Protein AF-0000000074477040 (afdb_homodimer)

Secondary structure (DSSP, 8-state):
----HHHHHHHHHHHHHHHHHTT-TTS-S-----GGGHHHHHHHHTSTTEEEEEEE--EEEEEE----EETTEE--S--TTT-EEEEEES-GGG-TTGGGSTTEEE----GGG--TTPPEEEEEEE--EEEEEESSHHHHHHHHHHHHHTT-TT-EE-TTSEEEEE----EEEEEEEEETTTTEEEE-S-HHHHHHHHHHHHHHHHHHHHHHHHHHHHHHHHHHHHHHHHHHTT--HHHHHHHHHHHHHHHHHHHHHHHHHHHHHHHHHHHHHHHHTT-/----HHHHHHHHHHHHHHHHHTT-TTS-S-----GGGHHHHHHHHTSTTEEEEEEE--EEEEEE----EETTEE--S--TTT-EEEEEES-GGG-TTGGGSTTEEE----GGG--TTPPEEEEEEE--EEEEEESSHHHHHHHHHHHHHTT-TT-EE-TTSEEEEE----EEEEEEEEETTTTEEEE-S-HHHHHHHHHHHHHHHHHHHHHHHHHHHHHHHHHHHHHHHHHHTT--HHHHHHHHHHHHHHHHHHHHHHHHHHHHHHHHHHHHHHHHTT-

Nearest PDB structures (foldseek):
  2it3-assembly1_B  TM=7.945E-01  e=1.507E-13  Pyrococcus horikoshii
  2drv-assembly1_A  TM=8.392E-01  e=6.140E-13  Pyrococcus horikoshii OT3
  2it2-assembly1_B  TM=8.173E-01  e=3.162E-12  Pyrococcus horikoshii
  2it2-assembly1_A  TM=8.291E-01  e=4.492E-12  Pyrococcus horikoshii
  2dvk-assembly1_A-2  TM=7.029E-01  e=5.349E-09  Aeropyrum pernix

Solvent-accessible surface area (backbone atoms only — not comparable to full-atom values): 30247 Å² total; per-residue (Å²): 125,86,74,57,71,55,58,56,52,45,53,51,50,53,50,52,51,51,40,57,73,68,59,56,75,80,60,61,88,69,68,77,76,43,73,87,45,46,66,47,44,52,58,43,48,67,37,94,51,36,31,65,77,48,64,41,61,28,36,40,38,29,30,34,32,12,69,19,78,43,102,85,46,70,58,79,92,43,47,59,72,79,26,45,80,75,44,75,44,72,50,75,86,64,54,76,69,62,82,71,43,83,73,55,37,79,47,88,69,63,42,88,74,57,56,89,62,61,31,41,25,35,43,31,35,43,50,35,37,39,31,33,40,22,70,38,61,69,54,27,39,53,52,48,52,53,41,42,75,65,63,23,75,62,39,25,30,48,87,74,20,30,29,40,44,24,46,90,66,55,33,34,30,81,42,28,30,55,40,77,91,76,73,40,41,35,24,59,55,56,69,52,56,53,47,42,54,47,53,54,46,48,54,48,51,53,47,31,53,53,50,48,51,55,44,36,52,53,48,50,52,52,54,53,50,53,55,46,48,63,57,43,72,71,50,53,76,67,56,50,52,55,48,51,54,52,51,51,54,49,47,54,51,48,50,53,48,49,50,50,49,48,51,48,47,50,48,49,50,48,50,52,50,54,56,54,72,69,106,126,87,76,56,71,55,59,56,51,42,53,52,48,53,50,53,51,52,39,58,73,70,59,54,75,81,58,62,89,69,69,78,77,42,72,88,43,47,67,49,42,52,58,42,48,68,37,92,52,35,32,62,77,47,65,40,62,27,36,41,38,29,32,34,30,12,68,20,77,44,102,86,47,70,58,79,92,43,48,58,72,79,26,45,80,74,44,74,44,71,49,74,89,66,53,75,67,61,82,71,44,85,73,55,38,79,48,88,67,62,42,88,75,57,59,89,63,60,32,40,24,35,43,31,35,43,49,34,39,39,31,31,40,21,70,38,62,66,55,26,38,53,52,48,51,54,42,42,76,66,61,24,76,61,40,25,31,49,88,75,20,31,30,40,43,26,47,89,66,56,31,35,30,82,43,29,29,55,40,74,91,74,72,39,42,35,25,58,56,55,69,52,58,53,48,42,53,47,53,52,45,48,53,48,49,52,46,32,53,54,49,50,51,55,45,38,53,55,48,51,53,53,54,54,50,52,55,45,48,64,56,44,72,70,50,55,77,66,56,49,52,54,47,51,53,54,51,49,54,50,48,53,50,48,50,52,49,50,51,50,49,49,51,47,47,52,47,49,49,49,50,52,50,55,54,55,72,70,104

Sequence (558 aa):
MSQDSFDQKKAWILQDIAHTLSGAKDASPKGSIDELCLPIMDTINAHDDMVTTSSCSGRVSVFLEGHKLKEDHVKVGAKGDGGRWLYVTHDKDTLNGWYRQPIFHYNHVDASTLDEKVRYVLFKFEPLILHVKCRDFDTASALYTTAMNCGFRESGINVHNIVAIKISMKLDIPIGYLDEATDKVVLFVDENYLEIVTQGSLTRFRENERKLLQLHDAITALVQSSSNKQSKDRETFEERRERKKREGLERQKQIQVERVVEEMREAIEEDILEDLNQFMSQDSFDQKKAWILQDIAHTLSGAKDASPKGSIDELCLPIMDTINAHDDMVTTSSCSGRVSVFLEGHKLKEDHVKVGAKGDGGRWLYVTHDKDTLNGWYRQPIFHYNHVDASTLDEKVRYVLFKFEPLILHVKCRDFDTASALYTTAMNCGFRESGINVHNIVAIKISMKLDIPIGYLDEATDKVVLFVDENYLEIVTQGSLTRFRENERKLLQLHDAITALVQSSSNKQSKDRETFEERRERKKREGLERQKQIQVERVVEEMREAIEEDILEDLNQF

pLDDT: mean 83.42, std 19.2, range [27.55, 98.67]

Foldseek 3Di:
DPPQPQVVVLVVQVVVVVCLVVPVPPDDVPDRDDPLCVLLQVLQSVFPFKHWNDKALKKKWKKKDAFQDDPPGGRDDHCPHPMDTDDMDSDLVVLPPSQVDPLEAEDADDPVVDDSRWIFIKIKIAHIKIKMQGSDQVVLVLLQVLLVVLQQVVWDADPRSIIIRHHDDMDIDGFFTQDPVVRGTYGNDDPVVSVVVSVSSSVRSVVSSVSSVSSSVSSSVVRVVVVVVVVCVPPDPVRVVVVVVVVVVVVVVVVVVVVVVVVVVVVVVVVVVVVVVVD/DPPQPQVVVLVVQVVLVVCLVVPVPPDDVPDRDDPLCVLLQVLQSVFPFKHWNDKALKKKWKKKDAFQDDPVGGHDDHCPHPMDTDDMDSDLVVLPPSQVDPLEAEDADDPVVDDSRWIFIKIKIAHIKIKMQGSDQVVLVLLQVLLVVLQQVVWDADPRSIIIRHHDDMDIDGFFTQDPVVRGTYGNDDPVVSVVVSVSSSVRSVVSSVSSVSSSVSSSVVRVVVVVVVVCVVPDPVRVVVVVVVVVVVVVVVVVVVVVVVVVVVVVVVVVVVVVVVD

InterPro domains:
  IPR003827 tRNA wybutosine-synthesizing protein [PF02676] (8-220)
  IPR036602 tRNA wybutosine-synthesizing-like superfamily [G3DSA:3.30.1960.10] (1-224)
  IPR036602 tRNA wybutosine-synthesizing-like superfamily [SSF111278] (6-219)

Organism: Cyberlindnera jadinii (strain ATCC 18201 / CBS 1600 / BCRC 20928 / JCM 3617 / NBRC 0987 / NRRL Y-1542) (NCBI:txid983966)

Structure (mmCIF, N/CA/C/O backbone):
data_AF-0000000074477040-model_v1
#
loop_
_entity.id
_entity.type
_entity.pdbx_description
1 polymer 'tRNA wybutosine-synthesizing protein 3'
#
loop_
_atom_site.group_PDB
_atom_site.id
_atom_site.type_symbol
_atom_site.label_atom_id
_atom_site.label_alt_id
_atom_site.label_comp_id
_atom_site.label_asym_id
_atom_site.label_entity_id
_atom_site.label_seq_id
_atom_site.pdbx_PDB_ins_code
_atom_site.Cartn_x
_atom_site.Cartn_y
_atom_site.Cartn_z
_atom_site.occupancy
_atom_site.B_iso_or_equiv
_atom_site.auth_seq_id
_atom_site.auth_comp_id
_atom_site.auth_asym_id
_atom_site.auth_atom_id
_atom_site.pdbx_PDB_model_num
ATOM 1 N N . MET A 1 1 ? -17.935 -39.733 -4.337 1 34.88 1 MET A N 1
ATOM 2 C CA . MET A 1 1 ? -16.947 -39.047 -5.165 1 34.88 1 MET A CA 1
ATOM 3 C C . MET A 1 1 ? -16.195 -37.996 -4.356 1 34.88 1 MET A C 1
ATOM 5 O O . MET A 1 1 ? -16.786 -37.306 -3.524 1 34.88 1 MET A O 1
ATOM 9 N N . SER A 1 2 ? -15.018 -38.245 -3.94 1 42.04 2 SER A N 1
ATOM 10 C CA . SER A 1 2 ? -14.174 -37.449 -3.055 1 42.04 2 SER A CA 1
ATOM 11 C C . SER A 1 2 ? -14.317 -35.959 -3.347 1 42.04 2 SER A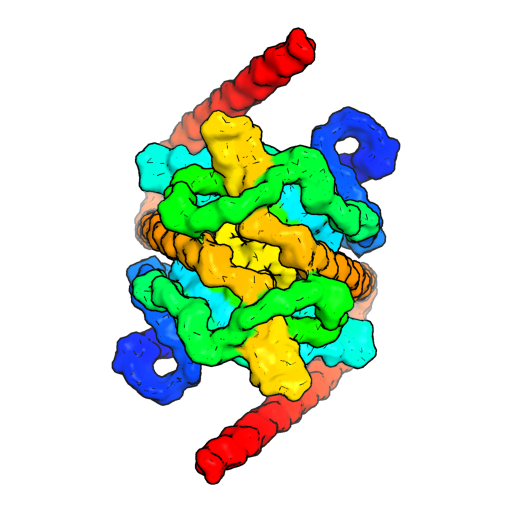 C 1
ATOM 13 O O . SER A 1 2 ? -14.131 -35.524 -4.485 1 42.04 2 SER A O 1
ATOM 15 N N . GLN A 1 3 ? -15.169 -35.22 -2.794 1 54.73 3 GLN A N 1
ATOM 16 C CA . GLN A 1 3 ? -15.562 -33.835 -3.03 1 54.73 3 GLN A CA 1
ATOM 17 C C . GLN A 1 3 ? -14.341 -32.925 -3.13 1 54.73 3 GLN A C 1
ATOM 19 O O . GLN A 1 3 ? -13.387 -33.071 -2.363 1 54.73 3 GLN A O 1
ATOM 24 N N . ASP A 1 4 ? -14.042 -32.179 -4.411 1 80.87 4 ASP A N 1
ATOM 25 C CA . ASP A 1 4 ? -13.026 -31.202 -4.791 1 80.87 4 ASP A CA 1
ATOM 26 C C . ASP A 1 4 ? -12.813 -30.173 -3.683 1 80.87 4 ASP A C 1
ATOM 28 O O . ASP A 1 4 ? -13.777 -29.652 -3.118 1 80.87 4 ASP A O 1
ATOM 32 N N . SER A 1 5 ? -11.686 -30.243 -2.925 1 90.57 5 SER A N 1
ATOM 33 C CA . SER A 1 5 ? -11.295 -29.395 -1.804 1 90.57 5 SER A CA 1
ATOM 34 C C . SER A 1 5 ? -11.767 -27.959 -2.007 1 90.57 5 SER A C 1
ATOM 36 O O . SER A 1 5 ? -12.209 -27.306 -1.06 1 90.57 5 SER A O 1
ATOM 38 N N . PHE A 1 6 ? -11.844 -27.523 -3.161 1 95.45 6 PHE A N 1
ATOM 39 C CA . PHE A 1 6 ? -12.306 -26.167 -3.436 1 95.45 6 PHE A CA 1
ATOM 40 C C . PHE A 1 6 ? -13.814 -26.06 -3.246 1 95.45 6 PHE A C 1
ATOM 42 O O . PHE A 1 6 ? -14.304 -25.094 -2.658 1 95.45 6 PHE A O 1
ATOM 49 N N . ASP A 1 7 ? -14.558 -27.037 -3.715 1 95.37 7 ASP A N 1
ATOM 50 C CA . ASP A 1 7 ? -16.015 -27.004 -3.626 1 95.37 7 ASP A CA 1
ATOM 51 C C . ASP A 1 7 ? -16.476 -26.984 -2.17 1 95.37 7 ASP A C 1
ATOM 53 O O . ASP A 1 7 ? -17.43 -26.284 -1.825 1 95.37 7 ASP A O 1
ATOM 57 N N . GLN A 1 8 ? -15.854 -27.724 -1.41 1 94.71 8 GLN A N 1
ATOM 58 C CA . GLN A 1 8 ? -16.191 -27.755 0.009 1 94.71 8 GLN A CA 1
ATOM 59 C C . GLN A 1 8 ? -15.925 -26.404 0.668 1 94.71 8 GLN A C 1
ATOM 61 O O . GLN A 1 8 ? -16.765 -25.895 1.413 1 94.71 8 GLN A O 1
ATOM 66 N N . LYS A 1 9 ? -14.772 -25.889 0.417 1 94.97 9 LYS A N 1
ATOM 67 C CA . LYS A 1 9 ? -14.413 -24.591 0.981 1 94.97 9 LYS A CA 1
ATOM 68 C C . LYS A 1 9 ? -15.367 -23.501 0.501 1 94.97 9 LYS A C 1
ATOM 70 O O . LYS A 1 9 ? -15.799 -22.656 1.288 1 94.97 9 LYS A O 1
ATOM 75 N N . LYS A 1 10 ? -15.639 -23.527 -0.748 1 96.46 10 LYS A N 1
ATOM 76 C CA . LYS A 1 10 ? -16.563 -22.551 -1.317 1 96.46 10 LYS A CA 1
ATOM 77 C C . LYS A 1 10 ? -17.929 -22.629 -0.642 1 96.46 10 LYS A C 1
ATOM 79 O O . LYS A 1 10 ? -18.507 -21.602 -0.278 1 96.46 10 LYS A O 1
ATOM 84 N N . ALA A 1 11 ? -18.457 -23.8 -0.5 1 95.17 11 ALA A N 1
ATOM 85 C CA . ALA A 1 11 ? -19.757 -23.977 0.143 1 95.17 11 ALA A CA 1
ATOM 86 C C . ALA A 1 11 ? -19.755 -23.396 1.554 1 95.17 11 ALA A C 1
ATOM 88 O O . ALA A 1 11 ? -20.712 -22.733 1.96 1 95.17 11 ALA A O 1
ATOM 89 N N . TRP A 1 12 ? -18.703 -23.66 2.213 1 94.94 12 TRP A N 1
ATOM 90 C CA . TRP A 1 12 ? -18.572 -23.158 3.577 1 94.94 12 TRP A CA 1
ATOM 91 C C . TRP A 1 12 ? -18.559 -21.634 3.598 1 94.94 12 TRP A C 1
ATOM 93 O O . TRP A 1 12 ? -19.256 -21.011 4.402 1 94.94 12 TRP A O 1
ATOM 103 N N . ILE A 1 13 ? -17.782 -20.993 2.73 1 93.44 13 ILE A N 1
ATOM 104 C CA . ILE A 1 13 ? -17.653 -19.541 2.667 1 93.44 13 ILE A CA 1
ATOM 105 C C . ILE A 1 13 ? -19.003 -18.919 2.316 1 93.44 13 ILE A C 1
ATOM 107 O O . ILE A 1 13 ? -19.411 -17.925 2.921 1 93.44 13 ILE A O 1
ATOM 111 N N . LEU A 1 14 ? -19.67 -19.53 1.386 1 94.46 14 LEU A N 1
ATOM 112 C CA . LEU A 1 14 ? -20.962 -19.007 0.956 1 94.46 14 LEU A CA 1
ATOM 113 C C . LEU A 1 14 ? -21.982 -19.083 2.088 1 94.46 14 LEU A C 1
ATOM 115 O O . LEU A 1 14 ? -22.81 -18.182 2.244 1 94.46 14 LEU A O 1
ATOM 119 N N . GLN A 1 15 ? -21.919 -20.098 2.887 1 92.06 15 GLN A N 1
ATOM 120 C CA . GLN A 1 15 ? -22.805 -20.218 4.041 1 92.06 15 GLN A CA 1
ATOM 121 C C . GLN A 1 15 ? -22.511 -19.135 5.075 1 92.06 15 GLN A C 1
ATOM 123 O O . GLN A 1 15 ? -23.433 -18.553 5.651 1 92.06 15 GLN A O 1
ATOM 128 N N . ASP A 1 16 ? -21.256 -18.921 5.255 1 89.85 16 ASP A N 1
ATOM 129 C CA . ASP A 1 16 ? -20.835 -17.895 6.204 1 89.85 16 ASP A CA 1
ATOM 130 C C . ASP A 1 16 ? -21.316 -16.513 5.768 1 89.85 16 ASP A C 1
ATOM 132 O O . ASP A 1 16 ? -21.795 -15.729 6.589 1 89.85 16 ASP A O 1
ATOM 136 N N . ILE A 1 17 ? -21.195 -16.242 4.48 1 88.94 17 ILE A N 1
ATOM 137 C CA . ILE A 1 17 ? -21.646 -14.975 3.916 1 88.94 17 ILE A CA 1
ATOM 138 C C . ILE A 1 17 ? -23.155 -14.835 4.102 1 88.94 17 ILE A C 1
ATOM 140 O O . ILE A 1 17 ? -23.64 -13.78 4.519 1 88.94 17 ILE A O 1
ATOM 144 N N . ALA A 1 18 ? -23.861 -15.88 3.852 1 87.98 18 ALA A N 1
ATOM 145 C CA . ALA A 1 18 ? -25.314 -15.874 3.992 1 87.98 18 ALA A CA 1
ATOM 146 C C . ALA A 1 18 ? -25.724 -15.624 5.44 1 87.98 18 ALA A C 1
ATOM 148 O O . ALA A 1 18 ? -26.671 -14.879 5.705 1 87.98 18 ALA A O 1
ATOM 149 N N . HIS A 1 19 ? -25.013 -16.18 6.322 1 85.87 19 HIS A N 1
ATOM 150 C CA . HIS A 1 19 ? -25.295 -16.014 7.743 1 85.87 19 HIS A CA 1
ATOM 151 C C . HIS A 1 19 ? -25.074 -14.571 8.184 1 85.87 19 HIS A C 1
ATOM 153 O O . HIS A 1 19 ? -25.883 -14.014 8.929 1 85.87 19 HIS A O 1
ATOM 159 N N . THR A 1 20 ? -24.011 -13.962 7.688 1 81.64 20 THR A N 1
ATOM 160 C CA . THR A 1 20 ? -23.682 -12.582 8.027 1 81.64 20 THR A CA 1
ATOM 161 C C . THR A 1 20 ? -24.738 -11.625 7.483 1 81.64 20 THR A C 1
ATOM 163 O O . THR A 1 20 ? -25.133 -10.676 8.163 1 81.64 20 THR A O 1
ATOM 166 N N . LEU A 1 21 ? -25.198 -11.916 6.288 1 81.74 21 LEU A N 1
ATOM 167 C CA . LEU A 1 21 ? -26.172 -11.047 5.636 1 81.74 21 LEU A CA 1
ATOM 168 C C . LEU A 1 21 ? -27.537 -11.163 6.305 1 81.74 21 LEU A C 1
ATOM 170 O O . LEU A 1 21 ? -28.319 -10.209 6.3 1 81.74 21 LEU A O 1
ATOM 174 N N . SER A 1 22 ? -27.809 -12.318 6.826 1 74.36 22 SER A N 1
ATOM 175 C CA . SER A 1 22 ? -29.106 -12.541 7.458 1 74.36 22 SER A CA 1
ATOM 176 C C . SER A 1 22 ? -29.142 -11.957 8.866 1 74.36 22 SER A C 1
ATOM 178 O O . SER A 1 22 ? -30.207 -11.873 9.482 1 74.36 22 SER A O 1
ATOM 180 N N . GLY A 1 23 ? -28.058 -11.193 9.263 1 65.85 23 GLY A N 1
ATOM 181 C CA . GLY A 1 23 ? -28.016 -10.617 10.598 1 65.85 23 GLY A CA 1
ATOM 182 C C . GLY A 1 23 ? -27.84 -11.655 11.69 1 65.85 23 GLY A C 1
ATOM 183 O O . GLY A 1 23 ? -28.102 -11.38 12.863 1 65.85 23 GLY A O 1
ATOM 184 N N . ALA A 1 24 ? -27.729 -12.949 11.451 1 52.4 24 ALA A N 1
ATOM 185 C CA . ALA A 1 24 ? -27.59 -13.909 12.542 1 52.4 24 ALA A CA 1
ATOM 186 C C . ALA A 1 24 ? -26.354 -13.607 13.385 1 52.4 24 ALA A C 1
ATOM 188 O O . ALA A 1 24 ? -25.258 -13.427 12.848 1 52.4 24 ALA A O 1
ATOM 189 N N . LYS A 1 25 ? -26.625 -12.963 14.54 1 48.21 25 LYS A N 1
ATOM 190 C CA . LYS A 1 25 ? -25.842 -12.285 15.57 1 48.21 25 LYS A CA 1
ATOM 191 C C . LYS A 1 25 ? -24.535 -13.025 15.841 1 48.21 25 LYS A C 1
ATOM 193 O O . LYS A 1 25 ? -23.689 -12.544 16.598 1 48.21 25 LYS A O 1
ATOM 198 N N . ASP A 1 26 ? -24.581 -14.393 15.921 1 40.71 26 ASP A N 1
ATOM 199 C CA . ASP A 1 26 ? -23.487 -15.03 16.648 1 40.71 26 ASP A CA 1
ATOM 200 C C . ASP A 1 26 ? -22.169 -14.892 15.889 1 40.71 26 ASP A C 1
ATOM 202 O O . ASP A 1 26 ? -21.201 -15.596 16.182 1 40.71 26 ASP A O 1
ATOM 206 N N . ALA A 1 27 ? -22.248 -14.633 14.738 1 39.12 27 ALA A N 1
ATOM 207 C CA . ALA A 1 27 ? -20.984 -14.859 14.042 1 39.12 27 ALA A CA 1
ATOM 208 C C . ALA A 1 27 ? -19.91 -13.887 14.526 1 39.12 27 ALA A C 1
ATOM 210 O O . ALA A 1 27 ? -20.224 -12.815 15.048 1 39.12 27 ALA A O 1
ATOM 211 N N . SER A 1 28 ? -18.631 -14.25 14.576 1 39.48 28 SER A N 1
ATOM 212 C CA . SER A 1 28 ? -17.389 -13.607 14.994 1 39.48 28 SER A CA 1
ATOM 213 C C . SER A 1 28 ? -17.37 -12.133 14.601 1 39.48 28 SER A C 1
ATOM 215 O O . SER A 1 28 ? -18.053 -11.728 13.658 1 39.48 28 SER A O 1
ATOM 217 N N . PRO A 1 29 ? -17.069 -11.284 15.475 1 40 29 PRO A N 1
ATOM 218 C CA . PRO A 1 29 ? -16.85 -9.896 15.061 1 40 29 PRO A CA 1
ATOM 219 C C . PRO A 1 29 ? -16.497 -9.772 13.581 1 40 29 PRO A C 1
ATOM 221 O O . PRO A 1 29 ? -16.022 -8.721 13.142 1 40 29 PRO A O 1
ATOM 224 N N . LYS A 1 30 ? -16.458 -10.93 12.932 1 45.08 30 LYS A N 1
ATOM 225 C CA . LYS A 1 30 ? -16.153 -10.798 11.51 1 45.08 30 LYS A CA 1
ATOM 226 C C . LYS A 1 30 ? -17.043 -9.746 10.853 1 45.08 30 LYS A C 1
ATOM 228 O O . LYS A 1 30 ? -18.247 -9.693 11.115 1 45.08 30 LYS A O 1
ATOM 233 N N . GLY A 1 31 ? -16.508 -8.685 10.384 1 52.74 31 GLY A N 1
ATOM 234 C CA . GLY A 1 31 ? -16.903 -7.404 9.823 1 52.74 31 GLY A CA 1
ATOM 235 C C . GLY A 1 31 ? -18.087 -7.506 8.879 1 52.74 31 GLY A C 1
ATOM 236 O O . GLY A 1 31 ? -18.41 -8.592 8.395 1 52.74 31 GLY A O 1
ATOM 237 N N . SER A 1 32 ? -19.051 -6.69 9.107 1 66.04 32 SER A N 1
ATOM 238 C CA . SER A 1 32 ? -20.175 -6.373 8.232 1 66.04 32 SER A CA 1
ATOM 239 C C . SER A 1 32 ? -19.739 -6.317 6.771 1 66.04 32 SER A C 1
ATOM 241 O O . SER A 1 32 ? -18.596 -5.966 6.472 1 66.04 32 SER A O 1
ATOM 243 N N . ILE A 1 33 ? -20.445 -7.174 6.028 1 77.87 33 ILE A N 1
ATOM 244 C CA . ILE A 1 33 ? -20.221 -7.121 4.587 1 77.87 33 ILE A CA 1
ATOM 245 C C . ILE A 1 33 ? -20.53 -5.719 4.068 1 77.87 33 ILE A C 1
ATOM 247 O O . ILE A 1 33 ? -21.584 -5.155 4.373 1 77.87 33 ILE A O 1
ATOM 251 N N . ASP A 1 34 ? -19.549 -5.153 3.463 1 86.66 34 ASP A N 1
ATOM 252 C CA . ASP A 1 34 ? -19.703 -3.841 2.844 1 86.66 34 ASP A CA 1
ATOM 253 C C . ASP A 1 34 ? -20.773 -3.87 1.754 1 86.66 34 ASP A C 1
ATOM 255 O O . ASP A 1 34 ? -20.595 -4.516 0.72 1 86.66 34 ASP A O 1
ATOM 259 N N . GLU A 1 35 ? -21.841 -3.209 1.923 1 87.2 35 GLU A N 1
ATOM 260 C CA . GLU A 1 35 ? -23.007 -3.259 1.046 1 87.2 35 GLU A CA 1
ATOM 261 C C . GLU A 1 35 ? -22.641 -2.868 -0.383 1 87.2 35 GLU A C 1
ATOM 263 O O . GLU A 1 35 ? -23.21 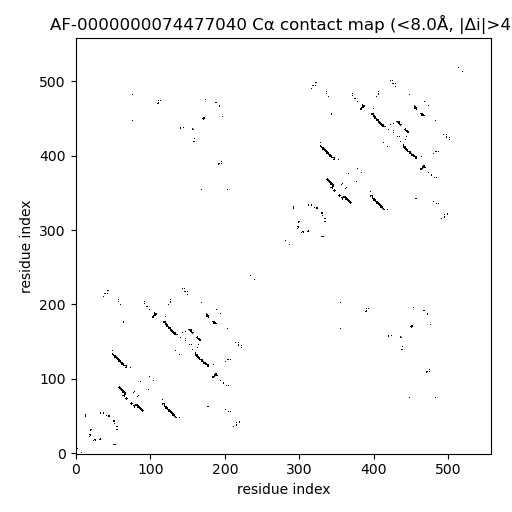-3.395 -1.341 1 87.2 35 GLU A O 1
ATOM 268 N N . LEU A 1 36 ? -21.715 -1.992 -0.588 1 92.25 36 LEU A N 1
ATOM 269 C CA . LEU A 1 36 ? -21.326 -1.526 -1.915 1 92.25 36 LEU A CA 1
ATOM 270 C C . LEU A 1 36 ? -20.678 -2.649 -2.717 1 92.25 36 LEU A C 1
ATOM 272 O O . LEU A 1 36 ? -20.663 -2.609 -3.95 1 92.25 36 LEU A O 1
ATOM 276 N N . CYS A 1 37 ? -20.203 -3.667 -2.008 1 94.95 37 CYS A N 1
ATOM 277 C CA . CYS A 1 37 ? -19.477 -4.738 -2.681 1 94.95 37 CYS A CA 1
ATOM 278 C C . CYS A 1 37 ? -20.403 -5.905 -3.005 1 94.95 37 CYS A C 1
ATOM 280 O O . CYS A 1 37 ? -19.999 -6.854 -3.679 1 94.95 37 CYS A O 1
ATOM 282 N N . LEU A 1 38 ? -21.643 -5.879 -2.568 1 94.97 38 LEU A N 1
ATOM 283 C CA . LEU A 1 38 ? -22.539 -7.023 -2.689 1 94.97 38 LEU A CA 1
ATOM 284 C C . LEU A 1 38 ? -22.738 -7.405 -4.152 1 94.97 38 LEU A C 1
ATOM 286 O O . LEU A 1 38 ? -22.655 -8.583 -4.507 1 94.97 38 LEU A O 1
ATOM 290 N N . PRO A 1 39 ? -22.941 -6.469 -5.057 1 96.77 39 PRO A N 1
ATOM 291 C CA . PRO A 1 39 ? -23.168 -6.862 -6.45 1 96.77 39 PRO A CA 1
ATOM 292 C C . PRO A 1 39 ? -21.979 -7.607 -7.054 1 96.77 39 PRO A C 1
ATOM 294 O O . PRO A 1 39 ? -22.16 -8.637 -7.707 1 96.77 39 PRO A O 1
ATOM 297 N N . ILE A 1 40 ? -20.779 -7.116 -6.86 1 97.69 40 ILE A N 1
ATOM 298 C CA . ILE A 1 40 ? -19.609 -7.761 -7.446 1 97.69 40 ILE A CA 1
ATOM 299 C C . ILE A 1 40 ? -19.362 -9.103 -6.76 1 97.69 40 ILE A C 1
ATOM 301 O O . ILE A 1 40 ? -18.95 -10.07 -7.405 1 97.69 40 ILE A O 1
ATOM 305 N N . MET A 1 41 ? -19.612 -9.175 -5.486 1 97.14 41 MET A N 1
ATOM 306 C CA . MET A 1 41 ? -19.48 -10.441 -4.77 1 97.14 41 MET A CA 1
ATOM 307 C C . MET A 1 41 ? -20.422 -11.492 -5.348 1 97.14 41 MET A C 1
ATOM 309 O O . MET A 1 41 ? -20.026 -12.641 -5.552 1 97.14 41 MET A O 1
ATOM 313 N N . ASP A 1 42 ? -21.629 -11.07 -5.6 1 96.71 42 ASP A N 1
ATOM 314 C CA . ASP A 1 42 ? -22.615 -11.986 -6.166 1 96.71 42 ASP A CA 1
ATOM 315 C C . ASP A 1 42 ? -22.149 -12.529 -7.515 1 96.71 42 ASP A C 1
ATOM 317 O O . ASP A 1 42 ? -22.271 -13.726 -7.784 1 96.71 42 ASP A O 1
ATOM 321 N N . THR A 1 43 ? -21.637 -11.64 -8.31 1 97.81 43 THR A N 1
ATOM 322 C CA . THR A 1 43 ? -21.152 -12.022 -9.632 1 97.81 43 THR A CA 1
ATOM 323 C C . THR A 1 43 ? -20.009 -13.027 -9.518 1 97.81 43 THR A C 1
ATOM 325 O O . THR A 1 43 ? -20.015 -14.06 -10.19 1 97.81 43 THR A O 1
ATOM 328 N N . ILE A 1 44 ? -19.042 -12.785 -8.649 1 97.97 44 ILE A N 1
ATOM 329 C CA . ILE A 1 44 ? -17.875 -13.641 -8.465 1 97.97 44 ILE A CA 1
ATOM 330 C C . ILE A 1 44 ? -18.309 -14.991 -7.899 1 97.97 44 ILE A C 1
ATOM 332 O O . ILE A 1 44 ? -17.888 -16.041 -8.389 1 97.97 44 ILE A O 1
ATOM 336 N N . ASN A 1 45 ? -19.194 -14.961 -6.933 1 96.83 45 ASN A N 1
ATOM 337 C CA . ASN A 1 45 ? -19.594 -16.158 -6.202 1 96.83 45 ASN A CA 1
ATOM 338 C C . ASN A 1 45 ? -20.496 -17.055 -7.045 1 96.83 45 ASN A C 1
ATOM 340 O O . ASN A 1 45 ? -20.703 -18.223 -6.712 1 96.83 45 ASN A O 1
ATOM 344 N N . ALA A 1 46 ? -21.038 -16.526 -8.06 1 95.83 46 ALA A N 1
ATOM 345 C CA . ALA A 1 46 ? -21.848 -17.318 -8.982 1 95.83 46 ALA A CA 1
ATOM 346 C C . ALA A 1 46 ? -20.967 -18.159 -9.902 1 95.83 46 ALA A C 1
ATOM 348 O O . ALA A 1 46 ? -21.447 -19.097 -10.543 1 95.83 46 ALA A O 1
ATOM 349 N N . HIS A 1 47 ? -19.746 -17.808 -10.046 1 95.88 47 HIS A N 1
ATOM 350 C CA . HIS A 1 47 ? -18.81 -18.562 -10.873 1 95.88 47 HIS A CA 1
ATOM 351 C C . HIS A 1 47 ? -18.43 -19.882 -10.21 1 95.88 47 HIS A C 1
ATOM 353 O O . HIS A 1 47 ? -18.226 -19.936 -8.995 1 95.88 47 HIS A O 1
ATOM 359 N N . ASP A 1 48 ? -18.216 -20.943 -10.968 1 95.45 48 ASP A N 1
ATOM 360 C CA . ASP A 1 48 ? -17.959 -22.272 -10.422 1 95.45 48 ASP A CA 1
ATOM 361 C C . ASP A 1 48 ? -16.573 -22.347 -9.787 1 95.45 48 ASP A C 1
ATOM 363 O O . ASP A 1 48 ? -16.352 -23.123 -8.854 1 95.45 48 ASP A O 1
ATOM 367 N N . ASP A 1 49 ? -15.683 -21.481 -10.249 1 97.59 49 ASP A N 1
ATOM 368 C CA . ASP A 1 49 ? -14.283 -21.679 -9.888 1 97.59 49 ASP A CA 1
ATOM 369 C C . ASP A 1 49 ? -13.761 -20.512 -9.053 1 97.59 49 ASP A C 1
ATOM 371 O O . ASP A 1 49 ? -12.55 -20.351 -8.89 1 97.59 49 ASP A O 1
ATOM 375 N N . MET A 1 50 ? -14.664 -19.632 -8.512 1 98.15 50 MET A N 1
ATOM 376 C CA . MET A 1 50 ? -14.255 -18.485 -7.708 1 98.15 50 MET A CA 1
ATOM 377 C C . MET A 1 50 ? -15.184 -18.299 -6.512 1 98.15 50 MET A C 1
ATOM 379 O O . MET A 1 50 ? -16.363 -18.652 -6.576 1 98.15 50 MET A O 1
ATOM 383 N N . VAL A 1 51 ? -14.642 -17.746 -5.442 1 98.29 51 VAL A N 1
ATOM 384 C CA . VAL A 1 51 ? -15.464 -17.353 -4.303 1 98.29 51 VAL A CA 1
ATOM 385 C C . VAL A 1 51 ? -14.788 -16.211 -3.546 1 98.29 51 VAL A C 1
ATOM 387 O O . VAL A 1 51 ? -13.574 -16.236 -3.328 1 98.29 51 VAL A O 1
ATOM 390 N N . THR A 1 52 ? -15.548 -15.187 -3.236 1 97.55 52 THR A N 1
ATOM 391 C CA . THR A 1 52 ? -15.016 -14.049 -2.495 1 97.55 52 THR A CA 1
ATOM 392 C C . THR A 1 52 ? -14.762 -14.424 -1.037 1 97.55 52 THR A C 1
ATOM 394 O O . THR A 1 52 ? -15.62 -15.024 -0.387 1 97.55 52 THR A O 1
ATOM 397 N N . THR A 1 53 ? -13.591 -14.107 -0.481 1 95.47 53 THR A N 1
ATOM 398 C CA . THR A 1 53 ? -13.276 -14.42 0.908 1 95.47 53 THR A CA 1
ATOM 399 C C . THR A 1 53 ? -13.287 -13.157 1.764 1 95.47 53 THR A C 1
ATOM 401 O O . THR A 1 53 ? -13.436 -13.229 2.985 1 95.47 53 THR A O 1
ATOM 404 N N . SER A 1 54 ? -13.032 -11.987 1.18 1 93.78 54 SER A N 1
ATOM 405 C CA . SER A 1 54 ? -13.082 -10.706 1.877 1 93.78 54 SER A CA 1
ATOM 406 C C . SER A 1 54 ? -13.335 -9.558 0.907 1 93.78 54 SER A C 1
ATOM 408 O O . SER A 1 54 ? -12.982 -9.645 -0.271 1 93.78 54 SER A O 1
ATOM 410 N N . SER A 1 55 ? -14.063 -8.558 1.367 1 94.76 55 SER A N 1
ATOM 411 C CA . SER A 1 55 ? -14.339 -7.38 0.551 1 94.76 55 SER A CA 1
ATOM 412 C C . SER A 1 55 ? -14.436 -6.124 1.411 1 94.76 55 SER A C 1
ATOM 414 O O . SER A 1 55 ? -14.927 -6.175 2.54 1 94.76 55 SER A O 1
ATOM 416 N N . CYS A 1 56 ? -13.868 -5.035 0.939 1 94.58 56 CYS A N 1
ATOM 417 C CA . CYS A 1 56 ? -13.961 -3.709 1.539 1 94.58 56 CYS A CA 1
ATOM 418 C C . CYS A 1 56 ? -14.01 -2.627 0.467 1 94.58 56 CYS A C 1
ATOM 420 O O . CYS A 1 56 ? -13.136 -2.567 -0.4 1 94.58 56 CYS A O 1
ATOM 422 N N . SER A 1 57 ? -14.994 -1.768 0.457 1 95.22 57 SER A N 1
ATOM 423 C CA . SER A 1 57 ? -15.152 -0.761 -0.587 1 95.22 57 SER A CA 1
ATOM 424 C C . SER A 1 57 ? -14.304 0.473 -0.298 1 95.22 57 SER A C 1
ATOM 426 O O . SER A 1 57 ? -14.329 1.442 -1.06 1 95.22 57 SER A O 1
ATOM 428 N N . GLY A 1 58 ? -13.557 0.415 0.722 1 95.89 58 GLY A N 1
ATOM 429 C CA . GLY A 1 58 ? -12.77 1.541 1.198 1 95.89 58 GLY A CA 1
ATOM 430 C C . GLY A 1 58 ? -13.141 1.976 2.603 1 95.89 58 GLY A C 1
ATOM 431 O O . GLY A 1 58 ? -14.285 1.808 3.029 1 95.89 58 GLY A O 1
ATOM 432 N N . ARG A 1 59 ? -12.176 2.541 3.321 1 96.18 59 ARG A N 1
ATOM 433 C CA . ARG A 1 59 ? -12.48 2.986 4.677 1 96.18 59 ARG A CA 1
ATOM 434 C C . ARG A 1 59 ? -11.504 4.067 5.131 1 96.18 59 ARG A C 1
ATOM 436 O O . ARG A 1 59 ? -10.393 4.167 4.605 1 96.18 59 ARG A O 1
ATOM 443 N N . VAL A 1 60 ? -11.972 4.903 6.015 1 97.74 60 VAL A N 1
ATOM 444 C CA . VAL A 1 60 ? -11.129 5.82 6.776 1 97.74 60 VAL A CA 1
ATOM 445 C C . VAL A 1 60 ? -10.965 5.307 8.204 1 97.74 60 VAL A C 1
ATOM 447 O O . VAL A 1 60 ? -11.937 4.885 8.835 1 97.74 60 VAL A O 1
ATOM 450 N N . SER A 1 61 ? -9.796 5.267 8.665 1 96.99 61 SER A N 1
ATOM 451 C CA . SER A 1 61 ? -9.531 4.899 10.052 1 96.99 61 SER A CA 1
ATOM 452 C C . SER A 1 61 ? -8.576 5.886 10.714 1 96.99 61 SER A C 1
ATOM 454 O O . SER A 1 61 ? -7.665 6.406 10.067 1 96.99 61 SER A O 1
ATOM 456 N N . VAL A 1 62 ? -8.828 6.245 11.902 1 98.03 62 VAL A N 1
ATOM 457 C CA . VAL A 1 62 ? -7.94 6.978 12.798 1 98.03 62 VAL A CA 1
ATOM 458 C C . VAL A 1 62 ? -7.604 6.114 14.012 1 98.03 62 VAL A C 1
ATOM 460 O O . VAL A 1 62 ? -8.501 5.6 14.684 1 98.03 62 VAL A O 1
ATOM 463 N N . PHE A 1 63 ? -6.291 5.895 14.261 1 96.98 63 PHE A N 1
ATOM 464 C CA . PHE A 1 63 ? -5.962 5.022 15.382 1 96.98 63 PHE A CA 1
ATOM 465 C C . PHE A 1 63 ? -4.668 5.468 16.053 1 96.98 63 PHE A C 1
ATOM 467 O O . PHE A 1 63 ? -3.861 6.177 15.449 1 96.98 63 PHE A O 1
ATOM 474 N N . LEU A 1 64 ? -4.531 5.114 17.289 1 96.53 64 LEU A N 1
ATOM 475 C CA . LEU A 1 64 ? -3.31 5.277 18.071 1 96.53 64 LEU A CA 1
ATOM 476 C C . LEU A 1 64 ? -2.394 4.068 17.909 1 96.53 64 LEU A C 1
ATOM 478 O O . LEU A 1 64 ? -2.825 2.928 18.096 1 96.53 64 LEU A O 1
ATOM 482 N N . GLU A 1 65 ? -1.192 4.357 17.55 1 94.08 65 GLU A N 1
ATOM 483 C CA . GLU A 1 65 ? -0.21 3.288 17.393 1 94.08 65 GLU A CA 1
ATOM 484 C C . GLU A 1 65 ? -0.005 2.53 18.701 1 94.08 65 GLU A C 1
ATOM 486 O O . GLU A 1 65 ? -0.221 3.08 19.783 1 94.08 65 GLU A O 1
ATOM 491 N N . GLY A 1 66 ? 0.364 1.295 18.546 1 90.42 66 GLY A N 1
ATOM 492 C CA . GLY A 1 66 ? 0.735 0.508 19.711 1 90.42 66 GLY A CA 1
ATOM 493 C C . GLY A 1 66 ? 2.088 0.887 20.283 1 90.42 66 GLY A C 1
ATOM 494 O O . GLY A 1 66 ? 2.724 1.832 19.811 1 90.42 66 GLY A O 1
ATOM 495 N N . HIS A 1 67 ? 2.474 0.181 21.258 1 86.31 67 HIS A N 1
ATOM 496 C CA . HIS A 1 67 ? 3.786 0.398 21.858 1 86.31 67 HIS A CA 1
ATOM 497 C C . HIS A 1 67 ? 4.903 0.114 20.859 1 86.31 67 HIS A C 1
ATOM 499 O O . HIS A 1 67 ? 4.867 -0.896 20.152 1 86.31 67 HIS A O 1
ATOM 505 N N . LYS A 1 68 ? 5.812 0.997 20.731 1 82.42 68 LYS A N 1
ATOM 506 C CA . LYS A 1 68 ? 6.821 0.92 19.678 1 82.42 68 LYS A CA 1
ATOM 507 C C . LYS A 1 68 ? 8.08 0.214 20.172 1 82.42 68 LYS A C 1
ATOM 509 O O . LYS A 1 68 ? 8.858 -0.311 19.373 1 82.42 68 LYS A O 1
ATOM 514 N N . LEU A 1 69 ? 8.35 0.296 21.402 1 73.78 69 LEU A N 1
ATOM 515 C CA . LEU A 1 69 ? 9.617 -0.235 21.892 1 73.78 69 LEU A CA 1
ATOM 516 C C . LEU A 1 69 ? 9.566 -1.755 21.998 1 73.78 69 LEU A C 1
ATOM 518 O O . LEU A 1 69 ? 8.695 -2.305 22.677 1 73.78 69 LEU A O 1
ATOM 522 N N . LYS A 1 70 ? 10.187 -2.295 21.096 1 67.14 70 LYS A N 1
ATOM 523 C CA . LYS A 1 70 ? 10.528 -3.702 21.284 1 67.14 70 LYS A CA 1
ATOM 524 C C . LYS A 1 70 ? 12.008 -3.869 21.616 1 67.14 70 LYS A C 1
ATOM 526 O O . LYS A 1 70 ? 12.797 -2.936 21.445 1 67.14 70 LYS A O 1
ATOM 531 N N . GLU A 1 71 ? 12.311 -4.895 22.406 1 60.88 71 GLU A N 1
ATOM 532 C CA . GLU A 1 71 ? 13.636 -5.156 22.959 1 60.88 71 GLU A CA 1
ATOM 533 C C . GLU A 1 71 ? 14.733 -4.709 21.997 1 60.88 71 GLU A C 1
ATOM 535 O O . GLU A 1 71 ? 15.741 -4.138 22.418 1 60.88 71 GLU A O 1
ATOM 540 N N . ASP A 1 72 ? 14.492 -4.753 20.694 1 67.11 72 ASP A N 1
ATOM 541 C CA . ASP A 1 72 ? 15.66 -4.58 19.835 1 67.11 72 ASP A CA 1
ATOM 542 C C . ASP A 1 72 ? 15.398 -3.531 18.757 1 67.11 72 ASP A C 1
ATOM 544 O O . ASP A 1 72 ? 16.298 -3.183 17.989 1 67.11 72 ASP A O 1
ATOM 548 N N . HIS A 1 73 ? 14.1 -3.053 18.696 1 72.98 73 HIS A N 1
ATOM 549 C CA . HIS A 1 73 ? 13.908 -2.052 17.653 1 72.98 73 HIS A CA 1
ATOM 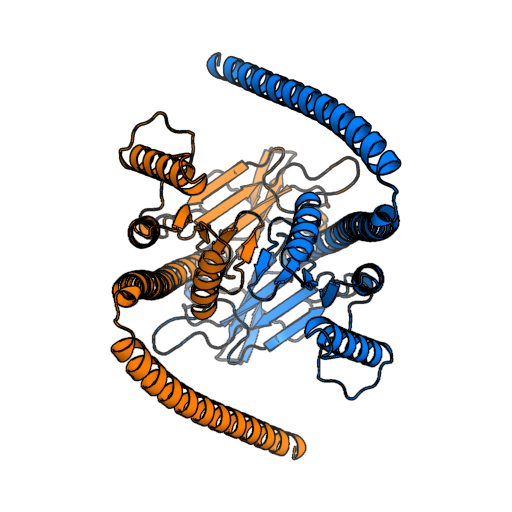550 C C . HIS A 1 73 ? 12.586 -1.314 17.834 1 72.98 73 HIS A C 1
ATOM 552 O O . HIS A 1 73 ? 11.766 -1.698 18.671 1 72.98 73 HIS A O 1
ATOM 558 N N . VAL A 1 74 ? 12.522 -0.167 17.232 1 73.47 74 VAL A N 1
ATOM 559 C CA . VAL A 1 74 ? 11.317 0.655 17.281 1 73.47 74 VAL A CA 1
ATOM 560 C C . VAL A 1 74 ? 10.365 0.244 16.16 1 73.47 74 VAL A C 1
ATOM 562 O O . VAL A 1 74 ? 10.738 0.255 14.985 1 73.47 74 VAL A O 1
ATOM 565 N N . LYS A 1 75 ? 9.183 -0.186 16.552 1 76.99 75 LYS A N 1
ATOM 566 C CA . LYS A 1 75 ? 8.161 -0.576 15.585 1 76.99 75 LYS A CA 1
ATOM 567 C C . LYS A 1 75 ? 7.48 0.649 14.981 1 76.99 75 LYS A C 1
ATOM 569 O O . LYS A 1 75 ? 7.301 1.663 15.659 1 76.99 75 LYS A O 1
ATOM 574 N N . VAL A 1 76 ? 7.155 0.53 13.66 1 78.36 76 VAL A N 1
ATOM 575 C CA . VAL A 1 76 ? 6.561 1.672 12.972 1 78.36 76 VAL A CA 1
ATOM 576 C C . VAL A 1 76 ? 5.102 1.37 12.635 1 78.36 76 VAL A C 1
ATOM 578 O O . VAL A 1 76 ? 4.79 0.305 12.096 1 78.36 76 VAL A O 1
ATOM 581 N N . GLY A 1 77 ? 4.164 2.282 12.941 1 68.29 77 GLY A N 1
ATOM 582 C CA . GLY A 1 77 ? 2.917 2.587 12.257 1 68.29 77 GLY A CA 1
ATOM 583 C C . GLY A 1 77 ? 1.835 1.552 12.499 1 68.29 77 GLY A C 1
ATOM 584 O O . GLY A 1 77 ? 0.782 1.585 11.858 1 68.29 77 GLY A O 1
ATOM 585 N N . ALA A 1 78 ? 1.842 0.626 13.43 1 75.62 78 ALA A N 1
ATOM 586 C CA . ALA A 1 78 ? 0.798 -0.391 13.517 1 75.62 78 ALA A CA 1
ATOM 587 C C . ALA A 1 78 ? 0.043 -0.291 14.839 1 75.62 78 ALA A C 1
ATOM 589 O O . ALA A 1 78 ? 0.574 0.222 15.827 1 75.62 78 ALA A O 1
ATOM 590 N N . LYS A 1 79 ? -1.257 -0.667 14.772 1 76.71 79 LYS A N 1
ATOM 591 C CA . LYS A 1 79 ? -2.146 -0.584 15.928 1 76.71 79 LYS A CA 1
ATOM 592 C C . LYS A 1 79 ? -1.856 -1.702 16.925 1 76.71 79 LYS A C 1
ATOM 594 O O . LYS A 1 79 ? -2.327 -1.662 18.064 1 76.71 79 LYS A O 1
ATOM 599 N N . GLY A 1 80 ? -1.057 -2.679 16.492 1 72.74 80 GLY A N 1
ATOM 600 C CA . GLY A 1 80 ? -0.871 -3.832 17.359 1 72.74 80 GLY A CA 1
ATOM 601 C C . GLY A 1 80 ? -0.183 -3.49 18.667 1 72.74 80 GLY A C 1
ATOM 602 O O . GLY A 1 80 ? 0.398 -2.412 18.805 1 72.74 80 GLY A O 1
ATOM 603 N N . ASP A 1 81 ? -0.352 -4.288 19.62 1 79.42 81 ASP A N 1
ATOM 604 C CA . ASP A 1 81 ? 0.343 -4.234 20.903 1 79.42 81 ASP A CA 1
ATOM 605 C C . ASP A 1 81 ? -0.051 -2.985 21.688 1 79.42 81 ASP A C 1
ATOM 607 O O . ASP A 1 81 ? 0.807 -2.181 22.058 1 79.42 81 ASP A O 1
ATOM 611 N N . GLY A 1 82 ? -1.357 -2.68 21.917 1 82.79 82 GLY A N 1
ATOM 612 C CA . GLY A 1 82 ? -1.835 -1.571 22.728 1 82.79 82 GLY A CA 1
ATOM 613 C C . GLY A 1 82 ? -2.396 -0.428 21.904 1 82.79 82 GLY A C 1
ATOM 614 O O . GLY A 1 82 ? -2.859 0.573 22.456 1 82.79 82 GLY A O 1
ATOM 615 N N . GLY A 1 83 ? -2.366 -0.592 20.654 1 90.39 83 GLY A N 1
ATOM 616 C CA . GLY A 1 83 ? -3.018 0.38 19.791 1 90.39 83 GLY A CA 1
ATOM 617 C C . GLY A 1 83 ? -4.533 0.324 19.866 1 90.39 83 GLY A C 1
ATOM 618 O O . GLY A 1 83 ? -5.1 -0.67 20.325 1 90.39 83 GLY A O 1
ATOM 619 N N . ARG A 1 84 ? -5.162 1.418 19.505 1 92.31 84 ARG A N 1
ATOM 620 C CA . ARG A 1 84 ? -6.621 1.4 19.56 1 92.31 84 ARG A CA 1
ATOM 621 C C . ARG A 1 84 ? -7.221 2.281 18.47 1 92.31 84 ARG A C 1
ATOM 623 O O . ARG A 1 84 ? -6.635 3.298 18.094 1 92.31 84 ARG A O 1
ATOM 630 N N . TRP A 1 85 ? -8.368 1.917 18.086 1 94.87 85 TRP A N 1
ATOM 631 C CA . TRP A 1 85 ? -9.141 2.685 17.116 1 94.87 85 TRP A CA 1
ATOM 632 C C . TRP A 1 85 ? -9.738 3.932 17.76 1 94.87 85 TRP A C 1
ATOM 634 O O . TRP A 1 85 ? -10.315 3.861 18.848 1 94.87 85 TRP A O 1
ATOM 644 N N . LEU A 1 86 ? -9.58 4.971 17.131 1 97.09 86 LEU A N 1
ATOM 645 C CA . LEU A 1 86 ? -10.182 6.216 17.594 1 97.09 86 LEU A CA 1
ATOM 646 C C . LEU A 1 86 ? -11.38 6.595 16.729 1 97.09 86 LEU A C 1
ATOM 648 O O . LEU A 1 86 ? -12.307 7.256 17.201 1 97.09 86 LEU A O 1
ATOM 652 N N . TYR A 1 87 ? -11.403 6.26 15.486 1 96.85 87 TYR A N 1
ATOM 653 C CA . TYR A 1 87 ? -12.479 6.504 14.533 1 96.85 87 TYR A CA 1
ATOM 654 C C . TYR A 1 87 ? -12.349 5.592 13.318 1 96.85 87 TYR A C 1
ATOM 656 O O . TYR A 1 87 ? -11.257 5.433 12.768 1 96.85 87 TYR A O 1
ATOM 664 N N . VAL A 1 88 ? -13.396 4.946 12.918 1 95.48 88 VAL A N 1
ATOM 665 C CA . VAL A 1 88 ? -13.411 4.111 11.722 1 95.48 88 VAL A CA 1
ATOM 666 C C . VAL A 1 88 ? -14.754 4.251 11.01 1 95.48 88 VAL A C 1
ATOM 668 O O . VAL A 1 88 ? -15.806 4.267 11.654 1 95.48 88 VAL A O 1
ATOM 671 N N . THR A 1 89 ? -14.696 4.375 9.656 1 95.36 89 THR A N 1
ATOM 672 C CA . THR A 1 89 ? -15.95 4.386 8.911 1 95.36 89 THR A CA 1
ATOM 673 C C . THR A 1 89 ? -15.735 3.89 7.484 1 95.36 89 THR A C 1
ATOM 675 O O . THR A 1 89 ? -14.705 4.177 6.869 1 95.36 89 THR A O 1
ATOM 678 N N . HIS A 1 90 ? -16.676 3.163 6.971 1 92.97 90 HIS A N 1
ATOM 679 C CA . HIS A 1 90 ? -16.761 2.793 5.563 1 92.97 90 HIS A CA 1
ATOM 680 C C . HIS A 1 90 ? -17.72 3.709 4.81 1 92.97 90 HIS A C 1
ATOM 682 O O . HIS A 1 90 ? -17.867 3.593 3.591 1 92.97 90 HIS A O 1
ATOM 688 N N . ASP A 1 91 ? -18.288 4.634 5.597 1 93.16 91 ASP A N 1
ATOM 689 C CA . ASP A 1 91 ? -19.337 5.493 5.055 1 93.16 91 ASP A CA 1
ATOM 690 C C . ASP A 1 91 ? -18.839 6.927 4.886 1 93.16 91 ASP A C 1
ATOM 692 O O . ASP A 1 91 ? -18.641 7.641 5.871 1 93.16 91 ASP A O 1
ATOM 696 N N . LYS A 1 92 ? -18.809 7.338 3.673 1 93.91 92 LYS A N 1
ATOM 697 C CA . LYS A 1 92 ? -18.296 8.67 3.367 1 93.91 92 LYS A CA 1
ATOM 698 C C . LYS A 1 92 ? -19.165 9.753 3.999 1 93.91 92 LYS A C 1
ATOM 700 O O . LYS A 1 92 ? -18.689 10.854 4.279 1 93.91 92 LYS A O 1
ATOM 705 N N . ASP A 1 93 ? -20.418 9.503 4.269 1 94.23 93 ASP A N 1
ATOM 706 C CA . ASP A 1 93 ? -21.35 10.509 4.768 1 94.23 93 ASP A CA 1
ATOM 707 C C . ASP A 1 93 ? -21.113 10.79 6.25 1 94.23 93 ASP A C 1
ATOM 709 O O . ASP A 1 93 ? -21.635 11.766 6.794 1 94.23 93 ASP A O 1
ATOM 713 N N . THR A 1 94 ? -20.316 9.985 6.918 1 94.57 94 THR A N 1
ATOM 714 C CA . THR A 1 94 ? -20.081 10.157 8.347 1 94.57 94 THR A CA 1
ATOM 715 C C . THR A 1 94 ? -18.752 10.864 8.596 1 94.57 94 THR A C 1
ATOM 717 O O . THR A 1 94 ? -18.398 11.146 9.742 1 94.57 94 THR A O 1
ATOM 720 N N . LEU A 1 95 ? -18.041 11.246 7.588 1 95.48 95 LEU A N 1
ATOM 721 C CA . LEU A 1 95 ? -16.667 11.719 7.71 1 95.48 95 LEU A CA 1
ATOM 722 C C . LEU A 1 95 ? -16.631 13.169 8.182 1 95.48 95 LEU A C 1
ATOM 724 O O . LEU A 1 95 ? -15.656 13.6 8.803 1 95.48 95 LEU A O 1
ATOM 728 N N . ASN A 1 96 ? -17.667 13.896 7.855 1 94.81 96 ASN A N 1
ATOM 729 C CA . ASN A 1 96 ? -17.653 15.323 8.157 1 94.81 96 ASN A CA 1
ATOM 730 C C . ASN A 1 96 ? -17.588 15.578 9.66 1 94.81 96 ASN A C 1
ATOM 732 O O . ASN A 1 96 ? -18.391 15.035 10.421 1 94.81 96 ASN A O 1
ATOM 736 N N . GLY A 1 97 ? -16.565 16.33 10.075 1 96 97 GLY A N 1
ATOM 737 C CA . GLY A 1 97 ? -16.466 16.786 11.452 1 96 97 GLY A CA 1
ATOM 738 C C . GLY A 1 97 ? -15.94 15.722 12.397 1 96 97 GLY A C 1
ATOM 739 O O . GLY A 1 97 ? -15.95 15.907 13.616 1 96 97 GLY A O 1
ATOM 740 N N . TRP A 1 98 ? -15.442 14.548 11.865 1 97.44 98 TRP A N 1
ATOM 741 C CA . TRP A 1 98 ? -14.974 13.453 12.708 1 97.44 98 TRP A CA 1
ATOM 742 C C . TRP A 1 98 ? -13.928 13.942 13.704 1 97.44 98 TRP A C 1
ATOM 744 O O . TRP A 1 98 ? -13.807 13.397 14.804 1 97.44 98 TRP A O 1
ATOM 754 N N . TYR A 1 99 ? -13.207 15.035 13.383 1 97.27 99 TYR A N 1
ATOM 755 C CA . TYR A 1 99 ? -12.06 15.518 14.143 1 97.27 99 TYR A CA 1
ATOM 756 C C . TYR A 1 99 ? -12.502 16.45 15.265 1 97.27 99 TYR A C 1
ATOM 758 O O . TYR A 1 99 ? -11.67 16.974 16.01 1 97.27 99 TYR A O 1
ATOM 766 N N . ARG A 1 100 ? -13.772 16.715 15.429 1 96.86 100 ARG A N 1
ATOM 767 C CA . ARG A 1 100 ? -14.296 17.566 16.493 1 96.86 100 ARG A CA 1
ATOM 768 C C . ARG A 1 100 ? -14.751 16.733 17.686 1 96.86 100 ARG A C 1
ATOM 770 O O . ARG A 1 100 ? -15.25 17.276 18.674 1 96.86 100 ARG A O 1
ATOM 777 N N . GLN A 1 101 ? -14.485 15.477 17.682 1 95.84 101 GLN A N 1
ATOM 778 C CA . GLN A 1 101 ? -14.85 14.598 18.788 1 95.84 101 GLN A CA 1
ATOM 779 C C . GLN A 1 101 ? -14.082 14.96 20.056 1 95.84 101 GLN A C 1
ATOM 781 O O . GLN A 1 101 ? -12.923 15.375 19.989 1 95.84 101 GLN A O 1
ATOM 786 N N . PRO A 1 102 ? -14.614 14.769 21.237 1 95.47 102 PRO A N 1
ATOM 787 C CA . PRO A 1 102 ? -14.025 15.193 22.51 1 95.47 102 PRO A CA 1
ATOM 788 C C . PRO A 1 102 ? -12.742 14.436 22.847 1 95.47 102 PRO A C 1
ATOM 790 O O . PRO A 1 102 ? -11.956 14.888 23.684 1 95.47 102 PRO A O 1
ATOM 793 N N . ILE A 1 103 ? -12.47 13.36 22.275 1 95.82 103 ILE A N 1
ATOM 794 C CA . ILE A 1 103 ? -11.295 12.553 22.584 1 95.82 103 ILE A CA 1
ATOM 795 C C . ILE A 1 103 ? -10.039 13.253 22.071 1 95.82 103 ILE A C 1
ATOM 797 O O . ILE A 1 103 ? -8.927 12.948 22.51 1 95.82 103 ILE A O 1
ATOM 801 N N . PHE A 1 104 ? -10.249 14.188 21.152 1 97.1 104 PHE A N 1
ATOM 802 C CA . PHE A 1 104 ? -9.108 14.851 20.532 1 97.1 104 PHE A CA 1
ATOM 803 C C . PHE A 1 104 ? -8.829 16.19 21.205 1 97.1 104 PHE A C 1
ATOM 805 O O . PHE A 1 104 ? -9.739 17.001 21.388 1 97.1 104 PHE A O 1
ATOM 812 N N . HIS A 1 105 ? -7.6 16.358 21.579 1 97.52 105 HIS A N 1
ATOM 813 C CA . HIS A 1 105 ? -7.105 17.635 22.082 1 97.52 105 HIS A CA 1
ATOM 814 C C . HIS A 1 105 ? -6.126 18.271 21.101 1 97.52 105 HIS A C 1
ATOM 816 O O . HIS A 1 105 ? -5.307 17.576 20.496 1 97.52 105 HIS A O 1
ATOM 822 N N . TYR A 1 106 ? -6.291 19.535 20.944 1 96.43 106 TYR A N 1
ATOM 823 C CA . TYR A 1 106 ? -5.428 20.244 20.007 1 96.43 106 TYR A CA 1
ATOM 824 C C . TYR A 1 106 ? -4.36 21.041 20.746 1 96.43 106 TYR A C 1
ATOM 826 O O . TYR A 1 106 ? -4.668 21.798 21.67 1 96.43 106 TYR A O 1
ATOM 834 N N . ASN A 1 107 ? -3.11 20.843 20.361 1 93.98 107 ASN A N 1
ATOM 835 C CA . ASN A 1 107 ? -2.002 21.596 20.938 1 93.98 107 ASN A CA 1
ATOM 836 C C . ASN A 1 107 ? -0.805 21.645 19.993 1 93.98 107 ASN A C 1
ATOM 838 O O . ASN A 1 107 ? -0.564 20.7 19.24 1 93.98 107 ASN A O 1
ATOM 842 N N . HIS A 1 108 ? -0.142 22.746 20.013 1 90.88 108 HIS A N 1
ATOM 843 C CA . HIS A 1 108 ? 1.119 22.831 19.284 1 90.88 108 HIS A CA 1
ATOM 844 C C . HIS A 1 108 ? 2.232 22.093 20.02 1 90.88 108 HIS A C 1
ATOM 846 O O . HIS A 1 108 ? 2.349 22.199 21.243 1 90.88 108 HIS A O 1
ATOM 852 N N . VAL A 1 109 ? 2.947 21.306 19.287 1 91.47 109 VAL A N 1
ATOM 853 C CA . VAL A 1 109 ? 4.057 20.564 19.876 1 91.47 109 VAL A CA 1
ATOM 854 C C . VAL A 1 109 ? 5.307 20.734 19.016 1 91.47 109 VAL A C 1
ATOM 856 O O . VAL A 1 109 ? 5.232 20.698 17.786 1 91.47 109 VAL A O 1
ATOM 859 N N . ASP A 1 110 ? 6.37 20.927 19.704 1 93.92 110 ASP A N 1
ATOM 860 C CA . ASP A 1 110 ? 7.644 21.015 18.997 1 93.92 110 ASP A CA 1
ATOM 861 C C . ASP A 1 110 ? 8.149 19.63 18.601 1 93.92 110 ASP A C 1
ATOM 863 O O . ASP A 1 110 ? 8.225 18.728 19.438 1 93.92 110 ASP A O 1
ATOM 867 N N . ALA A 1 111 ? 8.515 19.519 17.342 1 93.43 111 ALA A N 1
ATOM 868 C CA . ALA A 1 111 ? 9.003 18.248 16.814 1 93.43 111 ALA A CA 1
ATOM 869 C C . ALA A 1 111 ? 10.144 17.701 17.667 1 93.43 111 ALA A C 1
ATOM 871 O O . ALA A 1 111 ? 10.262 16.488 17.855 1 93.43 111 ALA A O 1
ATOM 872 N N . SER A 1 112 ? 10.928 18.519 18.16 1 91.31 112 SER A N 1
ATOM 873 C CA . SER A 1 112 ? 12.113 18.13 18.918 1 91.31 112 SER A CA 1
ATOM 874 C C . SER A 1 112 ? 11.733 17.447 20.227 1 91.31 112 SER A C 1
ATOM 876 O O . SER A 1 112 ? 12.563 16.781 20.85 1 91.31 112 SER A O 1
ATOM 878 N N . THR A 1 113 ? 10.515 17.628 20.632 1 90.97 113 THR A N 1
ATOM 879 C CA . THR A 1 113 ? 10.093 17.051 21.904 1 90.97 113 THR A CA 1
ATOM 880 C C . THR A 1 113 ? 9.576 15.628 21.706 1 90.97 113 THR A C 1
ATOM 882 O O . THR A 1 113 ? 9.361 14.9 22.678 1 90.97 113 THR A O 1
ATOM 885 N N . LEU A 1 114 ? 9.358 15.304 20.489 1 90.61 114 LEU A N 1
ATOM 886 C CA . LEU A 1 114 ? 8.859 13.968 20.182 1 90.61 114 LEU A CA 1
ATOM 887 C C . LEU A 1 114 ? 10.011 13.001 19.935 1 90.61 114 LEU A C 1
ATOM 889 O O . LEU A 1 114 ? 10.844 13.232 19.056 1 90.61 114 LEU A O 1
ATOM 893 N N . ASP A 1 115 ? 10.099 12.022 20.754 1 84.45 115 ASP A N 1
ATOM 894 C CA . ASP A 1 115 ? 11.17 11.048 20.565 1 84.45 115 ASP A CA 1
ATOM 895 C C . ASP A 1 115 ? 10.703 9.879 19.7 1 84.45 115 ASP A C 1
ATOM 897 O O . ASP A 1 115 ? 9.569 9.872 19.216 1 84.45 115 ASP A O 1
ATOM 901 N N . GLU A 1 116 ? 11.553 8.947 19.502 1 81.55 116 GLU A N 1
ATOM 902 C CA . GLU A 1 116 ? 11.292 7.852 18.572 1 81.55 116 GLU A CA 1
ATOM 903 C C . GLU A 1 116 ? 10.288 6.861 19.155 1 81.55 116 GLU A C 1
ATOM 905 O O . GLU A 1 116 ? 9.723 6.041 18.428 1 81.55 116 GLU A O 1
ATOM 910 N N . LYS A 1 117 ? 10.039 6.991 20.413 1 85.12 117 LYS A N 1
ATOM 911 C CA . LYS A 1 117 ? 9.161 6.033 21.08 1 85.12 117 LYS A CA 1
ATOM 912 C C . LYS A 1 117 ? 7.723 6.542 21.123 1 85.12 117 LYS A C 1
ATOM 914 O O . LYS A 1 117 ? 6.817 5.822 21.546 1 85.12 117 LYS A O 1
ATOM 919 N N . VAL A 1 118 ? 7.586 7.702 20.728 1 90.64 118 VAL A N 1
ATOM 920 C CA . VAL A 1 118 ? 6.268 8.325 20.774 1 90.64 118 VAL A CA 1
ATOM 921 C C . VAL A 1 118 ? 5.283 7.514 19.935 1 90.64 118 VAL A C 1
ATOM 923 O O . VAL A 1 118 ? 5.628 7.036 18.852 1 90.64 118 VAL A O 1
ATOM 926 N N . ARG A 1 119 ? 4.091 7.309 20.509 1 94.07 119 ARG A N 1
ATOM 927 C CA . ARG A 1 119 ? 3.005 6.655 19.785 1 94.07 119 ARG A CA 1
ATOM 928 C C . ARG A 1 119 ? 2.16 7.675 19.029 1 94.07 119 ARG A C 1
ATOM 930 O O . ARG A 1 119 ? 1.491 8.51 19.641 1 94.07 119 ARG A O 1
ATOM 937 N N . TYR A 1 120 ? 2.136 7.556 17.755 1 95.9 120 TYR A N 1
ATOM 938 C CA . TYR A 1 120 ? 1.458 8.539 16.918 1 95.9 120 TYR A CA 1
ATOM 939 C C . TYR A 1 120 ? -0.002 8.16 16.705 1 95.9 120 TYR A C 1
ATOM 941 O O . TYR A 1 120 ? -0.373 6.992 16.843 1 95.9 120 TYR A O 1
ATOM 949 N N . VAL A 1 121 ? -0.804 9.151 16.482 1 97.26 121 VAL A N 1
ATOM 950 C CA . VAL A 1 121 ? -2.142 8.996 15.921 1 97.26 121 VAL A CA 1
ATOM 951 C C . VAL A 1 121 ? -2.082 9.117 14.4 1 97.26 121 VAL A C 1
ATOM 953 O O . VAL A 1 121 ? -1.611 10.126 13.869 1 97.26 121 VAL A O 1
ATOM 956 N N . LEU A 1 122 ? -2.586 8.105 13.728 1 97.66 122 LEU A N 1
ATOM 957 C CA . LEU A 1 122 ? -2.521 8.083 12.271 1 97.66 122 LEU A CA 1
ATOM 958 C C . LEU A 1 122 ? -3.916 8.17 11.662 1 97.66 122 LEU A C 1
ATOM 960 O O . LEU A 1 122 ? -4.848 7.518 12.138 1 97.66 122 LEU A O 1
ATOM 964 N N . PHE A 1 123 ? -4.085 9.065 10.723 1 98.27 123 PHE A N 1
ATOM 965 C CA . PHE A 1 123 ? -5.248 9.1 9.844 1 98.27 123 PHE A CA 1
ATOM 966 C C . PHE A 1 123 ? -4.973 8.339 8.552 1 98.27 123 PHE A C 1
ATOM 968 O O . PHE A 1 123 ? -4.039 8.669 7.818 1 98.27 123 PHE A O 1
ATOM 975 N N . LYS A 1 124 ? -5.822 7.327 8.213 1 97.52 124 LYS A N 1
ATOM 976 C CA . LYS A 1 124 ? -5.582 6.503 7.032 1 97.52 124 LYS A CA 1
ATOM 977 C C . LYS A 1 124 ? -6.827 6.424 6.153 1 97.52 124 LYS A C 1
ATOM 979 O O . LYS A 1 124 ? -7.944 6.298 6.66 1 97.52 124 LYS A O 1
ATOM 984 N N . PHE A 1 125 ? -6.619 6.615 4.924 1 97.7 125 PHE A N 1
ATOM 985 C CA . PHE A 1 125 ? -7.578 6.138 3.935 1 97.7 125 PHE A CA 1
ATOM 986 C C . PHE A 1 125 ? -7.087 4.852 3.281 1 97.7 125 PHE A C 1
ATOM 988 O O . PHE A 1 125 ? -5.962 4.793 2.782 1 97.7 125 PHE A O 1
ATOM 995 N N . GLU A 1 126 ? -7.897 3.85 3.289 1 96.18 126 GLU A N 1
ATOM 996 C CA . GLU A 1 126 ? -7.596 2.581 2.633 1 96.18 126 GLU A CA 1
ATOM 997 C C . GLU A 1 126 ? -8.566 2.308 1.487 1 96.18 126 GLU A C 1
ATOM 999 O O . GLU A 1 126 ? -9.782 2.29 1.686 1 96.18 126 GLU A O 1
ATOM 1004 N N . PRO A 1 127 ? -8.025 2.062 0.338 1 96.19 127 PRO A N 1
ATOM 1005 C CA . PRO A 1 127 ? -8.88 1.864 -0.835 1 96.19 127 PRO A CA 1
ATOM 1006 C C . PRO A 1 127 ? -9.588 0.51 -0.827 1 96.19 127 PRO A C 1
ATOM 1008 O O . PRO A 1 127 ? -9.376 -0.296 0.083 1 96.19 127 PRO A O 1
ATOM 1011 N N . LEU A 1 128 ? -10.406 0.355 -1.804 1 96.08 128 LEU A N 1
ATOM 1012 C CA . LEU A 1 128 ? -11.168 -0.877 -1.974 1 96.08 128 LEU A CA 1
ATOM 1013 C C . LEU A 1 128 ? -10.237 -2.074 -2.131 1 96.08 128 LEU A C 1
ATOM 1015 O O . LEU A 1 128 ? -9.166 -1.959 -2.733 1 96.08 128 LEU A O 1
ATOM 1019 N N . ILE A 1 129 ? -10.58 -3.175 -1.595 1 96.58 129 ILE A N 1
ATOM 1020 C CA . ILE A 1 129 ? -9.834 -4.424 -1.702 1 96.58 129 ILE A CA 1
ATOM 1021 C C . ILE A 1 129 ? -10.805 -5.594 -1.844 1 96.58 129 ILE A C 1
ATOM 1023 O O . ILE A 1 129 ? -11.866 -5.609 -1.216 1 96.58 129 ILE A O 1
ATOM 1027 N N . LEU A 1 130 ? -10.53 -6.553 -2.647 1 97.37 130 LEU A N 1
ATOM 1028 C CA . LEU A 1 130 ? -11.274 -7.794 -2.831 1 97.37 130 LEU A CA 1
ATOM 1029 C C . LEU A 1 130 ? -10.337 -8.997 -2.815 1 97.37 130 LEU A C 1
ATOM 1031 O O . LEU A 1 130 ? -9.305 -8.994 -3.489 1 97.37 130 LEU A O 1
ATOM 1035 N N . HIS A 1 131 ? -10.617 -9.95 -2.009 1 98.02 131 HIS A N 1
ATOM 1036 C CA . HIS A 1 131 ? -9.91 -11.226 -2.026 1 98.02 131 HIS A CA 1
ATOM 1037 C C . HIS A 1 131 ? -10.786 -12.334 -2.6 1 98.02 131 HIS A C 1
ATOM 1039 O O . HIS A 1 131 ? -11.904 -12.554 -2.128 1 98.02 131 HIS A O 1
ATOM 1045 N N . VAL A 1 132 ? -10.27 -12.993 -3.553 1 98.61 132 VAL A N 1
ATOM 1046 C CA . VAL A 1 132 ? -11.033 -14.029 -4.24 1 98.61 132 VAL A CA 1
ATOM 1047 C C . VAL A 1 132 ? -10.223 -15.323 -4.286 1 98.61 132 VAL A C 1
ATOM 1049 O O . VAL A 1 132 ? -9.111 -15.347 -4.819 1 98.61 132 VAL A O 1
ATOM 1052 N N . LYS A 1 133 ? -10.756 -16.359 -3.725 1 98.5 133 LYS A N 1
ATOM 1053 C CA . LYS A 1 133 ? -10.161 -17.686 -3.858 1 98.5 133 LYS A CA 1
ATOM 1054 C C . LYS A 1 133 ? -10.565 -18.339 -5.177 1 98.5 133 LYS A C 1
ATOM 1056 O O . LYS A 1 133 ? -11.745 -18.357 -5.531 1 98.5 133 LYS A O 1
ATOM 1061 N N . CYS A 1 134 ? -9.592 -18.809 -5.878 1 98.2 134 CYS A N 1
ATOM 1062 C CA . CYS A 1 134 ? -9.827 -19.47 -7.157 1 98.2 134 CYS A CA 1
ATOM 1063 C C . CYS A 1 134 ? -9.46 -20.948 -7.082 1 98.2 134 CYS A C 1
ATOM 1065 O O . CYS A 1 134 ? -8.599 -21.338 -6.292 1 98.2 134 CYS A O 1
ATOM 1067 N N . ARG A 1 135 ? -10.08 -21.752 -7.904 1 97.63 135 ARG A N 1
ATOM 1068 C CA . ARG A 1 135 ? -9.879 -23.198 -7.91 1 97.63 135 ARG A CA 1
ATOM 1069 C C . ARG A 1 135 ? -8.447 -23.55 -8.299 1 97.63 135 ARG A C 1
ATOM 1071 O O . ARG A 1 135 ? -7.856 -24.477 -7.74 1 97.63 135 ARG A O 1
ATOM 1078 N N . ASP A 1 136 ? -7.935 -22.776 -9.297 1 95.51 136 ASP A N 1
ATOM 1079 C CA . ASP A 1 136 ? -6.612 -23.08 -9.833 1 95.51 136 ASP A CA 1
ATOM 1080 C C . ASP A 1 136 ? -5.907 -21.811 -10.308 1 95.51 136 ASP A C 1
ATOM 1082 O O . ASP A 1 136 ? -6.495 -20.728 -10.301 1 95.51 136 ASP A O 1
ATOM 1086 N N . PHE A 1 137 ? -4.692 -21.973 -10.659 1 94.16 137 PHE A N 1
ATOM 1087 C CA . PHE A 1 137 ? -3.865 -20.827 -11.017 1 94.16 137 PHE A CA 1
ATOM 1088 C C . PHE A 1 137 ? -4.355 -20.19 -12.312 1 94.16 137 PHE A C 1
ATOM 1090 O O . PHE A 1 137 ? -4.279 -18.971 -12.478 1 94.16 137 PHE A O 1
ATOM 1097 N N . ASP A 1 138 ? -4.873 -20.977 -13.23 1 95.38 138 ASP A N 1
ATOM 1098 C CA . ASP A 1 138 ? -5.379 -20.43 -14.485 1 95.38 138 ASP A CA 1
ATOM 1099 C C . ASP A 1 138 ? -6.528 -19.456 -14.236 1 95.38 138 ASP A C 1
ATOM 1101 O O . ASP A 1 138 ? -6.568 -18.372 -14.822 1 95.38 138 ASP A O 1
ATOM 1105 N N . THR A 1 139 ? -7.46 -19.889 -13.372 1 97.35 139 THR A N 1
ATOM 1106 C CA . THR A 1 139 ? -8.578 -19.025 -13.008 1 97.35 139 THR A CA 1
ATOM 1107 C C . THR A 1 139 ? -8.081 -17.77 -12.296 1 97.35 139 THR A C 1
ATOM 1109 O O . THR A 1 139 ? -8.523 -16.66 -12.602 1 97.35 139 THR A O 1
ATOM 1112 N N . ALA A 1 140 ? -7.13 -17.948 -11.38 1 98.19 140 ALA A N 1
ATOM 1113 C CA . ALA A 1 140 ? -6.551 -16.82 -10.655 1 98.19 140 ALA A CA 1
ATOM 1114 C C . ALA A 1 140 ? -5.871 -15.844 -11.612 1 98.19 140 ALA A C 1
ATOM 1116 O O . ALA A 1 140 ? -6.015 -14.628 -11.473 1 98.19 140 ALA A O 1
ATOM 1117 N N . SER A 1 141 ? -5.157 -16.377 -12.585 1 97.5 141 SER A N 1
ATOM 1118 C CA . SER A 1 141 ? -4.442 -15.565 -13.564 1 97.5 141 SER A CA 1
ATOM 1119 C C . SER A 1 141 ? -5.407 -14.738 -14.407 1 97.5 141 SER A C 1
ATOM 1121 O O . SER A 1 141 ? -5.143 -13.568 -14.694 1 97.5 141 SER A O 1
ATOM 1123 N N . ALA A 1 142 ? -6.476 -15.359 -14.794 1 97.9 142 ALA A N 1
ATOM 1124 C CA . ALA A 1 142 ? -7.474 -14.647 -15.588 1 97.9 142 ALA A CA 1
ATOM 1125 C C . ALA A 1 142 ? -8.076 -13.487 -14.8 1 97.9 142 ALA A C 1
ATOM 1127 O O . ALA A 1 142 ? -8.217 -12.38 -15.324 1 97.9 142 ALA A O 1
ATOM 1128 N N . LEU A 1 143 ? -8.423 -13.773 -13.571 1 98.63 143 LEU A N 1
ATOM 1129 C CA . LEU A 1 143 ? -8.989 -12.739 -12.712 1 98.63 143 LEU A CA 1
ATOM 1130 C C . LEU A 1 143 ? -7.975 -11.63 -12.454 1 98.63 143 LEU A C 1
ATOM 1132 O O . LEU A 1 143 ? -8.311 -10.446 -12.527 1 98.63 143 LEU A O 1
ATOM 1136 N N . TYR A 1 144 ? -6.757 -12.013 -12.188 1 98.5 144 TYR A N 1
ATOM 1137 C CA . TYR A 1 144 ? -5.665 -11.072 -11.965 1 98.5 144 TYR A CA 1
ATOM 1138 C C . TYR A 1 144 ? -5.492 -10.145 -13.163 1 98.5 144 TYR A C 1
ATOM 1140 O O . TYR A 1 144 ? -5.41 -8.925 -13.005 1 98.5 144 TYR A O 1
ATOM 1148 N N . THR A 1 145 ? -5.428 -10.73 -14.271 1 98.3 145 THR A N 1
ATOM 1149 C CA . THR A 1 145 ? -5.237 -9.958 -15.494 1 98.3 145 THR A CA 1
ATOM 1150 C C . THR A 1 145 ? -6.393 -8.985 -15.705 1 98.3 145 THR A C 1
ATOM 1152 O O . THR A 1 145 ? -6.18 -7.834 -16.092 1 98.3 145 THR A O 1
ATOM 1155 N N . THR A 1 146 ? -7.561 -9.445 -15.438 1 98.4 146 THR A N 1
ATOM 1156 C CA . THR A 1 146 ? -8.74 -8.592 -15.545 1 98.4 146 THR A CA 1
ATOM 1157 C C . THR A 1 146 ? -8.624 -7.39 -14.612 1 98.4 146 THR A C 1
ATOM 1159 O O . THR A 1 146 ? -8.871 -6.254 -15.022 1 98.4 146 THR A O 1
ATOM 1162 N N . ALA A 1 147 ? -8.26 -7.648 -13.345 1 98.44 147 ALA A N 1
ATOM 1163 C CA . ALA A 1 147 ? -8.102 -6.582 -12.359 1 98.44 147 ALA A CA 1
ATOM 1164 C C . ALA A 1 147 ? -7.015 -5.599 -12.783 1 98.44 147 ALA A C 1
ATOM 1166 O O . ALA A 1 147 ? -7.201 -4.383 -12.698 1 98.44 147 ALA A O 1
ATOM 1167 N N . MET A 1 148 ? -5.886 -6.108 -13.283 1 97.48 148 MET A N 1
ATOM 1168 C CA . MET A 1 148 ? -4.764 -5.287 -13.729 1 97.48 148 MET A CA 1
ATOM 1169 C C . MET A 1 148 ? -5.183 -4.368 -14.872 1 97.48 148 MET A C 1
ATOM 1171 O O . MET A 1 148 ? -4.787 -3.202 -14.913 1 97.48 148 MET A O 1
ATOM 1175 N N . ASN A 1 149 ? -5.975 -4.881 -15.738 1 97.08 149 ASN A N 1
ATOM 1176 C CA . ASN A 1 149 ? -6.446 -4.114 -16.887 1 97.08 149 ASN A CA 1
ATOM 1177 C C . ASN A 1 149 ? -7.411 -3.01 -16.467 1 97.08 149 ASN A C 1
ATOM 1179 O O . ASN A 1 149 ? -7.663 -2.076 -17.23 1 97.08 149 ASN A O 1
ATOM 1183 N N . CYS A 1 150 ? -7.958 -3.153 -15.258 1 96.64 150 CYS A N 1
ATOM 1184 C CA . CYS A 1 150 ? -8.856 -2.136 -14.724 1 96.64 150 CYS A CA 1
ATOM 1185 C C . CYS A 1 150 ? -8.096 -1.134 -13.863 1 96.64 150 CYS A C 1
ATOM 1187 O O . CYS A 1 150 ? -8.702 -0.272 -13.224 1 96.64 150 CYS A O 1
ATOM 1189 N N . GLY A 1 151 ? -6.776 -1.259 -13.788 1 94.31 151 GLY A N 1
ATOM 1190 C CA . GLY A 1 151 ? -5.975 -0.283 -13.067 1 94.31 151 GLY A CA 1
ATOM 1191 C C . GLY A 1 151 ? -5.636 -0.716 -11.653 1 94.31 151 GLY A C 1
ATOM 1192 O O . GLY A 1 151 ? -5.105 0.071 -10.867 1 94.31 151 GLY A O 1
ATOM 1193 N N . PHE A 1 152 ? -5.954 -1.961 -11.27 1 96.74 152 PHE A N 1
ATOM 1194 C CA . PHE A 1 152 ? -5.604 -2.472 -9.95 1 96.74 152 PHE A CA 1
ATOM 1195 C C . PHE A 1 152 ? -4.18 -3.017 -9.94 1 96.74 152 PHE A C 1
ATOM 1197 O O . PHE A 1 152 ? -3.971 -4.217 -9.757 1 96.74 152 PHE A O 1
ATOM 1204 N N . ARG A 1 153 ? -3.242 -2.127 -9.877 1 93.83 153 ARG A N 1
ATOM 1205 C CA . ARG A 1 153 ? -1.844 -2.424 -10.168 1 93.83 153 ARG A CA 1
ATOM 1206 C C . ARG A 1 153 ? -1.136 -2.988 -8.94 1 93.83 153 ARG A C 1
ATOM 1208 O O . ARG A 1 153 ? 0.004 -3.447 -9.03 1 93.83 153 ARG A O 1
ATOM 1215 N N . GLU A 1 154 ? -1.771 -2.993 -7.783 1 95.02 154 GLU A N 1
ATOM 1216 C CA . GLU A 1 154 ? -1.175 -3.531 -6.563 1 95.02 154 GLU A CA 1
ATOM 1217 C C . GLU A 1 154 ? -1.661 -4.951 -6.291 1 95.02 154 GLU A C 1
ATOM 1219 O O . GLU A 1 154 ? -1.404 -5.506 -5.22 1 95.02 154 GLU A O 1
ATOM 1224 N N . SER A 1 155 ? -2.322 -5.527 -7.235 1 97.85 155 SER A N 1
ATOM 1225 C CA . SER A 1 155 ? -2.919 -6.847 -7.06 1 97.85 155 SER A CA 1
ATOM 1226 C C . SER A 1 155 ? -1.864 -7.945 -7.144 1 97.85 155 SER A C 1
ATOM 1228 O O . SER A 1 155 ? -0.763 -7.719 -7.65 1 97.85 155 SER A O 1
ATOM 1230 N N . GLY A 1 156 ? -2.163 -9.085 -6.618 1 97.69 156 GLY A N 1
ATOM 1231 C CA . GLY A 1 156 ? -1.275 -10.236 -6.641 1 97.69 156 GLY A CA 1
ATOM 1232 C C . GLY A 1 156 ? -1.979 -11.539 -6.313 1 97.69 156 GLY A C 1
ATOM 1233 O O . GLY A 1 156 ? -3.075 -11.534 -5.749 1 97.69 156 GLY A O 1
ATOM 1234 N N . ILE A 1 157 ? -1.354 -12.653 -6.678 1 98.35 157 ILE A N 1
ATOM 1235 C CA . ILE A 1 157 ? -1.838 -14 -6.395 1 98.35 157 ILE A CA 1
ATOM 1236 C C . ILE A 1 157 ? -0.988 -14.634 -5.296 1 98.35 157 ILE A C 1
ATOM 1238 O O . ILE A 1 157 ? 0.242 -14.541 -5.324 1 98.35 157 ILE A O 1
ATOM 1242 N N . ASN A 1 158 ? -1.62 -15.184 -4.316 1 96.97 158 ASN A N 1
ATOM 1243 C CA . ASN A 1 158 ? -0.834 -15.885 -3.307 1 96.97 158 ASN A CA 1
ATOM 1244 C C . ASN A 1 158 ? -0.72 -17.374 -3.621 1 96.97 158 ASN A C 1
ATOM 1246 O O . ASN A 1 158 ? -1.181 -17.829 -4.669 1 96.97 158 ASN A O 1
ATOM 1250 N N . VAL A 1 159 ? -0.099 -18.182 -2.792 1 95.49 159 VAL A N 1
ATOM 1251 C CA . VAL A 1 159 ? 0.271 -19.568 -3.063 1 95.49 159 VAL A CA 1
ATOM 1252 C C . VAL A 1 159 ? -0.973 -20.453 -3.016 1 95.49 159 VAL A C 1
ATOM 1254 O O . VAL A 1 159 ? -0.946 -21.596 -3.478 1 95.49 159 VAL A O 1
ATOM 1257 N N . HIS A 1 160 ? -2.1 -19.978 -2.5 1 95.61 160 HIS A N 1
ATOM 1258 C CA . HIS A 1 160 ? -3.341 -20.739 -2.415 1 95.61 160 HIS A CA 1
ATOM 1259 C C . HIS A 1 160 ? -4.332 -20.299 -3.488 1 95.61 160 HIS A C 1
ATOM 1261 O O . HIS A 1 160 ? -5.536 -20.531 -3.36 1 95.61 160 HIS A O 1
ATOM 1267 N N . ASN A 1 161 ? -3.872 -19.544 -4.481 1 96.67 161 ASN A N 1
ATOM 1268 C CA . ASN A 1 161 ? -4.66 -19.068 -5.613 1 96.67 161 ASN A CA 1
ATOM 1269 C C . ASN A 1 161 ? -5.691 -18.029 -5.182 1 96.67 161 ASN A C 1
ATOM 1271 O O . ASN A 1 161 ? -6.804 -17.997 -5.709 1 96.67 161 ASN A O 1
ATOM 1275 N N . ILE A 1 162 ? -5.369 -17.339 -4.153 1 98.24 162 ILE A N 1
ATOM 1276 C CA . ILE A 1 162 ? -6.18 -16.189 -3.771 1 98.24 162 ILE A CA 1
ATOM 1277 C C . ILE A 1 162 ? -5.677 -14.94 -4.491 1 98.24 162 ILE A C 1
ATOM 1279 O O . ILE A 1 162 ? -4.486 -14.624 -4.441 1 98.24 162 ILE A O 1
ATOM 1283 N N . VAL A 1 163 ? -6.538 -14.337 -5.184 1 98.67 163 VAL A N 1
ATOM 1284 C CA . VAL A 1 163 ? -6.219 -13.074 -5.84 1 98.67 163 VAL A CA 1
ATOM 1285 C C . VAL A 1 163 ? -6.595 -11.908 -4.928 1 98.67 163 VAL A C 1
ATOM 1287 O O . VAL A 1 163 ? -7.763 -11.745 -4.568 1 98.67 163 VAL A O 1
ATOM 1290 N N . ALA A 1 164 ? -5.614 -11.21 -4.49 1 98.44 164 ALA A N 1
ATOM 1291 C CA . ALA A 1 164 ? -5.85 -9.961 -3.771 1 98.44 164 ALA A CA 1
ATOM 1292 C C . ALA A 1 164 ? -5.924 -8.779 -4.734 1 98.44 164 ALA A C 1
ATOM 1294 O O . ALA A 1 164 ? -4.906 -8.358 -5.289 1 98.44 164 ALA A O 1
ATOM 1295 N N . ILE A 1 165 ? -7.082 -8.257 -4.953 1 98.37 165 ILE A N 1
ATOM 1296 C CA . ILE A 1 165 ? -7.305 -7.137 -5.86 1 98.37 165 ILE A CA 1
ATOM 1297 C C . ILE A 1 165 ? -7.234 -5.823 -5.084 1 98.37 165 ILE A C 1
ATOM 1299 O O . ILE A 1 165 ? -8.082 -5.552 -4.231 1 98.37 165 ILE A O 1
ATOM 1303 N N . LYS A 1 166 ? -6.217 -5.084 -5.435 1 96.55 166 LYS A N 1
ATOM 1304 C CA . LYS A 1 166 ? -5.922 -3.872 -4.676 1 96.55 166 LYS A CA 1
ATOM 1305 C C . LYS A 1 166 ? -5.494 -2.735 -5.599 1 96.55 166 LYS A C 1
ATOM 1307 O O . LYS A 1 166 ? -4.987 -2.977 -6.696 1 96.55 166 LYS A O 1
ATOM 1312 N N . ILE A 1 167 ? -5.674 -1.532 -5.166 1 93.63 167 ILE A N 1
ATOM 1313 C CA . ILE A 1 167 ? -5.234 -0.344 -5.889 1 93.63 167 ILE A CA 1
ATOM 1314 C C . ILE A 1 167 ? -4.532 0.614 -4.93 1 93.63 167 ILE A C 1
ATOM 1316 O O . ILE A 1 167 ? -4.731 0.542 -3.714 1 93.63 167 ILE A O 1
ATOM 1320 N N . SER A 1 168 ? -3.655 1.462 -5.481 1 88.32 168 SER A N 1
ATOM 1321 C CA . SER A 1 168 ? -2.888 2.377 -4.642 1 88.32 168 SER A CA 1
ATOM 1322 C C . SER A 1 168 ? -3.562 3.742 -4.553 1 88.32 168 SER A C 1
ATOM 1324 O O . SER A 1 168 ? -3.679 4.449 -5.557 1 88.32 168 SER A O 1
ATOM 1326 N N . MET A 1 169 ? -4.215 4.116 -3.556 1 91.15 169 MET A N 1
ATOM 1327 C CA . MET A 1 169 ? -4.778 5.438 -3.295 1 91.15 169 MET A CA 1
ATOM 1328 C C . MET A 1 169 ? -4.846 5.715 -1.797 1 91.15 169 MET A C 1
ATOM 1330 O O . MET A 1 169 ? -5.775 6.374 -1.325 1 91.15 169 MET A O 1
ATOM 1334 N N . LYS A 1 170 ? -3.966 5.192 -1.117 1 93.92 170 LYS A N 1
ATOM 1335 C CA . LYS A 1 170 ? -3.987 5.25 0.342 1 93.92 170 LYS A CA 1
ATOM 1336 C C . LYS A 1 170 ? -3.551 6.624 0.844 1 93.92 170 LYS A C 1
ATOM 1338 O O . LYS A 1 170 ? -2.908 7.382 0.114 1 93.92 170 LYS A O 1
ATOM 1343 N N . LEU A 1 171 ? -4.01 7.011 1.94 1 97.13 171 LEU A N 1
ATOM 1344 C CA . LEU A 1 171 ? -3.458 8.073 2.774 1 97.13 171 LEU A CA 1
ATOM 1345 C C . LEU A 1 171 ? -2.942 7.514 4.096 1 97.13 171 LEU A C 1
ATOM 1347 O O . LEU A 1 171 ? -3.561 6.622 4.681 1 97.13 171 LEU A O 1
ATOM 1351 N N . ASP A 1 172 ? -1.857 7.882 4.479 1 97.25 172 ASP A N 1
ATOM 1352 C CA . ASP A 1 172 ? -1.229 7.554 5.755 1 97.25 172 ASP A CA 1
ATOM 1353 C C . ASP A 1 172 ? -0.557 8.781 6.367 1 97.25 172 ASP A C 1
ATOM 1355 O O . ASP A 1 172 ? 0.544 9.16 5.962 1 97.25 172 ASP A O 1
ATOM 1359 N N . ILE A 1 173 ? -1.253 9.351 7.349 1 98.49 173 ILE A N 1
ATOM 1360 C CA . ILE A 1 173 ? -0.915 10.707 7.767 1 98.49 173 ILE A CA 1
ATOM 1361 C C . ILE A 1 173 ? -0.79 10.763 9.288 1 98.49 173 ILE A C 1
ATOM 1363 O O . ILE A 1 173 ? -1.778 10.59 10.005 1 98.49 173 ILE A O 1
ATOM 1367 N N . PRO A 1 174 ? 0.399 11.025 9.81 1 97.66 174 PRO A N 1
ATOM 1368 C CA . PRO A 1 174 ? 0.477 11.325 11.242 1 97.66 174 PRO A CA 1
ATOM 1369 C C . PRO A 1 174 ? -0.195 12.646 11.606 1 97.66 174 PRO A C 1
ATOM 1371 O O . PRO A 1 174 ? 0.123 13.686 11.022 1 97.66 174 PRO A O 1
ATOM 1374 N N . ILE A 1 175 ? -1.122 12.606 12.569 1 98.39 175 ILE A N 1
ATOM 1375 C CA . ILE A 1 175 ? -1.868 13.832 12.832 1 98.39 175 ILE A CA 1
ATOM 1376 C C . ILE A 1 175 ? -1.755 14.197 14.311 1 98.39 175 ILE A C 1
ATOM 1378 O O . ILE A 1 175 ? -2.156 15.29 14.719 1 98.39 175 ILE A O 1
ATOM 1382 N N . GLY A 1 176 ? -1.238 13.281 15.128 1 97.76 176 GLY A N 1
ATOM 1383 C CA . GLY A 1 176 ? -1.139 13.528 16.557 1 97.76 176 GLY A CA 1
ATOM 1384 C C . GLY A 1 176 ? -0.335 12.472 17.291 1 97.76 176 GLY A C 1
ATOM 1385 O O . GLY A 1 176 ? 0.397 11.698 16.67 1 97.76 176 GLY A O 1
ATOM 1386 N N . TYR A 1 177 ? -0.384 12.513 18.608 1 96.74 177 TYR A N 1
ATOM 1387 C CA . TYR A 1 177 ? 0.353 11.575 19.448 1 96.74 177 TYR A CA 1
ATOM 1388 C C . TYR A 1 177 ? -0.337 11.391 20.794 1 96.74 177 TYR A C 1
ATOM 1390 O O . TYR A 1 177 ? -1.274 12.122 21.124 1 96.74 177 TYR A O 1
ATOM 1398 N N . LEU A 1 178 ? 0.082 10.373 21.449 1 95.99 178 LEU A N 1
ATOM 1399 C CA . LEU A 1 178 ? -0.364 10.16 22.821 1 95.99 178 LEU A CA 1
ATOM 1400 C C . LEU A 1 178 ? 0.564 10.859 23.809 1 95.99 178 LEU A C 1
ATOM 1402 O O . LEU A 1 178 ? 1.768 10.59 23.833 1 95.99 178 LEU A O 1
ATOM 1406 N N . ASP A 1 179 ? -0.005 11.777 24.523 1 94.58 179 ASP A N 1
ATOM 1407 C CA . ASP A 1 179 ? 0.721 12.312 25.671 1 94.58 179 ASP A CA 1
ATOM 1408 C C . ASP A 1 179 ? 0.686 11.337 26.845 1 94.58 179 ASP A C 1
ATOM 1410 O O . ASP A 1 179 ? -0.307 11.27 27.574 1 94.58 179 ASP A O 1
ATOM 1414 N N . GLU A 1 180 ? 1.737 10.644 27.076 1 89.32 180 GLU A N 1
ATOM 1415 C CA . GLU A 1 180 ? 1.779 9.576 28.071 1 89.32 180 GLU A CA 1
ATOM 1416 C C . GLU A 1 180 ? 1.615 10.131 29.483 1 89.32 180 GLU A C 1
ATOM 1418 O O . GLU A 1 180 ? 1.083 9.452 30.364 1 89.32 180 GLU A O 1
ATOM 1423 N N . ALA A 1 181 ? 2.091 11.333 29.669 1 91.18 181 ALA A N 1
ATOM 1424 C CA . ALA A 1 181 ? 1.995 11.944 30.992 1 91.18 181 ALA A CA 1
ATOM 1425 C C . ALA A 1 181 ? 0.54 12.197 31.375 1 91.18 181 ALA A C 1
ATOM 1427 O O . ALA A 1 181 ? 0.161 12.04 32.538 1 91.18 181 ALA A O 1
ATOM 1428 N N . THR A 1 182 ? -0.329 12.494 30.482 1 93.66 182 THR A N 1
ATOM 1429 C CA . THR A 1 182 ? -1.714 12.854 30.768 1 93.66 182 THR A CA 1
ATOM 1430 C C . THR A 1 182 ? -2.674 11.824 30.181 1 93.66 182 THR A C 1
ATOM 1432 O O . THR A 1 182 ? -3.882 11.89 30.414 1 93.66 182 THR A O 1
ATOM 1435 N N . ASP A 1 183 ? -2.173 10.88 29.369 1 93.07 183 ASP A N 1
ATOM 1436 C CA . ASP A 1 183 ? -2.947 9.86 28.669 1 93.07 183 ASP A CA 1
ATOM 1437 C C . ASP A 1 183 ? -3.968 10.495 27.728 1 93.07 183 ASP A C 1
ATOM 1439 O O . ASP A 1 183 ? -5.098 10.015 27.614 1 93.07 183 ASP A O 1
ATOM 1443 N N . LYS A 1 184 ? -3.612 11.648 27.172 1 96.15 184 LYS A N 1
ATOM 1444 C CA . LYS A 1 184 ? -4.495 12.351 26.246 1 96.15 184 LYS A CA 1
ATOM 1445 C C . LYS A 1 184 ? -3.997 12.227 24.809 1 96.15 184 LYS A C 1
ATOM 1447 O O . LYS A 1 184 ? -2.79 12.265 24.56 1 96.15 184 LYS A O 1
ATOM 1452 N N . VAL A 1 185 ? -4.934 12.089 23.893 1 97.16 185 VAL A N 1
ATOM 1453 C CA . VAL A 1 185 ? -4.623 12.125 22.467 1 97.16 185 VAL A CA 1
ATOM 1454 C C . VAL A 1 185 ? -4.537 13.574 21.994 1 97.16 185 VAL A C 1
ATOM 1456 O O . VAL A 1 185 ? -5.536 14.297 22.003 1 97.16 185 VAL A O 1
ATOM 1459 N N . VAL A 1 186 ? -3.367 13.969 21.61 1 97.6 186 VAL A N 1
ATOM 1460 C CA . VAL A 1 186 ? -3.122 15.357 21.235 1 97.6 186 VAL A CA 1
ATOM 1461 C C . VAL A 1 186 ? -2.845 15.447 19.736 1 97.6 186 VAL A C 1
ATOM 1463 O O . VAL A 1 186 ? -1.919 14.808 19.23 1 97.6 186 VAL A O 1
ATOM 1466 N N . LEU A 1 187 ? -3.681 16.179 19.032 1 97.95 187 LEU A N 1
ATOM 1467 C CA . LEU A 1 187 ? -3.456 16.442 17.614 1 97.95 187 LEU A CA 1
ATOM 1468 C C . LEU A 1 187 ? -2.546 17.651 17.424 1 97.95 187 LEU A C 1
ATOM 1470 O O . LEU A 1 187 ? -2.781 18.709 18.012 1 97.95 187 LEU A O 1
ATOM 1474 N N . PHE A 1 188 ? -1.463 17.466 16.64 1 97.36 188 PHE A N 1
ATOM 1475 C CA . PHE A 1 188 ? -0.532 18.571 16.442 1 97.36 188 PHE A CA 1
ATOM 1476 C C . PHE A 1 188 ? -0.805 19.278 15.119 1 97.36 188 PHE A C 1
ATOM 1478 O O . PHE A 1 188 ? -0.026 20.134 14.695 1 97.36 188 PHE A O 1
ATOM 1485 N N . VAL A 1 189 ? -1.859 18.893 14.373 1 97.02 189 VAL A N 1
ATOM 1486 C CA . VAL A 1 189 ? -2.374 19.596 13.203 1 97.02 189 VAL A CA 1
ATOM 1487 C C . VAL A 1 189 ? -3.659 20.336 13.568 1 97.02 189 VAL A C 1
ATOM 1489 O O . VAL A 1 189 ? -4.291 20.031 14.582 1 97.02 189 VAL A O 1
ATOM 1492 N N . ASP A 1 190 ? -4.027 21.29 12.801 1 96.11 190 ASP A N 1
ATOM 1493 C CA . ASP A 1 190 ? -5.222 22.059 13.136 1 96.11 190 ASP A CA 1
ATOM 1494 C C . ASP A 1 190 ? -6.441 21.536 12.379 1 96.11 190 ASP A C 1
ATOM 1496 O O . ASP A 1 190 ? -6.322 20.638 11.543 1 96.11 190 ASP A O 1
ATOM 1500 N N . GLU A 1 191 ? -7.591 22.037 12.668 1 95.96 191 GLU A N 1
ATOM 1501 C CA . GLU A 1 191 ? -8.846 21.594 12.068 1 95.96 191 GLU A CA 1
ATOM 1502 C C . GLU A 1 191 ? -8.858 21.848 10.563 1 95.96 191 GLU A C 1
ATOM 1504 O O . GLU A 1 191 ? -9.456 21.082 9.804 1 95.96 191 GLU A O 1
ATOM 1509 N N . ASN A 1 192 ? -8.264 22.928 10.223 1 96.31 192 ASN A N 1
ATOM 1510 C CA . ASN A 1 192 ? -8.209 23.25 8.801 1 96.31 192 ASN A CA 1
ATOM 1511 C C . ASN A 1 192 ? -7.507 22.154 8.005 1 96.31 192 ASN A C 1
ATOM 1513 O O . ASN A 1 192 ? -7.998 21.731 6.957 1 96.31 192 ASN A O 1
ATOM 1517 N N . TYR A 1 193 ? -6.412 21.694 8.492 1 97.17 193 TYR A N 1
ATOM 1518 C CA . TYR A 1 193 ? -5.7 20.603 7.836 1 97.17 193 TYR A CA 1
ATOM 1519 C C . TYR A 1 193 ? -6.551 19.339 7.803 1 97.17 193 TYR A C 1
ATOM 1521 O O . TYR A 1 193 ? -6.602 18.644 6.785 1 97.17 193 TYR A O 1
ATOM 1529 N N . LEU A 1 194 ? -7.191 19.034 8.868 1 98.03 194 LEU A N 1
ATOM 1530 C CA . LEU A 1 194 ? -8.011 17.83 8.952 1 98.03 194 LEU A CA 1
ATOM 1531 C C . LEU A 1 194 ? -9.185 17.902 7.982 1 98.03 194 LEU A C 1
AT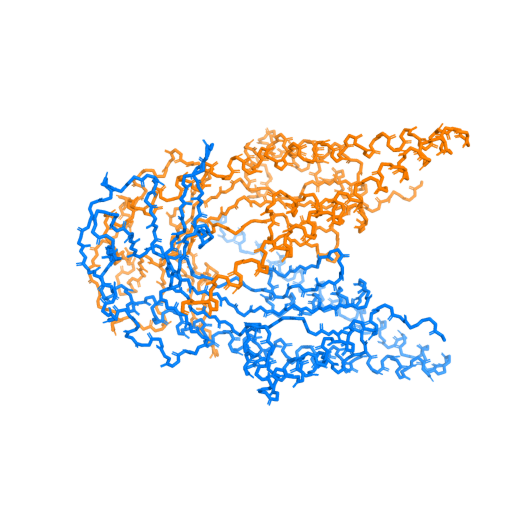OM 1533 O O . LEU A 1 194 ? -9.61 16.88 7.438 1 98.03 194 LEU A O 1
ATOM 1537 N N . GLU A 1 195 ? -9.665 19.1 7.79 1 97.35 195 GLU A N 1
ATOM 1538 C CA . GLU A 1 195 ? -10.707 19.285 6.785 1 97.35 195 GLU A CA 1
ATOM 1539 C C . GLU A 1 195 ? -10.175 19.011 5.381 1 97.35 195 GLU A C 1
ATOM 1541 O O . GLU A 1 195 ? -10.855 18.388 4.564 1 97.35 195 GLU A O 1
ATOM 1546 N N . ILE A 1 196 ? -9.012 19.43 5.089 1 96.68 196 ILE A N 1
ATOM 1547 C CA . ILE A 1 196 ? -8.392 19.195 3.79 1 96.68 196 ILE A CA 1
ATOM 1548 C C . ILE A 1 196 ? -8.261 17.694 3.544 1 96.68 196 ILE A C 1
ATOM 1550 O O . ILE A 1 196 ? -8.645 17.196 2.484 1 96.68 196 ILE A O 1
ATOM 1554 N N . VAL A 1 197 ? -7.754 16.97 4.526 1 96.79 197 VAL A N 1
ATOM 1555 C CA . VAL A 1 197 ? -7.542 15.533 4.382 1 96.79 197 VAL A CA 1
ATOM 1556 C C . VAL A 1 197 ? -8.888 14.819 4.282 1 96.79 197 VAL A C 1
ATOM 1558 O O . VAL A 1 197 ? -9.017 13.821 3.569 1 96.79 197 VAL A O 1
ATOM 1561 N N . THR A 1 198 ? -9.879 15.324 4.97 1 97.1 198 THR A N 1
ATOM 1562 C CA . THR A 1 198 ? -11.227 14.772 4.898 1 97.1 198 THR A CA 1
ATOM 1563 C C . THR A 1 198 ? -11.797 14.919 3.49 1 97.1 198 THR A C 1
ATOM 1565 O O . THR A 1 198 ? -12.322 13.959 2.924 1 97.1 198 THR A O 1
ATOM 1568 N N . GLN A 1 199 ? -11.654 16.062 2.928 1 95.15 199 GLN A N 1
ATOM 1569 C CA . GLN A 1 199 ? -12.126 16.289 1.566 1 95.15 199 GLN A CA 1
ATOM 1570 C C . GLN A 1 199 ? -11.394 15.391 0.573 1 95.15 199 GLN A C 1
ATOM 1572 O O . GLN A 1 199 ? -12.006 14.85 -0.351 1 95.15 199 GLN A O 1
ATOM 1577 N N . GLY A 1 200 ? -10.104 15.305 0.778 1 94.4 200 GLY A N 1
ATOM 1578 C CA . GLY A 1 200 ? -9.338 14.386 -0.05 1 94.4 200 GLY A CA 1
ATOM 1579 C C . GLY A 1 200 ? -9.816 12.95 0.055 1 94.4 200 GLY A C 1
ATOM 1580 O O . GLY A 1 200 ? -9.799 12.212 -0.932 1 94.4 200 GLY A O 1
ATOM 1581 N N . SER A 1 201 ? -10.223 12.508 1.215 1 96.3 201 SER A N 1
ATOM 1582 C CA . SER A 1 201 ? -10.739 11.16 1.435 1 96.3 201 SER A CA 1
ATOM 1583 C C . SER A 1 201 ? -12.086 10.965 0.747 1 96.3 201 SER A C 1
ATOM 1585 O O . SER A 1 201 ? -12.36 9.894 0.202 1 96.3 201 SER A O 1
ATOM 1587 N N . LEU A 1 202 ? -12.888 12.028 0.782 1 94.89 202 LEU A N 1
ATOM 1588 C CA . LEU A 1 202 ? -14.173 11.963 0.096 1 94.89 202 LEU A CA 1
ATOM 1589 C C . LEU A 1 202 ? -13.981 11.752 -1.401 1 94.89 202 LEU A C 1
ATOM 1591 O O . LEU A 1 202 ? -14.689 10.951 -2.016 1 94.89 202 LEU A O 1
ATOM 1595 N N . THR A 1 203 ? -13.029 12.444 -1.913 1 93.11 203 THR A N 1
ATOM 1596 C CA . THR A 1 203 ? -12.694 12.271 -3.322 1 93.11 203 THR A CA 1
ATOM 1597 C C . THR A 1 203 ? -12.256 10.837 -3.602 1 93.11 203 THR A C 1
ATOM 1599 O O . THR A 1 203 ? -12.641 10.251 -4.616 1 93.11 203 THR A O 1
ATOM 1602 N N . ARG A 1 204 ? -11.53 10.244 -2.726 1 94.71 204 ARG A N 1
ATOM 1603 C CA . ARG A 1 204 ? -11.042 8.879 -2.89 1 94.71 204 ARG A CA 1
ATOM 1604 C C . ARG A 1 204 ? -12.182 7.872 -2.777 1 94.71 204 ARG A C 1
ATOM 1606 O O . ARG A 1 204 ? -12.192 6.856 -3.475 1 94.71 204 ARG A O 1
ATOM 1613 N N . PHE A 1 205 ? -13.133 8.158 -1.902 1 95 205 PHE A N 1
ATOM 1614 C CA . PHE A 1 205 ? -14.321 7.316 -1.825 1 95 205 PHE A CA 1
ATOM 1615 C C . PHE A 1 205 ? -15.054 7.289 -3.161 1 95 205 PHE A C 1
ATOM 1617 O O . PHE A 1 205 ? -15.489 6.229 -3.616 1 95 205 PHE A O 1
ATOM 1624 N N . ARG A 1 206 ? -15.178 8.399 -3.768 1 93.07 206 ARG A N 1
ATOM 1625 C CA . ARG A 1 206 ? -15.854 8.478 -5.059 1 93.07 206 ARG A CA 1
ATOM 1626 C C . ARG A 1 206 ? -15.071 7.73 -6.133 1 93.07 206 ARG A C 1
ATOM 1628 O O . ARG A 1 206 ? -15.655 7.016 -6.951 1 93.07 206 ARG A O 1
ATOM 1635 N N . GLU A 1 207 ? -13.79 7.906 -6.131 1 93.16 207 GLU A N 1
ATOM 1636 C CA . GLU A 1 207 ? -12.954 7.165 -7.071 1 93.16 207 GLU A CA 1
ATOM 1637 C C . GLU A 1 207 ? -13.08 5.66 -6.855 1 93.16 207 GLU A C 1
ATOM 1639 O O . GLU A 1 207 ? -13.109 4.89 -7.817 1 93.16 207 GLU A O 1
ATOM 1644 N N . ASN A 1 208 ? -13.133 5.232 -5.616 1 94.81 208 ASN A N 1
ATOM 1645 C CA . ASN A 1 208 ? -13.344 3.823 -5.301 1 94.81 208 ASN A CA 1
ATOM 1646 C C . ASN A 1 208 ? -14.628 3.294 -5.934 1 94.81 208 ASN A C 1
ATOM 1648 O O . ASN A 1 208 ? -14.643 2.195 -6.491 1 94.81 208 ASN A O 1
ATOM 1652 N N . GLU A 1 209 ? -15.679 4.055 -5.771 1 94.25 209 GLU A N 1
ATOM 1653 C CA . GLU A 1 209 ? -16.966 3.646 -6.326 1 94.25 209 GLU A CA 1
ATOM 1654 C C . GLU A 1 209 ? -16.883 3.47 -7.84 1 94.25 209 GLU A C 1
ATOM 1656 O O . GLU A 1 209 ? -17.387 2.486 -8.384 1 94.25 209 GLU A O 1
ATOM 1661 N N . ARG A 1 210 ? -16.252 4.387 -8.465 1 94.05 210 ARG A N 1
ATOM 1662 C CA . ARG A 1 210 ? -16.074 4.32 -9.912 1 94.05 210 ARG A CA 1
ATOM 1663 C C . ARG A 1 210 ? -15.264 3.089 -10.307 1 94.05 210 ARG A C 1
ATOM 1665 O O . ARG A 1 210 ? -15.649 2.353 -11.218 1 94.05 210 ARG A O 1
ATOM 1672 N N . LYS A 1 211 ? -14.136 2.877 -9.641 1 95.34 211 LYS A N 1
ATOM 1673 C CA . LYS A 1 211 ? -13.256 1.749 -9.934 1 95.34 211 LYS A CA 1
ATOM 1674 C C . LYS A 1 211 ? -13.958 0.42 -9.668 1 95.34 211 LYS A C 1
ATOM 1676 O O . LYS A 1 211 ? -13.731 -0.561 -10.379 1 95.34 211 LYS A O 1
ATOM 1681 N N . LEU A 1 212 ? -14.765 0.411 -8.628 1 96.54 212 LEU A N 1
ATOM 1682 C CA . LEU A 1 212 ? -15.526 -0.789 -8.298 1 96.54 212 LEU A CA 1
ATOM 1683 C C . LEU A 1 212 ? -16.483 -1.153 -9.428 1 96.54 212 LEU A C 1
ATOM 1685 O O . LEU A 1 212 ? -16.592 -2.323 -9.802 1 96.54 212 LEU A O 1
ATOM 1689 N N . LEU A 1 213 ? -17.168 -0.182 -9.945 1 96.46 213 LEU A N 1
ATOM 1690 C CA . LEU A 1 213 ? -18.101 -0.417 -11.042 1 96.46 213 LEU A CA 1
ATOM 1691 C C . LEU A 1 213 ? -17.364 -0.9 -12.287 1 96.46 213 LEU A C 1
ATOM 1693 O O . LEU A 1 213 ? -17.818 -1.828 -12.961 1 96.46 213 LEU A O 1
ATOM 1697 N N . GLN A 1 214 ? -16.234 -0.259 -12.593 1 96.95 214 GLN A N 1
ATOM 1698 C CA . GLN A 1 214 ? -15.41 -0.681 -13.72 1 96.95 214 GLN A CA 1
ATOM 1699 C C . GLN A 1 214 ? -14.966 -2.133 -13.565 1 96.95 214 GLN A C 1
ATOM 1701 O O . GLN A 1 214 ? -15.036 -2.914 -14.515 1 96.95 214 GLN A O 1
ATOM 1706 N N . LEU A 1 215 ? -14.518 -2.488 -12.416 1 98.18 215 LEU A N 1
ATOM 1707 C CA . LEU A 1 215 ? -14.074 -3.846 -12.121 1 98.18 215 LEU A CA 1
ATOM 1708 C C . LEU A 1 215 ? -15.232 -4.833 -12.231 1 98.18 215 LEU A C 1
ATOM 1710 O O . LEU A 1 215 ? -15.07 -5.929 -12.774 1 98.18 215 LEU A O 1
ATOM 1714 N N . HIS A 1 216 ? -16.377 -4.462 -11.69 1 98.3 216 HIS A N 1
ATOM 1715 C CA . HIS A 1 216 ? -17.558 -5.317 -11.744 1 98.3 216 HIS A CA 1
ATOM 1716 C C . HIS A 1 216 ? -17.931 -5.651 -13.185 1 98.3 216 HIS A C 1
ATOM 1718 O O . HIS A 1 216 ? -18.186 -6.813 -13.511 1 98.3 216 HIS A O 1
ATOM 1724 N N . ASP A 1 217 ? -17.935 -4.628 -13.993 1 98.23 217 ASP A N 1
ATOM 1725 C CA . ASP A 1 217 ? -18.252 -4.841 -15.402 1 98.23 217 ASP A CA 1
ATOM 1726 C C . ASP A 1 217 ? -17.262 -5.808 -16.047 1 98.23 217 ASP A C 1
ATOM 1728 O O . ASP A 1 217 ? -17.661 -6.711 -16.786 1 98.23 217 ASP A O 1
ATOM 1732 N N . ALA A 1 218 ? -16.018 -5.599 -15.785 1 98.34 218 ALA A N 1
ATOM 1733 C CA . ALA A 1 218 ? -14.974 -6.434 -16.372 1 98.34 218 ALA A CA 1
ATOM 1734 C C . ALA A 1 218 ? -15.098 -7.88 -15.899 1 98.34 218 ALA A C 1
ATOM 1736 O O . ALA A 1 218 ? -14.924 -8.814 -16.686 1 98.34 218 ALA A O 1
ATOM 1737 N N . ILE A 1 219 ? -15.412 -8.072 -14.676 1 98.05 219 ILE A N 1
ATOM 1738 C CA . ILE A 1 219 ? -15.527 -9.416 -14.119 1 98.05 219 ILE A CA 1
ATOM 1739 C C . ILE A 1 219 ? -16.79 -10.089 -14.653 1 98.05 219 ILE A C 1
ATOM 1741 O O . ILE A 1 219 ? -16.796 -11.296 -14.909 1 98.05 219 ILE A O 1
ATOM 1745 N N . THR A 1 220 ? -17.839 -9.32 -14.764 1 97.82 220 THR A N 1
ATOM 1746 C CA . THR A 1 220 ? -19.054 -9.85 -15.372 1 97.82 220 THR A CA 1
ATOM 1747 C C . THR A 1 220 ? -18.767 -10.403 -16.765 1 97.82 220 THR A C 1
ATOM 1749 O O . THR A 1 220 ? -19.215 -11.499 -17.109 1 97.82 220 THR A O 1
ATOM 1752 N N . ALA A 1 221 ? -17.993 -9.662 -17.513 1 96.56 221 ALA A N 1
ATOM 1753 C CA . ALA A 1 221 ? -17.606 -10.109 -18.848 1 96.56 221 ALA A CA 1
ATOM 1754 C C . ALA A 1 221 ? -16.759 -11.377 -18.778 1 96.56 221 ALA A C 1
ATOM 1756 O O . ALA A 1 221 ? -16.916 -12.283 -19.6 1 96.56 221 ALA A O 1
ATOM 1757 N N . LEU A 1 222 ? -15.876 -11.466 -17.843 1 95.09 222 LEU A N 1
ATOM 1758 C CA . LEU A 1 222 ? -15.018 -12.629 -17.647 1 95.09 222 LEU A CA 1
ATOM 1759 C C . LEU A 1 222 ? -15.847 -13.868 -17.325 1 95.09 222 LEU A C 1
ATOM 1761 O O . LEU A 1 222 ? -15.616 -14.939 -17.891 1 95.09 222 LEU A O 1
ATOM 1765 N N . VAL A 1 223 ? -16.819 -13.722 -16.458 1 93.17 223 VAL A N 1
ATOM 1766 C CA . VAL A 1 223 ? -17.658 -14.825 -16.002 1 93.17 223 VAL A CA 1
ATOM 1767 C C . VAL A 1 223 ? -18.546 -15.307 -17.147 1 93.17 223 VAL A C 1
ATOM 1769 O O . VAL A 1 223 ? -18.742 -16.512 -17.324 1 93.17 223 VAL A O 1
ATOM 1772 N N . GLN A 1 224 ? -19.061 -14.434 -17.912 1 90.68 224 GLN A N 1
ATOM 1773 C CA . GLN A 1 224 ? -19.925 -14.779 -19.035 1 90.68 224 GLN A CA 1
ATOM 1774 C C . GLN A 1 224 ? -19.142 -15.493 -20.133 1 90.68 224 GLN A C 1
ATOM 1776 O O . GLN A 1 224 ? -19.666 -16.396 -20.79 1 90.68 224 GLN A O 1
ATOM 1781 N N . SER A 1 225 ? -17.906 -15.094 -20.366 1 85.32 225 SER A N 1
ATOM 1782 C CA . SER A 1 225 ? -17.072 -15.723 -21.385 1 85.32 225 SER A CA 1
ATOM 1783 C C . SER A 1 225 ? -16.701 -17.149 -20.992 1 85.32 225 SER A C 1
ATOM 1785 O O . SER A 1 225 ? -16.534 -18.013 -21.856 1 85.32 225 SER A O 1
ATOM 1787 N N . SER A 1 226 ? -16.472 -17.411 -19.77 1 78.55 226 SER A N 1
ATOM 1788 C CA . SER A 1 226 ? -16.122 -18.739 -19.277 1 78.55 226 SER A CA 1
ATOM 1789 C C . SER A 1 226 ? -17.302 -19.699 -19.385 1 78.55 226 SER A C 1
ATOM 1791 O O . SER A 1 226 ? -17.117 -20.897 -19.609 1 78.55 226 SER A O 1
ATOM 1793 N N . SER A 1 227 ? -18.45 -19.183 -19.132 1 69.72 227 SER A N 1
ATOM 1794 C CA . SER A 1 227 ? -19.656 -19.998 -19.238 1 69.72 227 SER A CA 1
ATOM 1795 C C . SER A 1 227 ? -19.936 -20.384 -20.686 1 69.72 227 SER A C 1
ATOM 1797 O O . SER A 1 227 ? -20.431 -21.48 -20.958 1 69.72 227 SER A O 1
ATOM 1799 N N . ASN A 1 228 ? -19.54 -19.369 -21.558 1 62.01 228 ASN A N 1
ATOM 1800 C CA . ASN A 1 228 ? -19.744 -19.655 -22.974 1 62.01 228 ASN A CA 1
ATOM 1801 C C . ASN A 1 228 ? -18.741 -20.683 -23.489 1 62.01 228 ASN A C 1
ATOM 1803 O O . ASN A 1 228 ? -19.063 -21.485 -24.367 1 62.01 228 ASN A O 1
ATOM 1807 N N . LYS A 1 229 ? -17.479 -20.635 -23.06 1 56.59 229 LYS A N 1
ATOM 1808 C CA . LYS A 1 229 ? -16.475 -21.612 -23.474 1 56.59 229 LYS A CA 1
ATOM 1809 C C . LYS A 1 229 ? -16.839 -23.012 -22.99 1 56.59 229 LYS A C 1
ATOM 1811 O O . LYS A 1 229 ? -16.605 -23.998 -23.693 1 56.59 229 LYS A O 1
ATOM 1816 N N . GLN A 1 230 ? -17.319 -23.084 -21.852 1 52.64 230 GLN A N 1
ATOM 1817 C CA . GLN A 1 230 ? -17.778 -24.381 -21.366 1 52.64 230 GLN A CA 1
ATOM 1818 C C . GLN A 1 230 ? -18.966 -24.884 -22.181 1 52.64 230 GLN A C 1
ATOM 1820 O O . GLN A 1 230 ? -19.084 -26.083 -22.44 1 52.64 230 GLN A O 1
ATOM 1825 N N . SER A 1 231 ? -19.811 -23.845 -22.533 1 48.56 231 SER A N 1
ATOM 1826 C CA . SER A 1 231 ? -20.896 -24.266 -23.414 1 48.56 231 SER A CA 1
ATOM 1827 C C . SER A 1 231 ? -20.38 -24.592 -24.811 1 48.56 231 SER A C 1
ATOM 1829 O O . SER A 1 231 ? -20.91 -25.478 -25.484 1 48.56 231 SER A O 1
ATOM 1831 N N . LYS A 1 232 ? -19.337 -23.851 -25.316 1 49.27 232 LYS A N 1
ATOM 1832 C CA . LYS A 1 232 ? -18.807 -24.069 -26.659 1 49.27 232 LYS A CA 1
ATOM 1833 C C . LYS A 1 232 ? -18.048 -25.389 -26.744 1 49.27 232 LYS A C 1
ATOM 1835 O O . LYS A 1 232 ? -17.811 -25.907 -27.837 1 49.27 232 LYS A O 1
ATOM 1840 N N . ASP A 1 233 ? -17.309 -25.748 -25.794 1 47.88 233 ASP A N 1
ATOM 1841 C CA . ASP A 1 233 ? -16.644 -27.046 -25.867 1 47.88 233 ASP A CA 1
ATOM 1842 C C . ASP A 1 233 ? -17.643 -28.158 -26.181 1 47.88 233 ASP A C 1
ATOM 1844 O O . ASP A 1 233 ? -17.255 -29.312 -26.371 1 47.88 233 ASP A O 1
ATOM 1848 N N . ARG A 1 234 ? -18.909 -27.911 -26.27 1 49.26 234 ARG A N 1
ATOM 1849 C CA . ARG A 1 234 ? -19.899 -28.764 -26.919 1 49.26 234 ARG A CA 1
ATOM 1850 C C . ARG A 1 234 ? -19.962 -28.487 -28.418 1 49.26 234 ARG A C 1
ATOM 1852 O O . ARG A 1 234 ? -20.869 -28.962 -29.105 1 49.26 234 ARG A O 1
ATOM 1859 N N . GLU A 1 235 ? -19.043 -27.642 -28.935 1 51.45 235 GLU A N 1
ATOM 1860 C CA . GLU A 1 235 ? -18.939 -27.37 -30.366 1 51.45 235 GLU A CA 1
ATOM 1861 C C . GLU A 1 235 ? -18.336 -28.557 -31.111 1 51.45 235 GLU A C 1
ATOM 1863 O O . GLU A 1 235 ? -17.409 -29.202 -30.615 1 51.45 235 GLU A O 1
ATOM 1868 N N . THR A 1 236 ? -18.986 -29.028 -32.147 1 51.82 236 THR A N 1
ATOM 1869 C CA . THR A 1 236 ? -18.494 -30.098 -33.007 1 51.82 236 THR A CA 1
ATOM 1870 C C . THR A 1 236 ? -17.17 -29.706 -33.656 1 51.82 236 THR A C 1
ATOM 1872 O O . THR A 1 236 ? -16.808 -28.527 -33.676 1 51.82 236 THR A O 1
ATOM 1875 N N . PHE A 1 237 ? -16.325 -30.639 -34.137 1 49.7 237 PHE A N 1
ATOM 1876 C CA . PHE A 1 237 ? -15.037 -30.471 -34.799 1 49.7 237 PHE A CA 1
ATOM 1877 C C . PHE A 1 237 ? -15.108 -29.367 -35.848 1 49.7 237 PHE A C 1
ATOM 1879 O O . PHE A 1 237 ? -14.205 -28.533 -35.94 1 49.7 237 PHE A O 1
ATOM 1886 N N . GLU A 1 238 ? -16.143 -29.278 -36.536 1 55.65 238 GLU A N 1
ATOM 1887 C CA . GLU A 1 238 ? -16.278 -28.341 -37.647 1 55.65 238 GLU A CA 1
ATOM 1888 C C . GLU A 1 238 ? -16.485 -26.915 -37.144 1 55.65 238 GLU A C 1
ATOM 1890 O O . GLU A 1 238 ? -15.915 -25.969 -37.692 1 55.65 238 GLU A O 1
ATOM 1895 N N . GLU A 1 239 ? -17.172 -26.69 -36.089 1 59.9 239 GLU A N 1
ATOM 1896 C CA . GLU A 1 239 ? -17.471 -25.36 -35.567 1 59.9 239 GLU A CA 1
ATOM 1897 C C . GLU A 1 239 ? -16.248 -24.743 -34.895 1 59.9 239 GLU A C 1
ATOM 1899 O O . GLU A 1 239 ? -16.02 -23.536 -34.998 1 59.9 239 GLU A O 1
ATOM 1904 N N . ARG A 1 240 ? -15.507 -25.653 -34.298 1 55.6 240 ARG A N 1
ATOM 1905 C CA . ARG A 1 240 ? -14.247 -25.246 -33.686 1 55.6 240 ARG A CA 1
ATOM 1906 C C . ARG A 1 240 ? -13.24 -24.808 -34.745 1 55.6 240 ARG A C 1
ATOM 1908 O O . ARG A 1 240 ? -12.518 -23.827 -34.554 1 55.6 240 ARG A O 1
ATOM 1915 N N . ARG A 1 241 ? -13.158 -25.507 -35.89 1 57.8 241 ARG A N 1
ATOM 1916 C CA . ARG A 1 241 ? -12.282 -25.159 -37.004 1 57.8 241 ARG A CA 1
ATOM 1917 C C . ARG A 1 241 ? -12.637 -23.789 -37.572 1 57.8 241 ARG A C 1
ATOM 1919 O O . ARG A 1 241 ? -11.751 -22.974 -37.84 1 57.8 241 ARG A O 1
ATOM 1926 N N . GLU A 1 242 ? -13.885 -23.505 -37.759 1 63.14 242 GLU A N 1
ATOM 1927 C CA . GLU A 1 242 ? -14.335 -22.231 -38.313 1 63.14 242 GLU A CA 1
ATOM 1928 C C . GLU A 1 242 ? -14.084 -21.085 -37.337 1 63.14 242 GLU A C 1
ATOM 1930 O O . GLU A 1 242 ? -13.675 -19.996 -37.743 1 63.14 242 GLU A O 1
ATOM 1935 N N . ARG A 1 243 ? -14.277 -21.317 -36.032 1 60.93 243 ARG A N 1
ATOM 1936 C CA . ARG A 1 243 ? -14.053 -20.292 -35.016 1 60.93 243 ARG A CA 1
ATOM 1937 C C . ARG A 1 243 ? -12.567 -19.982 -34.87 1 60.93 243 ARG A C 1
ATOM 1939 O O . ARG A 1 243 ? -12.175 -18.815 -34.806 1 60.93 243 ARG A O 1
ATOM 1946 N N . LYS A 1 244 ? -11.68 -21.032 -34.876 1 62.08 244 LYS A N 1
ATOM 1947 C CA . LYS A 1 244 ? -10.237 -20.824 -34.8 1 62.08 244 LYS A CA 1
ATOM 1948 C C . LYS A 1 244 ? -9.727 -20.05 -36.012 1 62.08 244 LYS A C 1
ATOM 1950 O O . LYS A 1 244 ? -8.85 -19.194 -35.885 1 62.08 244 LYS A O 1
ATOM 1955 N N . LYS A 1 245 ? -10.24 -20.345 -37.227 1 63.46 245 LYS A N 1
ATOM 1956 C CA . LYS A 1 245 ? -9.909 -19.588 -38.431 1 63.46 245 LYS A CA 1
ATOM 1957 C C . LYS A 1 245 ? -10.314 -18.124 -38.289 1 63.46 245 LYS A C 1
ATOM 1959 O O . LYS A 1 245 ? -9.545 -17.225 -38.637 1 63.46 245 LYS A O 1
ATOM 1964 N N . ARG A 1 246 ? -11.496 -17.776 -37.763 1 60.22 246 ARG A N 1
ATOM 1965 C CA . ARG A 1 246 ? -11.968 -16.408 -37.579 1 60.22 246 ARG A CA 1
ATOM 1966 C C . ARG A 1 246 ? -11.161 -15.689 -36.503 1 60.22 246 ARG A C 1
ATOM 1968 O O . ARG A 1 246 ? -10.775 -14.531 -36.679 1 60.22 246 ARG A O 1
ATOM 1975 N N . GLU A 1 247 ? -10.903 -16.42 -35.425 1 64.15 247 GLU A N 1
ATOM 1976 C CA . GLU A 1 247 ? -10.133 -15.835 -34.331 1 64.15 247 GLU A CA 1
ATOM 1977 C C . GLU A 1 247 ? -8.685 -15.588 -34.746 1 64.15 247 GLU A C 1
ATOM 1979 O O . GLU A 1 247 ? -8.08 -14.592 -34.345 1 64.15 247 GLU A O 1
ATOM 1984 N N . GLY A 1 248 ? -8.073 -16.489 -35.518 1 61.11 248 GLY A N 1
ATOM 1985 C CA . GLY A 1 248 ? -6.756 -16.288 -36.1 1 61.11 248 GLY A CA 1
ATOM 1986 C C . GLY A 1 248 ? -6.681 -15.07 -37.001 1 61.11 248 GLY A C 1
ATOM 1987 O O . GLY A 1 248 ? -5.728 -14.292 -36.925 1 61.11 248 GLY A O 1
ATOM 1988 N N . LEU A 1 249 ? -7.686 -14.908 -37.86 1 63.2 249 LEU A N 1
ATOM 1989 C CA . LEU A 1 249 ? -7.754 -13.748 -38.743 1 63.2 249 LEU A CA 1
ATOM 1990 C C . LEU A 1 249 ? -7.938 -12.465 -37.941 1 63.2 249 LEU A C 1
ATOM 1992 O O . LEU A 1 249 ? -7.338 -11.436 -38.261 1 63.2 249 LEU A O 1
ATOM 1996 N N . GLU A 1 250 ? -8.709 -12.523 -36.857 1 61.87 250 GLU A N 1
ATOM 1997 C CA . GLU A 1 250 ? -8.903 -11.348 -36.013 1 61.87 250 GLU A CA 1
ATOM 1998 C C . GLU A 1 250 ? -7.642 -11.029 -35.214 1 61.87 250 GLU A C 1
ATOM 2000 O O . GLU A 1 250 ? -7.283 -9.861 -35.051 1 61.87 250 GLU A O 1
ATOM 2005 N N . ARG A 1 251 ? -6.943 -12.04 -34.745 1 60.17 251 ARG A N 1
ATOM 2006 C CA . ARG A 1 251 ? -5.674 -11.824 -34.058 1 60.17 251 ARG A CA 1
ATOM 2007 C C . ARG A 1 251 ? -4.62 -11.274 -35.013 1 60.17 251 ARG A C 1
ATOM 2009 O O . ARG A 1 251 ? -3.851 -10.381 -34.65 1 60.17 251 ARG A O 1
ATOM 2016 N N . GLN A 1 252 ? -4.53 -11.739 -36.234 1 58.23 252 GLN A N 1
ATOM 2017 C CA . GLN A 1 252 ? -3.615 -11.185 -37.227 1 58.23 252 GLN A CA 1
ATOM 2018 C C . GLN A 1 252 ? -3.914 -9.712 -37.49 1 58.23 252 GLN A C 1
ATOM 2020 O O . GLN A 1 252 ? -2.997 -8.894 -37.583 1 58.23 252 GLN A O 1
ATOM 2025 N N . LYS A 1 253 ? -5.179 -9.322 -37.507 1 56.08 253 LYS A N 1
ATOM 2026 C CA . LYS A 1 253 ? -5.551 -7.919 -37.665 1 56.08 253 LYS A CA 1
ATOM 2027 C C . LYS A 1 253 ? -5.167 -7.106 -36.431 1 56.08 253 LYS A C 1
ATOM 2029 O O . LYS A 1 253 ? -4.673 -5.983 -36.55 1 56.08 253 LYS A O 1
ATOM 2034 N N . GLN A 1 254 ? -5.394 -7.695 -35.309 1 54.17 254 GLN A N 1
ATOM 2035 C CA . GLN A 1 254 ? -5.065 -6.979 -34.081 1 54.17 254 GLN A CA 1
ATOM 2036 C C . GLN A 1 254 ? -3.556 -6.816 -33.927 1 54.17 254 GLN A C 1
ATOM 2038 O O . GLN A 1 254 ? -3.079 -5.753 -33.524 1 54.17 254 GLN A O 1
ATOM 2043 N N . ILE A 1 255 ? -2.752 -7.822 -34.266 1 57.03 255 ILE A N 1
ATOM 2044 C CA . ILE A 1 255 ? -1.298 -7.707 -34.262 1 57.03 255 ILE A CA 1
ATOM 2045 C C . ILE A 1 255 ? -0.862 -6.639 -35.263 1 57.03 255 ILE A C 1
ATOM 2047 O O . ILE A 1 255 ? 0.038 -5.844 -34.98 1 57.03 255 ILE A O 1
ATOM 2051 N N . GLN A 1 256 ? -1.459 -6.569 -36.373 1 57.86 256 GLN A N 1
ATOM 2052 C CA . GLN A 1 256 ? -1.138 -5.544 -37.361 1 57.86 256 GLN A CA 1
ATOM 2053 C C . GLN A 1 256 ? -1.47 -4.15 -36.836 1 57.86 256 GLN A C 1
ATOM 2055 O O . GLN A 1 256 ? -0.695 -3.21 -37.025 1 57.86 256 GLN A O 1
ATOM 2060 N N . VAL A 1 257 ? -2.57 -4.053 -36.082 1 53.96 257 VAL A N 1
ATOM 2061 C CA . VAL A 1 257 ? -2.911 -2.763 -35.493 1 53.96 257 VAL A CA 1
ATOM 2062 C C . VAL A 1 257 ? -1.939 -2.437 -34.361 1 53.96 257 VAL A C 1
ATOM 2064 O O . VAL A 1 257 ? -1.465 -1.304 -34.248 1 53.96 257 VAL A O 1
ATOM 2067 N N . GLU A 1 258 ? -1.627 -3.428 -33.6 1 50.04 258 GLU A N 1
ATOM 2068 C CA . GLU A 1 258 ? -0.69 -3.18 -32.508 1 50.04 258 GLU A CA 1
ATOM 2069 C C . GLU A 1 258 ? 0.697 -2.83 -33.039 1 50.04 258 GLU A C 1
ATOM 2071 O O . GLU A 1 258 ? 1.371 -1.951 -32.498 1 50.04 258 GLU A O 1
ATOM 2076 N N . ARG A 1 259 ? 1.172 -3.418 -34.069 1 54.87 259 ARG A N 1
ATOM 2077 C CA . ARG A 1 259 ? 2.432 -3.042 -34.702 1 54.87 259 ARG A CA 1
ATOM 2078 C C . ARG A 1 259 ? 2.368 -1.619 -35.247 1 54.87 259 ARG A C 1
ATOM 2080 O O . ARG A 1 259 ? 3.32 -0.849 -35.1 1 54.87 259 ARG A O 1
ATOM 2087 N N . VAL A 1 260 ? 1.247 -1.259 -35.776 1 54.01 260 VAL A N 1
ATOM 2088 C CA . VAL A 1 260 ? 1.099 0.093 -36.303 1 54.01 260 VAL A CA 1
ATOM 2089 C C . VAL A 1 260 ? 1.078 1.097 -35.152 1 54.01 260 VAL A C 1
ATOM 2091 O O . VAL A 1 260 ? 1.717 2.149 -35.227 1 54.01 260 VAL A O 1
ATOM 2094 N N . VAL A 1 261 ? 0.433 0.74 -34.09 1 50.3 261 VAL A N 1
ATOM 2095 C CA . VAL A 1 261 ? 0.39 1.644 -32.945 1 50.3 261 VAL A CA 1
ATOM 2096 C C . VAL A 1 261 ? 1.772 1.729 -32.301 1 50.3 261 VAL A C 1
ATOM 2098 O O . VAL A 1 261 ? 2.218 2.811 -31.914 1 50.3 261 VAL A O 1
ATOM 2101 N N . GLU A 1 262 ? 2.441 0.637 -32.213 1 51.51 262 GLU A N 1
ATOM 2102 C CA . GLU A 1 262 ? 3.802 0.665 -31.686 1 51.51 262 GLU A CA 1
ATOM 2103 C C . GLU A 1 262 ? 4.733 1.452 -32.604 1 51.51 262 GLU A C 1
ATOM 2105 O O . GLU A 1 262 ? 5.561 2.235 -32.134 1 51.51 262 GLU A O 1
ATOM 2110 N N . GLU A 1 263 ? 4.631 1.282 -33.764 1 52.51 263 GLU A N 1
ATOM 2111 C CA . GLU A 1 263 ? 5.406 2.06 -34.726 1 52.51 263 GLU A CA 1
ATOM 2112 C C . GLU A 1 263 ? 5.05 3.542 -34.652 1 52.51 263 GLU A C 1
ATOM 2114 O O . GLU A 1 263 ? 5.931 4.401 -34.711 1 52.51 263 GLU A O 1
ATOM 2119 N N . MET A 1 264 ? 3.769 3.779 -34.445 1 51.41 264 MET A N 1
ATOM 2120 C CA . MET A 1 264 ? 3.347 5.171 -34.316 1 51.41 264 MET A CA 1
ATOM 2121 C C . MET A 1 264 ? 3.834 5.767 -33 1 51.41 264 MET A C 1
ATOM 2123 O O . MET A 1 264 ? 4.263 6.921 -32.957 1 51.41 264 MET A O 1
ATOM 2127 N N . ARG A 1 265 ? 3.819 4.942 -32.029 1 47.39 265 ARG A N 1
ATOM 2128 C CA . ARG A 1 265 ? 4.358 5.395 -30.751 1 47.39 265 ARG A CA 1
ATOM 2129 C C . ARG A 1 265 ? 5.867 5.598 -30.833 1 47.39 265 ARG A C 1
ATOM 2131 O O . ARG A 1 265 ? 6.392 6.599 -30.34 1 47.39 265 ARG A O 1
ATOM 2138 N N . GLU A 1 266 ? 6.577 4.74 -31.39 1 50.89 266 GLU A N 1
ATOM 2139 C CA . GLU A 1 266 ? 8.011 4.922 -31.601 1 50.89 266 GLU A CA 1
ATOM 2140 C C . GLU A 1 266 ? 8.292 6.158 -32.45 1 50.89 266 GLU A C 1
ATOM 2142 O O . GLU A 1 266 ? 9.225 6.912 -32.168 1 50.89 266 GLU A O 1
ATOM 2147 N N . ALA A 1 267 ? 7.46 6.358 -33.406 1 51.39 267 ALA A N 1
ATOM 2148 C CA . ALA A 1 267 ? 7.63 7.535 -34.255 1 51.39 267 ALA A CA 1
ATOM 2149 C C . ALA A 1 267 ? 7.341 8.817 -33.479 1 51.39 267 ALA A C 1
ATOM 2151 O O . ALA A 1 267 ? 8.071 9.803 -33.603 1 51.39 267 ALA A O 1
ATOM 2152 N N . ILE A 1 268 ? 6.346 8.723 -32.725 1 47.74 268 ILE A N 1
ATOM 2153 C CA . ILE A 1 268 ? 6.01 9.895 -31.923 1 47.74 268 ILE A CA 1
ATOM 2154 C C . ILE A 1 268 ? 7.09 10.126 -30.869 1 47.74 268 ILE A C 1
ATOM 2156 O O . ILE A 1 268 ? 7.514 11.262 -30.643 1 47.74 268 ILE A O 1
ATOM 2160 N N . GLU A 1 269 ? 7.549 9.051 -30.37 1 45.54 269 GLU A N 1
ATOM 2161 C CA . GLU A 1 269 ? 8.65 9.163 -29.418 1 45.54 269 GLU A CA 1
ATOM 2162 C C . GLU A 1 269 ? 9.917 9.674 -30.098 1 45.54 269 GLU A C 1
ATOM 2164 O O . GLU A 1 269 ? 10.632 10.51 -29.542 1 45.54 269 GLU A O 1
ATOM 2169 N N . GLU A 1 270 ? 10.192 9.271 -31.182 1 49.23 270 GLU A N 1
ATOM 2170 C CA . GLU A 1 270 ? 11.331 9.786 -31.936 1 49.23 270 GLU A CA 1
ATOM 2171 C C . GLU A 1 270 ? 11.134 11.256 -32.296 1 49.23 270 GLU A C 1
ATOM 2173 O O . GLU A 1 270 ? 12.074 12.051 -32.22 1 49.23 270 GLU A O 1
ATOM 2178 N N . ASP A 1 271 ? 9.923 11.56 -32.623 1 47.57 271 ASP A N 1
ATOM 2179 C CA . ASP A 1 271 ? 9.645 12.955 -32.951 1 47.57 271 ASP A CA 1
ATOM 2180 C C . ASP A 1 271 ? 9.806 13.851 -31.724 1 47.57 271 ASP A C 1
ATOM 2182 O O . ASP A 1 271 ? 10.36 14.948 -31.818 1 47.57 271 ASP A O 1
ATOM 2186 N N . ILE A 1 272 ? 9.374 13.377 -30.675 1 39.65 272 ILE A N 1
ATOM 2187 C CA . ILE A 1 272 ? 9.509 14.17 -29.458 1 39.65 272 ILE A CA 1
ATOM 2188 C C . ILE A 1 272 ? 10.977 14.23 -29.041 1 39.65 272 ILE A C 1
ATOM 2190 O O . ILE A 1 272 ? 11.478 15.292 -28.666 1 39.65 272 ILE A O 1
ATOM 2194 N N . LEU A 1 273 ? 11.657 13.212 -29.224 1 41.5 273 LEU A N 1
ATOM 2195 C CA . LEU A 1 273 ? 13.088 13.235 -28.94 1 41.5 273 LEU A CA 1
ATOM 2196 C C . LEU A 1 273 ? 13.819 14.161 -29.907 1 4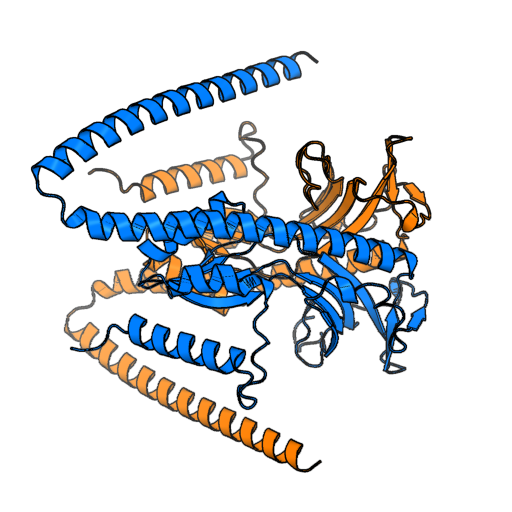1.5 273 LEU A C 1
ATOM 2198 O O . LEU A 1 273 ? 14.728 14.892 -29.506 1 41.5 273 LEU A O 1
ATOM 2202 N N . GLU A 1 274 ? 13.472 14.175 -31.097 1 44.32 274 GLU A N 1
ATOM 2203 C CA . GLU A 1 274 ? 14.1 15.105 -32.03 1 44.32 274 GLU A CA 1
ATOM 2204 C C . GLU A 1 274 ? 13.78 16.552 -31.667 1 44.32 274 GLU A C 1
ATOM 2206 O O . GLU A 1 274 ? 14.642 17.428 -31.764 1 44.32 274 GLU A O 1
ATOM 2211 N N . ASP A 1 275 ? 12.606 16.779 -31.185 1 40.34 275 ASP A N 1
ATOM 2212 C CA . ASP A 1 275 ? 12.296 18.149 -30.79 1 40.34 275 ASP A CA 1
ATOM 2213 C C . ASP A 1 275 ? 13.064 18.544 -29.53 1 40.34 275 ASP A C 1
ATOM 2215 O O . ASP A 1 275 ? 13.49 19.693 -29.391 1 40.34 275 ASP A O 1
ATOM 2219 N N . LEU A 1 276 ? 13.33 17.698 -28.657 1 35.39 276 LEU A N 1
ATOM 2220 C CA . LEU A 1 276 ? 14.069 18.043 -27.447 1 35.39 276 LEU A CA 1
ATOM 2221 C C . LEU A 1 276 ? 15.555 18.21 -27.748 1 35.39 276 LEU A C 1
ATOM 2223 O O . LEU A 1 276 ? 16.243 18.986 -27.081 1 35.39 276 LEU A O 1
ATOM 2227 N N . ASN A 1 277 ? 16.155 17.566 -28.676 1 36.2 277 ASN A N 1
ATOM 2228 C CA . ASN A 1 277 ? 17.553 17.797 -29.024 1 36.2 277 ASN A CA 1
ATOM 2229 C C . ASN A 1 277 ? 17.739 19.133 -29.739 1 36.2 277 ASN A C 1
ATOM 2231 O O . ASN A 1 277 ? 18.866 19.522 -30.051 1 36.2 277 ASN A O 1
ATOM 2235 N N . GLN A 1 278 ? 16.701 19.713 -30.25 1 34.07 278 GLN A N 1
ATOM 2236 C CA . GLN A 1 278 ? 16.938 21.002 -30.891 1 34.07 278 GLN A CA 1
ATOM 2237 C C . GLN A 1 278 ? 16.932 22.135 -29.868 1 34.07 278 GLN A C 1
ATOM 2239 O O . GLN A 1 278 ? 17.293 23.269 -30.188 1 34.07 278 GLN A O 1
ATOM 2244 N N . PHE A 1 279 ? 16.31 22.098 -28.658 1 27.55 279 PHE A N 1
ATOM 2245 C CA . PHE A 1 279 ? 16.556 23.241 -27.787 1 27.55 279 PHE A CA 1
ATOM 2246 C C . PHE A 1 279 ? 17.728 22.967 -26.852 1 27.55 279 PHE A C 1
ATOM 2248 O O . PHE A 1 279 ? 17.936 21.83 -26.426 1 27.55 279 PHE A O 1
ATOM 2255 N N . MET B 1 1 ? 19.925 -27.115 -28.537 1 34.56 1 MET B N 1
ATOM 2256 C CA . MET B 1 1 ? 18.93 -27.355 -27.495 1 34.56 1 MET B CA 1
ATOM 2257 C C . MET B 1 1 ? 18.131 -26.09 -27.204 1 34.56 1 MET B C 1
ATOM 2259 O O . MET B 1 1 ? 18.687 -24.991 -27.179 1 34.56 1 MET B O 1
ATOM 2263 N N . SER B 1 2 ? 16.961 -25.939 -27.697 1 41.77 2 SER B N 1
ATOM 2264 C CA . SER B 1 2 ? 16.088 -24.771 -27.664 1 41.77 2 SER B CA 1
ATOM 2265 C C . SER B 1 2 ? 16.18 -24.049 -26.324 1 41.77 2 SER B C 1
ATOM 2267 O O . SER B 1 2 ? 15.988 -24.658 -25.27 1 41.77 2 SER B O 1
ATOM 2269 N N . GLN B 1 3 ? 16.987 -23.124 -26.092 1 54.03 3 GLN B N 1
ATOM 2270 C CA . GLN B 1 3 ? 17.342 -22.417 -24.866 1 54.03 3 GLN B CA 1
ATOM 2271 C C . GLN B 1 3 ? 16.096 -21.97 -24.108 1 54.03 3 GLN B C 1
ATOM 2273 O O . GLN B 1 3 ? 15.136 -21.487 -24.712 1 54.03 3 GLN B O 1
ATOM 2278 N N . ASP B 1 4 ? 15.782 -22.522 -22.734 1 80.52 4 ASP B N 1
ATOM 2279 C CA . ASP B 1 4 ? 14.738 -22.253 -21.749 1 80.52 4 ASP B CA 1
ATOM 2280 C C . ASP B 1 4 ? 14.466 -20.755 -21.633 1 80.52 4 ASP B C 1
ATOM 2282 O O . ASP B 1 4 ? 15.399 -19.954 -21.545 1 80.52 4 ASP B O 1
ATOM 2286 N N . SER B 1 5 ? 13.33 -20.254 -22.181 1 90.5 5 SER B N 1
ATOM 2287 C CA . SER B 1 5 ? 12.886 -18.865 -22.217 1 90.5 5 SER B CA 1
ATOM 2288 C C . SER B 1 5 ? 13.303 -18.118 -20.954 1 90.5 5 SER B C 1
ATOM 2290 O O . SER B 1 5 ? 13.701 -16.954 -21.018 1 90.5 5 SER B O 1
ATOM 2292 N N . PHE B 1 6 ? 13.395 -18.746 -19.898 1 95.46 6 PHE B N 1
ATOM 2293 C CA . PHE B 1 6 ? 13.803 -18.105 -18.653 1 95.46 6 PHE B CA 1
ATOM 2294 C C . PHE B 1 6 ? 15.302 -17.828 -18.654 1 95.46 6 PHE B C 1
ATOM 2296 O O . PHE B 1 6 ? 15.739 -16.749 -18.25 1 95.46 6 PHE B O 1
ATOM 2303 N N . ASP B 1 7 ? 16.102 -18.78 -19.119 1 95.35 7 ASP B N 1
ATOM 2304 C CA . ASP B 1 7 ? 17.554 -18.629 -19.118 1 95.35 7 ASP B CA 1
ATOM 2305 C C . ASP B 1 7 ? 17.985 -17.457 -19.995 1 95.35 7 ASP B C 1
ATOM 2307 O O . ASP B 1 7 ? 18.902 -16.713 -19.64 1 95.35 7 ASP B O 1
ATOM 2311 N N . GLN B 1 8 ? 17.379 -17.341 -21.064 1 94.7 8 GLN B N 1
ATOM 2312 C CA . GLN B 1 8 ? 17.69 -16.233 -21.962 1 94.7 8 GLN B CA 1
ATOM 2313 C C . GLN B 1 8 ? 17.354 -14.892 -21.317 1 94.7 8 GLN B C 1
ATOM 2315 O O . GLN B 1 8 ? 18.156 -13.957 -21.363 1 94.7 8 GLN B O 1
ATOM 2320 N N . LYS B 1 9 ? 16.182 -14.82 -20.777 1 94.94 9 LYS B N 1
ATOM 2321 C CA . LYS B 1 9 ? 15.759 -13.589 -20.116 1 94.94 9 LYS B CA 1
ATOM 2322 C C . LYS B 1 9 ? 16.674 -13.251 -18.943 1 94.94 9 LYS B C 1
ATOM 2324 O O . LYS B 1 9 ? 17.057 -12.094 -18.76 1 94.94 9 LYS B O 1
ATOM 2329 N N . LYS B 1 10 ? 16.968 -14.231 -18.185 1 96.44 10 LYS B N 1
ATOM 2330 C CA . LYS B 1 10 ? 17.861 -14.037 -17.046 1 96.44 10 LYS B CA 1
ATOM 2331 C C . LYS B 1 10 ? 19.216 -13.499 -17.496 1 96.44 10 LYS B C 1
ATOM 2333 O O . LYS B 1 10 ? 19.742 -12.555 -16.903 1 96.44 10 LYS B O 1
ATOM 2338 N N . ALA B 1 11 ? 19.791 -14.094 -18.489 1 95.21 11 ALA B N 1
ATOM 2339 C CA . ALA B 1 11 ? 21.085 -13.646 -18.998 1 95.21 11 ALA B CA 1
ATOM 2340 C C . ALA B 1 11 ? 21.032 -12.18 -19.417 1 95.21 11 ALA B C 1
ATOM 2342 O O . ALA B 1 11 ? 21.951 -11.41 -19.126 1 95.21 11 ALA B O 1
ATOM 2343 N N . TRP B 1 12 ? 19.978 -11.87 -20.059 1 94.93 12 TRP B N 1
ATOM 2344 C CA . TRP B 1 12 ? 19.801 -10.494 -20.513 1 94.93 12 TRP B CA 1
ATOM 2345 C C . TRP B 1 12 ? 19.723 -9.536 -19.328 1 94.93 12 TRP B C 1
ATOM 2347 O O . TRP B 1 12 ? 20.376 -8.49 -19.324 1 94.93 12 TRP B O 1
ATOM 2357 N N . ILE B 1 13 ? 18.936 -9.851 -18.301 1 93.48 13 ILE B N 1
ATOM 2358 C CA . ILE B 1 13 ? 18.75 -9.009 -17.125 1 93.48 13 ILE B CA 1
ATOM 2359 C C . ILE B 1 13 ? 20.08 -8.842 -16.393 1 93.48 13 ILE B C 1
ATOM 2361 O O . ILE B 1 13 ? 20.434 -7.736 -15.98 1 93.48 13 ILE B O 1
ATOM 2365 N N . LEU B 1 14 ? 20.79 -9.925 -16.293 1 94.5 14 LEU B N 1
ATOM 2366 C CA . LEU B 1 14 ? 22.069 -9.885 -15.592 1 94.5 14 LEU B CA 1
ATOM 2367 C C . LEU B 1 14 ? 23.067 -9 -16.331 1 94.5 14 LEU B C 1
ATOM 2369 O O . LEU B 1 14 ? 23.853 -8.286 -15.704 1 94.5 14 LEU B O 1
ATOM 2373 N N . GLN B 1 15 ? 23.036 -9.004 -17.618 1 92.1 15 GLN B N 1
ATOM 2374 C CA . GLN B 1 15 ? 23.902 -8.136 -18.409 1 92.1 15 GLN B CA 1
ATOM 2375 C C . GLN B 1 15 ? 23.542 -6.667 -18.205 1 92.1 15 GLN B C 1
ATOM 2377 O O . GLN B 1 15 ? 24.427 -5.817 -18.087 1 92.1 15 GLN B O 1
ATOM 2382 N N . ASP B 1 16 ? 22.27 -6.451 -18.177 1 89.82 16 ASP B N 1
ATOM 2383 C CA . ASP B 1 16 ? 21.788 -5.089 -17.968 1 89.82 16 ASP B CA 1
ATOM 2384 C C . ASP B 1 16 ? 22.22 -4.557 -16.604 1 89.82 16 ASP B C 1
ATOM 2386 O O . ASP B 1 16 ? 22.649 -3.407 -16.487 1 89.82 16 ASP B O 1
ATOM 2390 N N . ILE B 1 17 ? 22.118 -5.403 -15.596 1 89.08 17 ILE B N 1
ATOM 2391 C CA . ILE B 1 17 ? 22.527 -5.043 -14.243 1 89.08 17 ILE B CA 1
ATOM 2392 C C . ILE B 1 17 ? 24.025 -4.746 -14.219 1 89.08 17 ILE B C 1
ATOM 2394 O O . ILE B 1 17 ? 24.456 -3.746 -13.64 1 89.08 17 ILE B O 1
ATOM 2398 N N . ALA B 1 18 ? 24.78 -5.561 -14.867 1 88.13 18 ALA B N 1
ATOM 2399 C CA . ALA B 1 18 ? 26.229 -5.384 -14.92 1 88.13 18 ALA B CA 1
ATOM 2400 C C . ALA B 1 18 ? 26.597 -4.076 -15.615 1 88.13 18 ALA B C 1
ATOM 2402 O O . ALA B 1 18 ? 27.503 -3.365 -15.173 1 88.13 18 ALA B O 1
ATOM 2403 N N . HIS B 1 19 ? 25.89 -3.763 -16.613 1 85.97 19 HIS B N 1
ATOM 2404 C CA . HIS B 1 19 ? 26.134 -2.533 -17.358 1 85.97 19 HIS B CA 1
ATOM 2405 C C . HIS B 1 19 ? 25.843 -1.304 -16.504 1 85.97 19 HIS B C 1
ATOM 2407 O O . HIS B 1 19 ? 26.612 -0.34 -16.513 1 85.97 19 HIS B O 1
ATOM 2413 N N . THR B 1 20 ? 24.769 -1.357 -15.741 1 81.74 20 THR B N 1
ATOM 2414 C CA . THR B 1 20 ? 24.374 -0.251 -14.876 1 81.74 20 THR B CA 1
ATOM 2415 C C . THR B 1 20 ? 25.399 -0.041 -13.765 1 81.74 20 THR B C 1
ATOM 2417 O O . THR B 1 20 ? 25.742 1.096 -13.436 1 81.74 20 THR B O 1
ATOM 2420 N N . LEU B 1 21 ? 25.893 -1.132 -13.241 1 82.04 21 LEU B N 1
ATOM 2421 C CA . LEU B 1 21 ? 26.842 -1.064 -12.135 1 82.04 21 LEU B CA 1
ATOM 2422 C C . LEU B 1 21 ? 28.195 -0.546 -12.611 1 82.04 21 LEU B C 1
ATOM 2424 O O . LEU B 1 21 ? 28.932 0.076 -11.843 1 82.04 21 LEU B O 1
ATOM 2428 N N . SER B 1 22 ? 28.494 -0.841 -13.835 1 74.57 22 SER B N 1
ATOM 2429 C CA . SER B 1 22 ? 29.785 -0.425 -14.374 1 74.57 22 SER B CA 1
ATOM 2430 C C . SER B 1 22 ? 29.763 1.043 -14.787 1 74.57 22 SER B C 1
ATOM 2432 O O . SER B 1 22 ? 30.81 1.628 -15.074 1 74.57 22 SER B O 1
ATOM 2434 N N . GLY B 1 23 ? 28.631 1.764 -14.468 1 66.36 23 GLY B N 1
ATOM 2435 C CA . GLY B 1 23 ? 28.53 3.163 -14.851 1 66.36 23 GLY B CA 1
ATOM 2436 C C . GLY B 1 23 ? 28.393 3.363 -16.348 1 66.36 23 GLY B C 1
ATOM 2437 O O . GLY B 1 23 ? 28.608 4.467 -16.855 1 66.36 23 GLY B O 1
ATOM 2438 N N . ALA B 1 24 ? 28.342 2.363 -17.199 1 52.89 24 ALA B N 1
ATOM 2439 C CA . ALA B 1 24 ? 28.236 2.596 -18.637 1 52.89 24 ALA B CA 1
ATOM 2440 C C . ALA B 1 24 ? 26.972 3.382 -18.974 1 52.89 24 ALA B C 1
ATOM 2442 O O . ALA B 1 24 ? 25.882 3.045 -18.507 1 52.89 24 ALA B O 1
ATOM 2443 N N . LYS B 1 25 ? 27.194 4.677 -19.228 1 48.86 25 LYS B N 1
ATOM 2444 C CA . LYS B 1 25 ? 26.357 5.862 -19.395 1 48.86 25 LYS B CA 1
ATOM 2445 C C . LYS B 1 25 ? 25.069 5.524 -20.141 1 48.86 25 LYS B C 1
ATOM 2447 O O . LYS B 1 25 ? 24.169 6.36 -20.247 1 48.86 25 LYS B O 1
ATOM 2452 N N . ASP B 1 26 ? 25.158 4.716 -21.236 1 41.22 26 ASP B N 1
ATOM 2453 C CA . ASP B 1 26 ? 24.056 4.767 -22.192 1 41.22 26 ASP B CA 1
ATOM 2454 C C . ASP B 1 26 ? 22.786 4.16 -21.599 1 41.22 26 ASP B C 1
ATOM 2456 O O . ASP B 1 26 ? 21.847 3.839 -22.329 1 41.22 26 ASP B O 1
ATOM 2460 N N . ALA B 1 27 ? 22.93 3.552 -20.608 1 39.28 27 ALA B N 1
ATOM 2461 C CA . ALA B 1 27 ? 21.734 2.785 -20.267 1 39.28 27 ALA B CA 1
ATOM 2462 C C . ALA B 1 27 ? 20.579 3.709 -19.894 1 39.28 27 ALA B C 1
ATOM 2464 O O . ALA B 1 27 ? 20.797 4.846 -19.471 1 39.28 27 ALA B O 1
ATOM 2465 N N . SER B 1 28 ? 19.345 3.442 -20.267 1 39.55 28 SER B N 1
ATOM 2466 C CA . SER B 1 28 ? 18.062 4.111 -20.079 1 39.55 28 SER B CA 1
ATOM 2467 C C . SER B 1 28 ? 17.975 4.765 -18.704 1 39.55 28 SER B C 1
ATOM 2469 O O . SER B 1 28 ? 18.662 4.35 -17.769 1 39.55 28 SER B O 1
ATOM 2471 N N . PRO B 1 29 ? 17.621 5.981 -18.646 1 39.94 29 PRO B N 1
ATOM 2472 C CA . PRO B 1 29 ? 17.353 6.547 -17.322 1 39.94 29 PRO B CA 1
ATOM 2473 C C . PRO B 1 29 ? 17.022 5.48 -16.281 1 39.94 29 PRO B C 1
ATOM 2475 O O . PRO B 1 29 ? 16.502 5.799 -15.209 1 39.94 29 PRO B O 1
ATOM 2478 N N . LYS B 1 30 ? 17.021 4.234 -16.754 1 45.32 30 LYS B N 1
ATOM 2479 C CA . LYS B 1 30 ? 16.729 3.221 -15.744 1 45.32 30 LYS B CA 1
ATOM 2480 C C . LYS B 1 30 ? 17.601 3.411 -14.506 1 45.32 30 LYS B C 1
ATOM 2482 O O . LYS B 1 30 ? 18.802 3.664 -14.619 1 45.32 30 LYS B O 1
ATOM 2487 N N . GLY B 1 31 ? 17.057 3.768 -13.425 1 52.9 31 GLY B N 1
ATOM 2488 C CA . GLY B 1 31 ? 17.438 4.173 -12.082 1 52.9 31 GLY B CA 1
ATOM 2489 C C . GLY B 1 31 ? 18.621 3.395 -11.537 1 52.9 31 GLY B C 1
ATOM 2490 O O . GLY B 1 31 ? 18.968 2.335 -12.061 1 52.9 31 GLY B O 1
ATOM 2491 N N . SER B 1 32 ? 19.547 4.09 -10.979 1 66.32 32 SER B N 1
ATOM 2492 C CA . SER B 1 32 ? 20.663 3.633 -10.158 1 66.32 32 SER B CA 1
ATOM 2493 C C . SER B 1 32 ? 20.239 2.5 -9.229 1 66.32 32 SER B C 1
ATOM 2495 O O . SER B 1 32 ? 19.084 2.44 -8.804 1 66.32 32 SER B O 1
ATOM 2497 N N . ILE B 1 33 ? 20.985 1.409 -9.439 1 78.17 33 ILE B N 1
ATOM 2498 C CA . ILE B 1 33 ? 20.775 0.298 -8.517 1 78.17 33 ILE B CA 1
ATOM 2499 C C . ILE B 1 33 ? 21.036 0.76 -7.085 1 78.17 33 ILE B C 1
ATOM 2501 O O . ILE B 1 33 ? 22.061 1.385 -6.805 1 78.17 33 ILE B O 1
ATOM 2505 N N . ASP B 1 34 ? 20.046 0.581 -6.286 1 86.88 34 ASP B N 1
ATOM 2506 C CA . ASP B 1 34 ? 20.153 0.908 -4.868 1 86.88 34 ASP B CA 1
ATOM 2507 C C . ASP B 1 34 ? 21.243 0.077 -4.194 1 86.88 34 ASP B C 1
ATOM 2509 O O . ASP B 1 34 ? 21.111 -1.142 -4.064 1 86.88 34 ASP B O 1
ATOM 2513 N N . GLU B 1 35 ? 22.282 0.663 -3.751 1 87.33 35 GLU B N 1
ATOM 2514 C CA . GLU B 1 35 ? 23.467 -0.009 -3.226 1 87.33 35 GLU B CA 1
ATOM 2515 C C . GLU B 1 35 ? 23.114 -0.907 -2.043 1 87.33 35 GLU B C 1
ATOM 2517 O O . GLU B 1 35 ? 23.724 -1.962 -1.854 1 87.33 35 GLU B O 1
ATOM 2522 N N . LEU B 1 36 ? 22.158 -0.561 -1.246 1 92.32 36 LEU B N 1
ATOM 2523 C CA . LEU B 1 36 ? 21.778 -1.331 -0.067 1 92.32 36 LEU B CA 1
ATOM 2524 C C . LEU B 1 36 ? 21.195 -2.683 -0.466 1 92.32 36 LEU B C 1
ATOM 2526 O O . LEU B 1 36 ? 21.21 -3.628 0.326 1 92.32 36 LEU B O 1
ATOM 2530 N N . CYS B 1 37 ? 20.743 -2.772 -1.708 1 95.01 37 CYS B N 1
ATOM 2531 C CA . CYS B 1 37 ? 20.076 -3.992 -2.147 1 95.01 37 CYS B CA 1
ATOM 2532 C C . CYS B 1 37 ? 21.056 -4.928 -2.846 1 95.01 37 CYS B C 1
ATOM 2534 O O . CYS B 1 37 ? 20.707 -6.061 -3.182 1 95.01 37 CYS B O 1
ATOM 2536 N N . LEU B 1 38 ? 22.284 -4.518 -3.076 1 95.01 38 LEU B N 1
ATOM 2537 C CA . LEU B 1 38 ? 23.227 -5.283 -3.884 1 95.01 38 LEU B CA 1
ATOM 2538 C C . LEU B 1 38 ? 23.472 -6.66 -3.276 1 95.01 38 LEU B C 1
ATOM 2540 O O . LEU B 1 38 ? 23.447 -7.669 -3.984 1 95.01 38 LEU B O 1
ATOM 2544 N N . PRO B 1 39 ? 23.654 -6.792 -1.973 1 96.81 39 PRO B N 1
ATOM 2545 C CA . PRO B 1 39 ? 23.924 -8.119 -1.415 1 96.81 39 PRO B CA 1
ATOM 2546 C C . PRO B 1 39 ? 22.778 -9.102 -1.651 1 96.81 39 PRO B C 1
ATOM 2548 O O . PRO B 1 39 ? 23.013 -10.244 -2.052 1 96.81 39 PRO B O 1
ATOM 2551 N N . ILE B 1 40 ? 21.559 -8.691 -1.411 1 97.7 40 ILE B N 1
ATOM 2552 C CA . ILE B 1 40 ? 20.428 -9.597 -1.579 1 97.7 40 ILE B CA 1
ATOM 2553 C C . ILE B 1 40 ? 20.221 -9.895 -3.062 1 97.7 40 ILE B C 1
ATOM 2555 O O . ILE B 1 40 ? 19.863 -11.016 -3.432 1 97.7 40 ILE B O 1
ATOM 2559 N N . MET B 1 41 ? 20.452 -8.932 -3.903 1 97.14 41 MET B N 1
ATOM 2560 C CA . MET B 1 41 ? 20.359 -9.155 -5.342 1 97.14 41 MET B CA 1
ATOM 2561 C C . MET B 1 41 ? 21.355 -10.218 -5.794 1 97.14 41 MET B C 1
ATOM 2563 O O . MET B 1 41 ? 21.01 -11.105 -6.577 1 97.14 41 MET B O 1
ATOM 2567 N N . ASP B 1 42 ? 22.547 -10.1 -5.283 1 96.73 42 ASP B N 1
ATOM 2568 C CA . ASP B 1 42 ? 23.582 -11.067 -5.636 1 96.73 42 ASP B CA 1
ATOM 2569 C C . ASP B 1 42 ? 23.169 -12.483 -5.238 1 96.73 42 ASP B C 1
ATOM 2571 O O . ASP B 1 42 ? 23.347 -13.427 -6.01 1 96.73 42 ASP B O 1
ATOM 2575 N N . THR B 1 43 ? 22.641 -12.587 -4.066 1 97.82 43 THR B N 1
ATOM 2576 C CA . THR B 1 43 ? 22.201 -13.882 -3.559 1 97.82 43 THR B CA 1
ATOM 2577 C C . THR B 1 43 ? 21.098 -14.461 -4.44 1 97.82 43 THR B C 1
ATOM 2579 O O . THR B 1 43 ? 21.159 -15.627 -4.835 1 97.82 43 THR B O 1
ATOM 2582 N N . ILE B 1 44 ? 20.105 -13.67 -4.798 1 97.96 44 ILE B N 1
ATOM 2583 C CA . ILE B 1 44 ? 18.969 -14.102 -5.606 1 97.96 44 ILE B CA 1
ATOM 2584 C C . ILE B 1 44 ? 19.446 -14.473 -7.009 1 97.96 44 ILE B C 1
ATOM 2586 O O . ILE B 1 44 ? 19.077 -15.524 -7.538 1 97.96 44 ILE B O 1
ATOM 2590 N N . ASN B 1 45 ? 20.304 -13.662 -7.568 1 96.8 45 ASN B N 1
ATOM 2591 C CA . ASN B 1 45 ? 20.736 -13.81 -8.954 1 96.8 45 ASN B CA 1
ATOM 2592 C C . ASN B 1 45 ? 21.691 -14.989 -9.121 1 96.8 45 ASN B C 1
ATOM 2594 O O . ASN B 1 45 ? 21.939 -15.438 -10.241 1 96.8 45 ASN B O 1
ATOM 2598 N N . ALA B 1 46 ? 22.235 -15.442 -8.067 1 95.8 46 ALA B N 1
ATOM 2599 C CA . ALA B 1 46 ? 23.094 -16.623 -8.104 1 95.8 46 ALA B CA 1
ATOM 2600 C C . ALA B 1 46 ? 22.266 -17.9 -8.21 1 95.8 46 ALA B C 1
ATOM 2602 O O . ALA B 1 46 ? 22.794 -18.965 -8.539 1 95.8 46 ALA B O 1
ATOM 2603 N N . HIS B 1 47 ? 21.034 -17.832 -7.859 1 95.83 47 HIS B N 1
ATOM 2604 C CA . HIS B 1 47 ? 20.144 -18.984 -7.957 1 95.83 47 HIS B CA 1
ATOM 2605 C C . HIS B 1 47 ? 19.804 -19.295 -9.411 1 95.83 47 HIS B C 1
ATOM 2607 O O . HIS B 1 47 ? 19.583 -18.382 -10.21 1 95.83 47 HIS B O 1
ATOM 2613 N N . ASP B 1 48 ? 19.647 -20.562 -9.783 1 95.39 48 ASP B N 1
ATOM 2614 C CA . ASP B 1 48 ? 19.431 -20.964 -11.17 1 95.39 48 ASP B CA 1
ATOM 2615 C C . ASP B 1 48 ? 18.035 -20.568 -11.645 1 95.39 48 ASP B C 1
ATOM 2617 O O . ASP B 1 48 ? 17.825 -20.323 -12.835 1 95.39 48 ASP B O 1
ATOM 2621 N N . ASP B 1 49 ? 17.121 -20.433 -10.691 1 97.57 49 ASP B N 1
ATOM 2622 C CA . ASP B 1 49 ? 15.722 -20.328 -11.094 1 97.57 49 ASP B CA 1
ATOM 2623 C C . ASP B 1 49 ? 15.138 -18.972 -10.704 1 97.57 49 ASP B C 1
ATOM 2625 O O . ASP B 1 49 ? 13.919 -18.793 -10.701 1 97.57 49 ASP B O 1
ATOM 2629 N N . MET B 1 50 ? 15.988 -17.967 -10.332 1 98.14 50 MET B N 1
ATOM 2630 C CA . MET B 1 50 ? 15.518 -16.643 -9.935 1 98.14 50 MET B CA 1
ATOM 2631 C C . MET B 1 50 ? 16.413 -15.552 -10.514 1 98.14 50 MET B C 1
ATOM 2633 O O . MET B 1 50 ? 17.606 -15.772 -10.731 1 98.14 50 MET B O 1
ATOM 2637 N N . VAL B 1 51 ? 15.834 -14.4 -10.752 1 98.28 51 VAL B N 1
ATOM 2638 C CA . VAL B 1 51 ? 16.616 -13.228 -11.134 1 98.28 51 VAL B CA 1
ATOM 2639 C C . VAL B 1 51 ? 15.879 -11.957 -10.717 1 98.28 51 VAL B C 1
ATOM 2641 O O . VAL B 1 51 ? 14.663 -11.85 -10.895 1 98.28 51 VAL B O 1
ATOM 2644 N N . THR B 1 52 ? 16.589 -11.045 -10.09 1 97.55 52 THR B N 1
ATOM 2645 C CA . THR B 1 52 ? 15.996 -9.782 -9.664 1 97.55 52 THR B CA 1
ATOM 2646 C C . THR B 1 52 ? 15.729 -8.878 -10.864 1 97.55 52 THR B C 1
ATOM 2648 O O . THR B 1 52 ? 16.597 -8.704 -11.722 1 97.55 52 THR B O 1
ATOM 2651 N N . THR B 1 53 ? 14.534 -8.29 -10.982 1 95.44 53 THR B N 1
ATOM 2652 C CA . THR B 1 53 ? 14.206 -7.403 -12.093 1 95.44 53 THR B CA 1
ATOM 2653 C C . THR B 1 53 ? 14.146 -5.951 -11.626 1 95.44 53 THR B C 1
ATOM 2655 O O . THR B 1 53 ? 14.282 -5.029 -12.433 1 95.44 53 THR B O 1
ATOM 2658 N N . SER B 1 54 ? 13.851 -5.696 -10.351 1 93.71 54 SER B N 1
ATOM 2659 C CA . SER B 1 54 ? 13.83 -4.357 -9.774 1 93.71 54 SER B CA 1
ATOM 2660 C C . SER B 1 54 ? 14.062 -4.401 -8.267 1 93.71 54 SER B C 1
ATOM 2662 O O . SER B 1 54 ? 13.748 -5.398 -7.614 1 93.71 54 SER B O 1
ATOM 2664 N N . SER B 1 55 ? 14.735 -3.399 -7.752 1 94.76 55 SER B N 1
ATOM 2665 C CA . SER B 1 55 ? 14.983 -3.301 -6.317 1 94.76 55 SER B CA 1
ATOM 2666 C C . SER B 1 55 ? 15.012 -1.847 -5.859 1 94.76 55 SER B C 1
ATOM 2668 O O . SER B 1 55 ? 15.481 -0.97 -6.588 1 94.76 55 SER B O 1
ATOM 2670 N N . CYS B 1 56 ? 14.412 -1.563 -4.72 1 94.56 56 CYS B N 1
ATOM 2671 C CA . CYS B 1 56 ? 14.44 -0.27 -4.045 1 94.56 56 CYS B CA 1
ATOM 2672 C C . CYS B 1 56 ? 14.469 -0.445 -2.532 1 94.56 56 CYS B C 1
ATOM 2674 O O . CYS B 1 56 ? 13.612 -1.126 -1.965 1 94.56 56 CYS B O 1
ATOM 2676 N N . SER B 1 57 ? 15.416 0.12 -1.836 1 95.19 57 SER B N 1
ATOM 2677 C CA . SER B 1 57 ? 15.553 -0.069 -0.396 1 95.19 57 SER B CA 1
ATOM 2678 C C . SER B 1 57 ? 14.648 0.885 0.376 1 95.19 57 SER B C 1
ATOM 2680 O O . SER B 1 57 ? 14.643 0.883 1.609 1 95.19 57 SER B O 1
ATOM 2682 N N . GLY B 1 58 ? 13.885 1.626 -0.316 1 95.82 58 GLY B N 1
ATOM 2683 C CA . GLY B 1 58 ? 13.042 2.662 0.258 1 95.82 58 GLY B CA 1
ATOM 2684 C C . GLY B 1 58 ? 13.368 4.051 -0.258 1 95.82 58 GLY B C 1
ATOM 2685 O O . GLY B 1 58 ? 14.511 4.33 -0.625 1 95.82 58 GLY B O 1
ATOM 2686 N N . ARG B 1 59 ? 12.365 4.922 -0.278 1 96.19 59 ARG B N 1
ATOM 2687 C CA . ARG B 1 59 ? 12.623 6.276 -0.757 1 96.19 59 ARG B CA 1
ATOM 2688 C C . ARG B 1 59 ? 11.594 7.258 -0.205 1 96.19 59 ARG B C 1
ATOM 2690 O O . ARG B 1 59 ? 10.491 6.86 0.175 1 96.19 59 ARG B O 1
ATOM 2697 N N . VAL B 1 60 ? 12.013 8.492 -0.082 1 97.74 60 VAL B N 1
ATOM 2698 C CA . VAL B 1 60 ? 11.117 9.62 0.15 1 97.74 60 VAL B CA 1
ATOM 2699 C C . VAL B 1 60 ? 10.945 10.417 -1.141 1 97.74 60 VAL B C 1
ATOM 2701 O O . VAL B 1 60 ? 11.921 10.691 -1.844 1 97.74 60 VAL B O 1
ATOM 2704 N N . SER B 1 61 ? 9.766 10.704 -1.481 1 96.97 61 SER B N 1
ATOM 2705 C CA . SER B 1 61 ? 9.491 11.554 -2.635 1 96.97 61 SER B CA 1
ATOM 2706 C C . SER B 1 61 ? 8.481 12.644 -2.29 1 96.97 61 SER B C 1
ATOM 2708 O O . SER B 1 61 ? 7.56 12.417 -1.502 1 96.97 61 SER B O 1
ATOM 2710 N N . VAL B 1 62 ? 8.696 13.805 -2.737 1 98.01 62 VAL B N 1
ATOM 2711 C CA . VAL B 1 62 ? 7.761 14.925 -2.733 1 98.01 62 VAL B CA 1
ATOM 2712 C C . VAL B 1 62 ? 7.436 15.332 -4.168 1 98.01 62 VAL B C 1
ATOM 2714 O O . VAL B 1 62 ? 8.339 15.58 -4.97 1 98.01 62 VAL B O 1
ATOM 2717 N N . PHE B 1 63 ? 6.127 15.338 -4.524 1 96.98 63 PHE B N 1
ATOM 2718 C CA . PHE B 1 63 ? 5.81 15.664 -5.909 1 96.98 63 PHE B CA 1
ATOM 2719 C C . PHE B 1 63 ? 4.486 16.413 -6 1 96.98 63 PHE B C 1
ATOM 2721 O O . PHE B 1 63 ? 3.664 16.345 -5.083 1 96.98 63 PHE B O 1
ATOM 2728 N N . LEU B 1 64 ? 4.341 17.16 -7.044 1 96.55 64 LEU B N 1
ATOM 2729 C CA . LEU B 1 64 ? 3.099 17.824 -7.422 1 96.55 64 LEU B CA 1
ATOM 2730 C C . LEU B 1 64 ? 2.237 16.912 -8.289 1 96.55 64 LEU B C 1
ATOM 2732 O O . LEU B 1 64 ? 2.711 16.371 -9.291 1 96.55 64 LEU B O 1
ATOM 2736 N N . GLU B 1 65 ? 1.026 16.764 -7.865 1 94.11 65 GLU B N 1
ATOM 2737 C CA . GLU B 1 65 ? 0.093 15.939 -8.626 1 94.11 65 GLU B CA 1
ATOM 2738 C C . GLU B 1 65 ? -0.106 16.487 -10.036 1 94.11 65 GLU B C 1
ATOM 2740 O O . GLU B 1 65 ? 0.066 17.685 -10.272 1 94.11 65 GLU B O 1
ATOM 2745 N N . GLY B 1 66 ? -0.416 15.586 -10.919 1 90.54 66 GLY B N 1
ATOM 2746 C CA . GLY B 1 66 ? -0.778 15.997 -12.266 1 90.54 66 GLY B CA 1
ATOM 2747 C C . GLY B 1 66 ? -2.158 16.621 -12.349 1 90.54 66 GLY B C 1
ATOM 2748 O O . GLY B 1 66 ? -2.825 16.802 -11.328 1 90.54 66 GLY B O 1
ATOM 2749 N N . HIS B 1 67 ? -2.538 16.926 -13.511 1 86.53 67 HIS B N 1
ATOM 2750 C CA . HIS B 1 67 ? -3.87 17.476 -13.738 1 86.53 67 HIS B CA 1
ATOM 2751 C C . HIS B 1 67 ? -4.953 16.47 -13.364 1 86.53 67 HIS B C 1
ATOM 2753 O O . HIS B 1 67 ? -4.862 15.292 -13.72 1 86.53 67 HIS B O 1
ATOM 2759 N N . LYS B 1 68 ? -5.902 16.888 -12.612 1 82.63 68 LYS B N 1
ATOM 2760 C CA . LYS B 1 68 ? -6.885 15.972 -12.039 1 82.63 68 LYS B CA 1
ATOM 2761 C C . LYS B 1 68 ? -8.123 15.871 -12.925 1 82.63 68 LYS B C 1
ATOM 2763 O O . LYS B 1 68 ? -8.867 14.89 -12.851 1 82.63 68 LYS B O 1
ATOM 2768 N N . LEU B 1 69 ? -8.41 16.867 -13.628 1 74.38 69 LEU B N 1
ATOM 2769 C CA . LEU B 1 69 ? -9.663 16.873 -14.375 1 74.38 69 LEU B CA 1
ATOM 2770 C C . LEU B 1 69 ? -9.55 16.018 -15.632 1 74.38 69 LEU B C 1
ATOM 2772 O O . LEU B 1 69 ? -8.67 16.244 -16.465 1 74.38 69 LEU B O 1
ATOM 2776 N N . LYS B 1 70 ? -10.156 14.964 -15.529 1 67.53 70 LYS B N 1
ATOM 2777 C CA . LYS B 1 70 ? -10.435 14.222 -16.755 1 67.53 70 LYS B CA 1
ATOM 2778 C C . LYS B 1 70 ? -11.91 14.319 -17.133 1 67.53 70 LYS B C 1
ATOM 2780 O O . LYS B 1 70 ? -12.742 14.707 -16.31 1 67.53 70 LYS B O 1
ATOM 2785 N N . GLU B 1 71 ? -12.168 14.329 -18.435 1 61.56 71 GLU B N 1
ATOM 2786 C CA . GLU B 1 71 ? -13.491 14.546 -19.013 1 61.56 71 GLU B CA 1
ATOM 2787 C C . GLU B 1 71 ? -14.586 13.987 -18.108 1 61.56 71 GLU B C 1
ATOM 2789 O O . GLU B 1 71 ? -15.639 14.607 -17.944 1 61.56 71 GLU B O 1
ATOM 2794 N N . ASP B 1 72 ? -14.293 12.96 -17.337 1 67.8 72 ASP B N 1
ATOM 2795 C CA . ASP B 1 72 ? -15.438 12.308 -16.71 1 67.8 72 ASP B CA 1
ATOM 2796 C C . ASP B 1 72 ? -15.219 12.138 -15.209 1 67.8 72 ASP B C 1
ATOM 2798 O O . ASP B 1 72 ? -16.126 11.717 -14.488 1 67.8 72 ASP B O 1
ATOM 2802 N N . HIS B 1 73 ? -13.953 12.454 -14.756 1 74.11 73 HIS B N 1
ATOM 2803 C CA . HIS B 1 73 ? -13.799 12.275 -13.316 1 74.11 73 HIS B CA 1
ATOM 2804 C C . HIS B 1 73 ? -12.512 12.922 -12.815 1 74.11 73 HIS B C 1
ATOM 2806 O O . HIS B 1 73 ? -11.689 13.376 -13.613 1 74.11 73 HIS B O 1
ATOM 2812 N N . VAL B 1 74 ? -12.504 13.16 -11.549 1 73.83 74 VAL B N 1
ATOM 2813 C CA . VAL B 1 74 ? -11.335 13.747 -10.902 1 73.83 74 VAL B CA 1
ATOM 2814 C C . VAL B 1 74 ? -10.356 12.644 -10.505 1 73.83 74 VAL B C 1
ATOM 2816 O O . VAL B 1 74 ? -10.72 11.712 -9.783 1 73.83 74 VAL B O 1
ATOM 2819 N N . LYS B 1 75 ? -9.164 12.729 -11.044 1 77.05 75 LYS B N 1
ATOM 2820 C CA . LYS B 1 75 ? -8.117 11.763 -10.723 1 77.05 75 LYS B CA 1
ATOM 2821 C C . LYS B 1 75 ? -7.475 12.076 -9.374 1 77.05 75 LYS B C 1
ATOM 2823 O O . LYS B 1 75 ? -7.365 13.242 -8.989 1 77.05 75 LYS B O 1
ATOM 2828 N N . VAL B 1 76 ? -7.103 10.983 -8.636 1 78.48 76 VAL B N 1
ATOM 2829 C CA . VAL B 1 76 ? -6.537 11.172 -7.305 1 78.48 76 VAL B CA 1
ATOM 2830 C C . VAL B 1 76 ? -5.057 10.796 -7.315 1 78.48 76 VAL B C 1
ATOM 2832 O O . VAL B 1 76 ? -4.681 9.74 -7.83 1 78.48 76 VAL B O 1
ATOM 2835 N N . GLY B 1 77 ? -4.161 11.643 -6.748 1 68.15 77 GLY B N 1
ATOM 2836 C CA . GLY B 1 77 ? -2.912 11.355 -6.061 1 68.15 77 GLY B CA 1
ATOM 2837 C C . GLY B 1 77 ? -1.795 10.944 -7.001 1 68.15 77 GLY B C 1
ATOM 2838 O O . GLY B 1 77 ? -0.731 10.508 -6.557 1 68.15 77 GLY B O 1
ATOM 2839 N N . ALA B 1 78 ? -1.794 11.112 -8.313 1 75.38 78 ALA B N 1
ATOM 2840 C CA . ALA B 1 78 ? -0.711 10.587 -9.141 1 75.38 78 ALA B CA 1
ATOM 2841 C C . ALA B 1 78 ? 0.019 11.713 -9.868 1 75.38 78 ALA B C 1
ATOM 2843 O O . ALA B 1 78 ? -0.545 12.789 -10.084 1 75.38 78 ALA B O 1
ATOM 2844 N N . LYS B 1 79 ? 1.343 11.468 -10.099 1 76.6 79 LYS B N 1
ATOM 2845 C CA . LYS B 1 79 ? 2.21 12.457 -10.732 1 76.6 79 LYS B CA 1
ATOM 2846 C C . LYS B 1 79 ? 1.947 12.539 -12.233 1 76.6 79 LYS B C 1
ATOM 2848 O O . LYS B 1 79 ? 2.4 13.473 -12.898 1 76.6 79 LYS B O 1
ATOM 2853 N N . GLY B 1 80 ? 1.189 11.568 -12.747 1 72.84 80 GLY B N 1
ATOM 2854 C CA . GLY B 1 80 ? 1.033 11.531 -14.192 1 72.84 80 GLY B CA 1
ATOM 2855 C C . GLY B 1 80 ? 0.306 12.742 -14.745 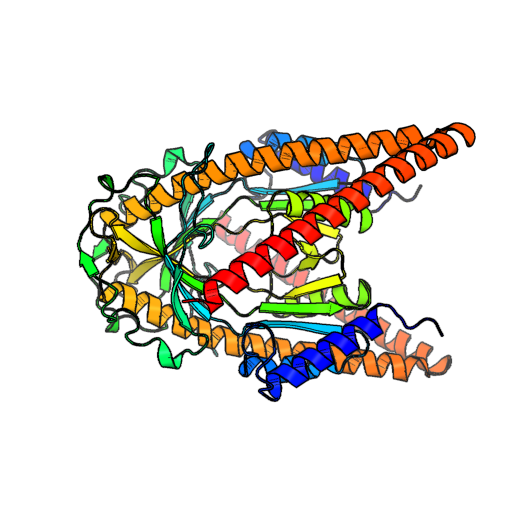1 72.84 80 GLY B C 1
ATOM 2856 O O . GLY B 1 80 ? -0.322 13.492 -13.995 1 72.84 80 GLY B O 1
ATOM 2857 N N . ASP B 1 81 ? 0.499 13.015 -15.958 1 79.6 81 ASP B N 1
ATOM 2858 C CA . ASP B 1 81 ? -0.218 14.031 -16.724 1 79.6 81 ASP B CA 1
ATOM 2859 C C . ASP B 1 81 ? 0.107 15.433 -16.216 1 79.6 81 ASP B C 1
ATOM 2861 O O . ASP B 1 81 ? -0.791 16.181 -15.824 1 79.6 81 ASP B O 1
ATOM 2865 N N . GLY B 1 82 ? 1.397 15.856 -16.089 1 82.95 82 GLY B N 1
ATOM 2866 C CA . GLY B 1 82 ? 1.808 17.197 -15.703 1 82.95 82 GLY B CA 1
ATOM 2867 C C . GLY B 1 82 ? 2.341 17.272 -14.284 1 82.95 82 GLY B C 1
ATOM 2868 O O . GLY B 1 82 ? 2.75 18.34 -13.825 1 82.95 82 GLY B O 1
ATOM 2869 N N . GLY B 1 83 ? 2.344 16.182 -13.64 1 90.42 83 GLY B N 1
ATOM 2870 C CA . GLY B 1 83 ? 2.975 16.125 -12.331 1 90.42 83 GLY B CA 1
ATOM 2871 C C . GLY B 1 83 ? 4.487 16.224 -12.393 1 90.42 83 GLY B C 1
ATOM 2872 O O . GLY B 1 83 ? 5.087 16.002 -13.447 1 90.42 83 GLY B O 1
ATOM 2873 N N . ARG B 1 84 ? 5.075 16.65 -11.299 1 92.41 84 ARG B N 1
ATOM 2874 C CA . ARG B 1 84 ? 6.531 16.753 -11.318 1 92.41 84 ARG B CA 1
ATOM 2875 C C . ARG B 1 84 ? 7.118 16.465 -9.94 1 92.41 84 ARG B C 1
ATOM 2877 O O . ARG B 1 84 ? 6.5 16.773 -8.919 1 92.41 84 ARG B O 1
ATOM 2884 N N . TRP B 1 85 ? 8.28 15.978 -9.961 1 94.85 85 TRP B N 1
ATOM 2885 C CA . TRP B 1 85 ? 9.039 15.724 -8.741 1 94.85 85 TRP B CA 1
ATOM 2886 C C . TRP B 1 85 ? 9.569 17.026 -8.15 1 94.85 85 TRP B C 1
ATOM 2888 O O . TRP B 1 85 ? 10.125 17.86 -8.868 1 94.85 85 TRP B O 1
ATOM 2898 N N . LEU B 1 86 ? 9.389 17.166 -6.952 1 97.09 86 LEU B N 1
ATOM 2899 C CA . LEU B 1 86 ? 9.929 18.324 -6.248 1 97.09 86 LEU B CA 1
ATOM 2900 C C . LEU B 1 86 ? 11.127 17.93 -5.391 1 97.09 86 LEU B C 1
ATOM 2902 O O . LEU B 1 86 ? 12.017 18.747 -5.147 1 97.09 86 LEU B O 1
ATOM 2906 N N . TYR B 1 87 ? 11.187 16.751 -4.888 1 96.84 87 TYR B N 1
ATOM 2907 C CA . TYR B 1 87 ? 12.272 16.196 -4.086 1 96.84 87 TYR B CA 1
ATOM 2908 C C . TYR B 1 87 ? 12.203 14.673 -4.055 1 96.84 87 TYR B C 1
ATOM 2910 O O . TYR B 1 87 ? 11.128 14.098 -3.869 1 96.84 87 TYR B O 1
ATOM 2918 N N . VAL B 1 88 ? 13.285 14.005 -4.283 1 95.47 88 VAL B N 1
ATOM 2919 C CA . VAL B 1 88 ? 13.357 12.55 -4.198 1 95.47 88 VAL B CA 1
ATOM 2920 C C . VAL B 1 88 ? 14.708 12.132 -3.623 1 95.47 88 VAL B C 1
ATOM 2922 O O . VAL B 1 88 ? 15.745 12.691 -3.987 1 95.47 88 VAL B O 1
ATOM 2925 N N . THR B 1 89 ? 14.673 11.139 -2.702 1 95.32 89 THR B N 1
ATOM 2926 C CA . THR B 1 89 ? 15.94 10.61 -2.21 1 95.32 89 THR B CA 1
ATOM 2927 C C . THR B 1 89 ? 15.774 9.174 -1.722 1 95.32 89 THR B C 1
ATOM 2929 O O . THR B 1 89 ? 14.748 8.827 -1.133 1 95.32 89 THR B O 1
ATOM 2932 N N . HIS B 1 90 ? 16.752 8.362 -1.957 1 92.87 90 HIS B N 1
ATOM 2933 C CA . HIS B 1 90 ? 16.88 7.03 -1.377 1 92.87 90 HIS B CA 1
ATOM 2934 C C . HIS B 1 90 ? 17.817 7.041 -0.173 1 92.87 90 HIS B C 1
ATOM 2936 O O . HIS B 1 90 ? 17.992 6.018 0.491 1 92.87 90 HIS B O 1
ATOM 2942 N N . ASP B 1 91 ? 18.339 8.251 0.076 1 93.18 91 ASP B N 1
ATOM 2943 C CA . ASP B 1 91 ? 19.362 8.397 1.106 1 93.18 91 ASP B CA 1
ATOM 2944 C C . ASP B 1 91 ? 18.811 9.129 2.328 1 93.18 91 ASP B C 1
ATOM 2946 O O . ASP B 1 91 ? 18.562 10.335 2.276 1 93.18 91 ASP B O 1
ATOM 2950 N N . LYS B 1 92 ? 18.784 8.426 3.403 1 93.98 92 LYS B N 1
ATOM 2951 C CA . LYS B 1 92 ? 18.222 8.988 4.629 1 93.98 92 LYS B CA 1
ATOM 2952 C C . LYS B 1 92 ? 19.032 10.191 5.104 1 93.98 92 LYS B C 1
ATOM 2954 O O . LYS B 1 92 ? 18.502 11.075 5.78 1 93.98 92 LYS B O 1
ATOM 2959 N N . ASP B 1 93 ? 20.286 10.302 4.769 1 94.32 93 ASP B N 1
ATOM 2960 C CA . ASP B 1 93 ? 21.165 11.355 5.269 1 94.32 93 ASP B CA 1
ATOM 2961 C C . ASP B 1 93 ? 20.885 12.682 4.568 1 94.32 93 ASP B C 1
ATOM 2963 O O . ASP B 1 93 ? 21.357 13.733 5.007 1 94.32 93 ASP B O 1
ATOM 2967 N N . THR B 1 94 ? 20.112 12.674 3.51 1 94.63 94 THR B N 1
ATOM 2968 C CA . THR B 1 94 ? 19.843 13.892 2.755 1 94.63 94 THR B CA 1
ATOM 2969 C C . THR B 1 94 ? 18.479 14.468 3.124 1 94.63 94 THR B C 1
ATOM 2971 O O . THR B 1 94 ? 18.091 15.526 2.626 1 94.63 94 THR B O 1
ATOM 2974 N N . LEU B 1 95 ? 17.779 13.88 4.035 1 95.55 95 LEU B N 1
ATOM 2975 C CA . LEU B 1 95 ? 16.382 14.208 4.299 1 95.55 95 LEU B CA 1
ATOM 2976 C C . LEU B 1 95 ? 16.271 15.469 5.149 1 95.55 95 LEU B C 1
ATOM 2978 O O . LEU B 1 95 ? 15.265 16.18 5.084 1 95.55 95 LEU B O 1
ATOM 2982 N N . ASN B 1 96 ? 17.281 15.715 5.95 1 94.9 96 ASN B N 1
ATOM 2983 C CA . ASN B 1 96 ? 17.196 16.831 6.886 1 94.9 96 ASN B CA 1
ATOM 2984 C C . ASN B 1 96 ? 17.09 18.167 6.157 1 94.9 96 ASN B C 1
ATOM 2986 O O . ASN B 1 96 ? 17.898 18.463 5.275 1 94.9 96 ASN B O 1
ATOM 2990 N N . GLY B 1 97 ? 16.033 18.91 6.476 1 96.01 97 GLY B N 1
ATOM 2991 C CA . GLY B 1 97 ? 15.89 20.271 5.983 1 96.01 97 GLY B CA 1
ATOM 2992 C C . GLY B 1 97 ? 15.39 20.338 4.552 1 96.01 97 GLY B C 1
ATOM 2993 O O . GLY B 1 97 ? 15.368 21.411 3.946 1 96.01 97 GLY B O 1
ATOM 2994 N N . TRP B 1 98 ? 14.947 19.176 3.947 1 97.44 98 TRP B N 1
ATOM 2995 C CA . TRP B 1 98 ? 14.51 19.144 2.555 1 97.44 98 TRP B CA 1
ATOM 2996 C C . TRP B 1 98 ? 13.425 20.185 2.301 1 97.44 98 TRP B C 1
ATOM 2998 O O . TRP B 1 98 ? 13.304 20.706 1.19 1 97.44 98 TRP B O 1
ATOM 3008 N N . TYR B 1 99 ? 12.671 20.58 3.34 1 97.28 99 TYR B N 1
ATOM 3009 C CA . TYR B 1 99 ? 11.489 21.429 3.226 1 97.28 99 TYR B CA 1
ATOM 3010 C C . TYR B 1 99 ? 11.87 22.903 3.273 1 97.28 99 TYR B C 1
ATOM 3012 O O . TYR B 1 99 ? 11.004 23.778 3.194 1 97.28 99 TYR B O 1
ATOM 3020 N N . ARG B 1 100 ? 13.122 23.245 3.405 1 96.87 100 ARG B N 1
ATOM 3021 C CA . ARG B 1 100 ? 13.587 24.628 3.431 1 96.87 100 ARG B CA 1
ATOM 3022 C C . ARG B 1 100 ? 14.053 25.075 2.049 1 96.87 100 ARG B C 1
ATOM 3024 O O . ARG B 1 100 ? 14.51 26.207 1.878 1 96.87 100 ARG B O 1
ATOM 3031 N N . GLN B 1 101 ? 13.836 24.288 1.059 1 95.84 101 GLN B N 1
ATOM 3032 C CA . GLN B 1 101 ? 14.215 24.634 -0.307 1 95.84 101 GLN B CA 1
ATOM 3033 C C . GLN B 1 101 ? 13.407 25.823 -0.818 1 95.84 101 GLN B C 1
ATOM 3035 O O . GLN B 1 101 ? 12.234 25.978 -0.472 1 95.84 101 GLN B O 1
ATOM 3040 N N . PRO B 1 102 ? 13.926 26.655 -1.691 1 95.48 102 PRO B N 1
ATOM 3041 C CA . PRO B 1 102 ? 13.294 27.892 -2.155 1 95.48 102 PRO B CA 1
ATOM 3042 C C . PRO B 1 102 ? 12.039 27.636 -2.988 1 95.48 102 PRO B C 1
ATOM 3044 O O . PRO B 1 102 ? 11.22 28.541 -3.17 1 95.48 102 PRO B O 1
ATOM 3047 N N . ILE B 1 103 ? 11.823 26.503 -3.484 1 95.85 103 ILE B N 1
ATOM 3048 C CA . ILE B 1 103 ? 10.678 26.201 -4.336 1 95.85 103 ILE B CA 1
ATOM 3049 C C . ILE B 1 103 ? 9.403 26.176 -3.496 1 95.85 103 ILE B C 1
ATOM 3051 O O . ILE B 1 103 ? 8.297 26.282 -4.032 1 95.85 103 ILE B O 1
ATOM 3055 N N . PHE B 1 104 ? 9.589 26.049 -2.187 1 97.12 104 PHE B N 1
ATOM 3056 C CA . PHE B 1 104 ? 8.433 25.924 -1.309 1 97.12 104 PHE B CA 1
ATOM 3057 C C . PHE B 1 104 ? 8.083 27.267 -0.679 1 97.12 104 PHE B C 1
ATOM 3059 O O . PHE B 1 104 ? 8.955 27.951 -0.14 1 97.12 104 PHE B O 1
ATOM 3066 N N . HIS B 1 105 ? 6.838 27.61 -0.794 1 97.56 105 HIS B N 1
ATOM 3067 C CA . HIS B 1 105 ? 6.277 28.77 -0.11 1 97.56 105 HIS B CA 1
ATOM 3068 C C . HIS B 1 105 ? 5.297 28.347 0.979 1 97.56 105 HIS B C 1
ATOM 3070 O O . HIS B 1 105 ? 4.529 27.4 0.795 1 97.56 105 HIS B O 1
ATOM 3076 N N . TYR B 1 106 ? 5.401 29.017 2.065 1 96.48 106 TYR B N 1
ATOM 3077 C CA . TYR B 1 106 ? 4.534 28.678 3.188 1 96.48 106 TYR B CA 1
ATOM 3078 C C . TYR B 1 106 ? 3.418 29.704 3.344 1 96.48 106 TYR B C 1
ATOM 3080 O O . TYR B 1 106 ? 3.675 30.909 3.381 1 96.48 106 TYR B O 1
ATOM 3088 N N . ASN B 1 107 ? 2.19 29.226 3.397 1 93.99 107 ASN B N 1
ATOM 3089 C CA . ASN B 1 107 ? 1.039 30.096 3.614 1 93.99 107 ASN B CA 1
ATOM 3090 C C . ASN B 1 107 ? -0.138 29.33 4.21 1 93.99 107 ASN B C 1
ATOM 3092 O O . ASN B 1 107 ? -0.318 28.144 3.929 1 93.99 107 ASN B O 1
ATOM 3096 N N . HIS B 1 108 ? -0.86 29.999 5.052 1 90.94 108 HIS B N 1
ATOM 3097 C CA . HIS B 1 108 ? -2.108 29.421 5.539 1 90.94 108 HIS B CA 1
ATOM 3098 C C . HIS B 1 108 ? -3.201 29.497 4.478 1 90.94 108 HIS B C 1
ATOM 3100 O O . HIS B 1 108 ? -3.347 30.519 3.803 1 90.94 108 HIS B O 1
ATOM 3106 N N . VAL B 1 109 ? -3.859 28.408 4.295 1 91.41 109 VAL B N 1
ATOM 3107 C CA . VAL B 1 109 ? -4.946 28.364 3.322 1 91.41 109 VAL B CA 1
ATOM 3108 C C . VAL B 1 109 ? -6.185 27.739 3.959 1 91.41 109 VAL B C 1
ATOM 3110 O O . VAL B 1 109 ? -6.084 26.749 4.688 1 91.41 109 VAL B O 1
ATOM 3113 N N . ASP B 1 110 ? -7.276 28.353 3.663 1 93.89 110 ASP B N 1
ATOM 3114 C CA . ASP B 1 110 ? -8.538 27.797 4.142 1 93.89 110 ASP B CA 1
ATOM 3115 C C . ASP B 1 110 ? -8.975 26.609 3.288 1 93.89 110 ASP B C 1
ATOM 3117 O O . ASP B 1 110 ? -9.028 26.707 2.06 1 93.89 110 ASP B O 1
ATOM 3121 N N . ALA B 1 111 ? -9.307 25.543 3.975 1 93.4 111 ALA B N 1
ATOM 3122 C CA . ALA B 1 111 ? -9.731 24.324 3.291 1 93.4 111 ALA B CA 1
ATOM 3123 C C . ALA B 1 111 ? -10.864 24.612 2.309 1 93.4 111 ALA B C 1
ATOM 3125 O O . ALA B 1 111 ? -10.935 24.004 1.238 1 93.4 111 ALA B O 1
ATOM 3126 N N . SER B 1 112 ? -11.693 25.474 2.622 1 91.25 112 SER B N 1
ATOM 3127 C CA . SER B 1 112 ? -12.875 25.781 1.823 1 91.25 112 SER B CA 1
ATOM 3128 C C . SER B 1 112 ? -12.491 26.405 0.485 1 91.25 112 SER B C 1
ATOM 3130 O O . SER B 1 112 ? -13.305 26.454 -0.439 1 91.25 112 SER B O 1
ATOM 3132 N N . THR B 1 113 ? -11.29 26.885 0.409 1 90.9 113 THR B N 1
ATOM 3133 C CA . THR B 1 113 ? -10.869 27.546 -0.821 1 90.9 113 THR B CA 1
ATOM 3134 C C . THR B 1 113 ? -10.287 26.536 -1.806 1 90.9 113 THR B C 1
ATOM 3136 O O . THR B 1 113 ? -10.061 26.859 -2.974 1 90.9 113 THR B O 1
ATOM 3139 N N . LEU B 1 114 ? -10.034 25.384 -1.301 1 90.53 114 LEU B N 1
ATOM 3140 C CA . LEU B 1 114 ? -9.469 24.34 -2.15 1 90.53 114 LEU B CA 1
ATOM 3141 C C . LEU B 1 114 ? -10.573 23.501 -2.785 1 90.53 114 LEU B C 1
ATOM 3143 O O . LEU B 1 114 ? -11.395 22.912 -2.079 1 90.53 114 LEU B O 1
ATOM 3147 N N . ASP B 1 115 ? -10.624 23.539 -4.056 1 84.5 115 ASP B N 1
ATOM 3148 C CA . ASP B 1 115 ? -11.651 22.75 -4.73 1 84.5 115 ASP B CA 1
ATOM 3149 C C . ASP B 1 115 ? -11.125 21.365 -5.101 1 84.5 115 ASP B C 1
ATOM 3151 O O . ASP B 1 115 ? -9.988 21.019 -4.773 1 84.5 115 ASP B O 1
ATOM 3155 N N . GLU B 1 116 ? -11.938 20.604 -5.742 1 81.48 116 GLU B N 1
ATOM 3156 C CA . GLU B 1 116 ? -11.619 19.208 -6.023 1 81.48 116 GLU B CA 1
ATOM 3157 C C . GLU B 1 116 ? -10.581 19.092 -7.136 1 81.48 116 GLU B C 1
ATOM 3159 O O . GLU B 1 116 ? -9.97 18.036 -7.314 1 81.48 116 GLU B O 1
ATOM 3164 N N . LYS B 1 117 ? -10.36 20.172 -7.808 1 85.16 117 LYS B N 1
ATOM 3165 C CA . LYS B 1 117 ? -9.453 20.139 -8.951 1 85.16 117 LYS B CA 1
ATOM 3166 C C . LYS B 1 117 ? -8.039 20.544 -8.543 1 85.16 117 LYS B C 1
ATOM 3168 O O . LYS B 1 117 ? -7.109 20.469 -9.349 1 85.16 117 LYS B O 1
ATOM 3173 N N . VAL B 1 118 ? -7.945 20.949 -7.391 1 90.7 118 VAL B N 1
ATOM 3174 C CA . VAL B 1 118 ? -6.656 21.425 -6.898 1 90.7 118 VAL B CA 1
ATOM 3175 C C . VAL B 1 118 ? -5.621 20.307 -6.997 1 90.7 118 VAL B C 1
ATOM 3177 O O . VAL B 1 118 ? -5.923 19.145 -6.714 1 90.7 118 VAL B O 1
ATOM 3180 N N . ARG B 1 119 ? -4.432 20.684 -7.478 1 94.11 119 ARG B N 1
ATOM 3181 C CA . ARG B 1 119 ? -3.304 19.759 -7.52 1 94.11 119 ARG B CA 1
ATOM 3182 C C . ARG B 1 119 ? -2.488 19.832 -6.234 1 94.11 119 ARG B C 1
ATOM 3184 O O . ARG B 1 119 ? -1.871 20.858 -5.942 1 94.11 119 ARG B O 1
ATOM 3191 N N . TYR B 1 120 ? -2.429 18.753 -5.543 1 95.95 120 TYR B N 1
ATOM 3192 C CA . TYR B 1 120 ? -1.776 18.734 -4.239 1 95.95 120 TYR B CA 1
ATOM 3193 C C . TYR B 1 120 ? -0.297 18.392 -4.375 1 95.95 120 TYR B C 1
ATOM 3195 O O . TYR B 1 120 ? 0.119 17.79 -5.367 1 95.95 120 TYR B O 1
ATOM 3203 N N . VAL B 1 121 ? 0.469 18.865 -3.447 1 97.28 121 VAL B N 1
ATOM 3204 C CA . VAL B 1 121 ? 1.823 18.383 -3.194 1 97.28 121 VAL B CA 1
ATOM 3205 C C . VAL B 1 121 ? 1.787 17.26 -2.16 1 97.28 121 VAL B C 1
ATOM 3207 O O . VAL B 1 121 ? 1.285 17.447 -1.049 1 97.28 121 VAL B O 1
ATOM 3210 N N . LEU B 1 122 ? 2.344 16.127 -2.532 1 97.66 122 LEU B N 1
ATOM 3211 C CA . LEU B 1 122 ? 2.31 14.967 -1.649 1 97.66 122 LEU B CA 1
ATOM 3212 C C . LEU B 1 122 ? 3.713 14.602 -1.176 1 97.66 122 LEU B C 1
ATOM 3214 O O . LEU B 1 122 ? 4.659 14.605 -1.966 1 97.66 122 LEU B O 1
ATOM 3218 N N . PHE B 1 123 ? 3.863 14.431 0.114 1 98.26 123 PHE B N 1
ATOM 3219 C CA . PHE B 1 123 ? 5.041 13.81 0.709 1 98.26 123 PHE B CA 1
ATOM 3220 C C . PHE B 1 123 ? 4.825 12.314 0.904 1 98.26 123 PHE B C 1
ATOM 3222 O O . PHE B 1 123 ? 3.895 11.902 1.6 1 98.26 123 PHE B O 1
ATOM 3229 N N . LYS B 1 124 ? 5.721 11.454 0.331 1 97.52 124 LYS B N 1
ATOM 3230 C CA . LYS B 1 124 ? 5.54 10.007 0.407 1 97.52 124 LYS B CA 1
ATOM 3231 C C . LYS B 1 124 ? 6.806 9.321 0.913 1 97.52 124 LYS B C 1
ATOM 3233 O O . LYS B 1 124 ? 7.916 9.685 0.518 1 97.52 124 LYS B O 1
ATOM 3238 N N . PHE B 1 125 ? 6.616 8.469 1.829 1 97.72 125 PHE B N 1
ATOM 3239 C CA . PHE B 1 125 ? 7.613 7.436 2.085 1 97.72 125 PHE B CA 1
ATOM 3240 C C . PHE B 1 125 ? 7.188 6.109 1.467 1 97.72 125 PHE B C 1
ATOM 3242 O O . PHE B 1 125 ? 6.075 5.635 1.705 1 97.72 125 PHE B O 1
ATOM 3249 N N . GLU B 1 126 ? 8.036 5.532 0.688 1 96.14 126 GLU B N 1
ATOM 3250 C CA . GLU B 1 126 ? 7.8 4.222 0.088 1 96.14 126 GLU B CA 1
ATOM 3251 C C . GLU B 1 126 ? 8.804 3.192 0.597 1 96.14 126 GLU B C 1
ATOM 3253 O O . GLU B 1 126 ? 10.016 3.388 0.478 1 96.14 126 GLU B O 1
ATOM 3258 N N . PRO B 1 127 ? 8.302 2.113 1.094 1 96.15 127 PRO B N 1
ATOM 3259 C CA . PRO B 1 127 ? 9.189 1.106 1.683 1 96.15 127 PRO B CA 1
ATOM 3260 C C . PRO B 1 127 ? 9.947 0.301 0.63 1 96.15 127 PRO B C 1
ATOM 3262 O O . PRO B 1 127 ? 9.747 0.504 -0.57 1 96.15 127 PRO B O 1
ATOM 3265 N N . LEU B 1 128 ? 10.789 -0.529 1.14 1 96.03 128 LEU B N 1
ATOM 3266 C CA . LEU B 1 128 ? 11.604 -1.401 0.3 1 96.03 128 LEU B CA 1
ATOM 3267 C C . LEU B 1 128 ? 10.725 -2.299 -0.564 1 96.03 128 LEU B C 1
ATOM 3269 O O . LEU B 1 128 ? 9.662 -2.745 -0.124 1 96.03 128 LEU B O 1
ATOM 3273 N N . ILE B 1 129 ? 11.098 -2.541 -1.755 1 96.53 129 ILE B N 1
ATOM 3274 C CA . ILE B 1 129 ? 10.406 -3.427 -2.684 1 96.53 129 ILE B CA 1
ATOM 3275 C C . ILE B 1 129 ? 11.426 -4.222 -3.496 1 96.53 129 ILE B C 1
ATOM 3277 O O . ILE B 1 129 ? 12.473 -3.694 -3.877 1 96.53 129 ILE B O 1
ATOM 3281 N N . LEU B 1 130 ? 11.203 -5.454 -3.76 1 97.36 130 LEU B N 1
ATOM 3282 C CA . LEU B 1 130 ? 12.003 -6.336 -4.604 1 97.36 130 LEU B CA 1
ATOM 3283 C C . LEU B 1 130 ? 11.117 -7.108 -5.576 1 97.36 130 LEU B C 1
ATOM 3285 O O . LEU B 1 130 ? 10.1 -7.679 -5.177 1 97.36 130 LEU B O 1
ATOM 3289 N N . HIS B 1 131 ? 11.421 -7.048 -6.826 1 98 131 HIS B N 1
ATOM 3290 C CA . HIS B 1 131 ? 10.767 -7.878 -7.832 1 98 131 HIS B CA 1
ATOM 3291 C C . HIS B 1 131 ? 11.7 -8.977 -8.329 1 98 131 HIS B C 1
ATOM 3293 O O . HIS B 1 131 ? 12.815 -8.697 -8.775 1 98 131 HIS B O 1
ATOM 3299 N N . VAL B 1 132 ? 11.228 -10.158 -8.266 1 98.61 132 VAL B 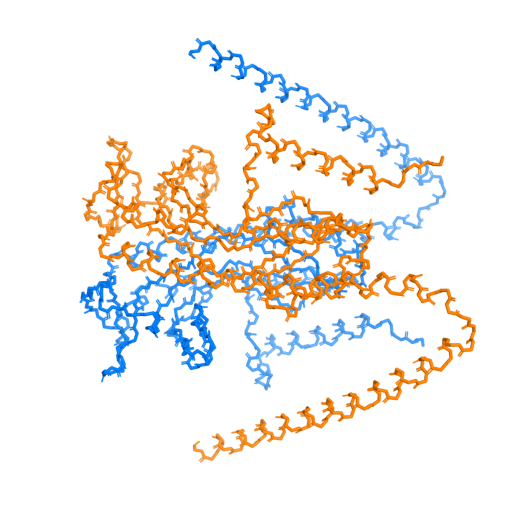N 1
ATOM 3300 C CA . VAL B 1 132 ? 12.046 -11.306 -8.643 1 98.61 132 VAL B CA 1
ATOM 3301 C C . VAL B 1 132 ? 11.289 -12.174 -9.646 1 98.61 132 VAL B C 1
ATOM 3303 O O . VAL B 1 132 ? 10.19 -12.652 -9.357 1 98.61 132 VAL B O 1
ATOM 3306 N N . LYS B 1 133 ? 11.85 -12.351 -10.795 1 98.5 133 LYS B N 1
ATOM 3307 C CA . LYS B 1 133 ? 11.312 -13.299 -11.767 1 98.5 133 LYS B CA 1
ATOM 3308 C C . LYS B 1 133 ? 11.768 -14.722 -11.458 1 98.5 133 LYS B C 1
ATOM 3310 O O . LYS B 1 133 ? 12.955 -14.964 -11.233 1 98.5 133 LYS B O 1
ATOM 3315 N N . CYS B 1 134 ? 10.832 -15.601 -11.415 1 98.18 134 CYS B N 1
ATOM 3316 C CA . CYS B 1 134 ? 11.121 -17.005 -11.141 1 98.18 134 CYS B CA 1
ATOM 3317 C C . CYS B 1 134 ? 10.811 -17.872 -12.356 1 98.18 134 CYS B C 1
ATOM 3319 O O . CYS B 1 134 ? 9.948 -17.528 -13.166 1 98.18 134 CYS B O 1
ATOM 3321 N N . ARG B 1 135 ? 11.487 -18.991 -12.461 1 97.61 135 ARG B N 1
ATOM 3322 C CA . ARG B 1 135 ? 11.345 -19.894 -13.599 1 97.61 135 ARG B CA 1
ATOM 3323 C C . ARG B 1 135 ? 9.938 -20.477 -13.663 1 97.61 135 ARG B C 1
ATOM 3325 O O . ARG B 1 135 ? 9.373 -20.632 -14.748 1 97.61 135 ARG B O 1
ATOM 3332 N N . ASP B 1 136 ? 9.407 -20.803 -12.45 1 95.5 136 ASP B N 1
ATOM 3333 C CA . ASP B 1 136 ? 8.109 -21.466 -12.383 1 95.5 136 ASP B CA 1
ATOM 3334 C C . ASP B 1 136 ? 7.363 -21.087 -11.106 1 95.5 136 ASP B C 1
ATOM 3336 O O . ASP B 1 136 ? 7.906 -20.387 -10.248 1 95.5 136 ASP B O 1
ATOM 3340 N N . PHE B 1 137 ? 6.164 -21.51 -11.046 1 94.18 137 PHE B N 1
ATOM 3341 C CA . PHE B 1 137 ? 5.299 -21.119 -9.939 1 94.18 137 PHE B CA 1
ATOM 3342 C C . PHE B 1 137 ? 5.789 -21.724 -8.629 1 94.18 137 PHE B C 1
ATOM 3344 O O . PHE B 1 137 ? 5.666 -21.105 -7.569 1 94.18 137 PHE B O 1
ATOM 3351 N N . ASP B 1 138 ? 6.364 -22.901 -8.666 1 95.38 138 ASP B N 1
ATOM 3352 C CA . ASP B 1 138 ? 6.873 -23.529 -7.451 1 95.38 138 ASP B CA 1
ATOM 3353 C C . ASP B 1 138 ? 7.975 -22.684 -6.816 1 95.38 138 ASP B C 1
ATOM 3355 O O . ASP B 1 138 ? 7.979 -22.471 -5.602 1 95.38 138 ASP B O 1
ATOM 3359 N N . THR B 1 139 ? 8.904 -22.243 -7.672 1 97.35 139 THR B N 1
ATOM 3360 C CA . THR B 1 139 ? 9.976 -21.377 -7.195 1 97.35 139 THR B CA 1
ATOM 3361 C C . THR B 1 139 ? 9.414 -20.064 -6.659 1 97.35 139 THR B C 1
ATOM 3363 O O . THR B 1 139 ? 9.817 -19.6 -5.59 1 97.35 139 THR B O 1
ATOM 3366 N N . ALA B 1 140 ? 8.453 -19.493 -7.384 1 98.2 140 ALA B N 1
ATOM 3367 C CA . ALA B 1 140 ? 7.814 -18.251 -6.956 1 98.2 140 ALA B CA 1
ATOM 3368 C C . ALA B 1 140 ? 7.114 -18.429 -5.612 1 98.2 140 ALA B C 1
ATOM 3370 O O . ALA B 1 140 ? 7.204 -17.562 -4.739 1 98.2 140 ALA B O 1
ATOM 3371 N N . SER B 1 141 ? 6.44 -19.552 -5.447 1 97.54 141 SER B N 1
ATOM 3372 C CA . SER B 1 141 ? 5.712 -19.849 -4.217 1 97.54 141 SER B CA 1
ATOM 3373 C C . SER B 1 141 ? 6.659 -19.961 -3.028 1 97.54 141 SER B C 1
ATOM 3375 O O . SER B 1 141 ? 6.355 -19.474 -1.937 1 97.54 141 SER B O 1
ATOM 3377 N N . ALA B 1 142 ? 7.761 -20.607 -3.252 1 97.9 142 ALA B N 1
ATOM 3378 C CA . ALA B 1 142 ? 8.744 -20.75 -2.182 1 97.9 142 ALA B CA 1
ATOM 3379 C C . ALA B 1 142 ? 9.282 -19.39 -1.745 1 97.9 142 ALA B C 1
ATOM 3381 O O . ALA B 1 142 ? 9.389 -19.113 -0.548 1 97.9 142 ALA B O 1
ATOM 3382 N N . LEU B 1 143 ? 9.621 -18.592 -2.725 1 98.63 143 LEU B N 1
ATOM 3383 C CA . LEU B 1 143 ? 10.128 -17.255 -2.435 1 98.63 143 LEU B CA 1
ATOM 3384 C C . LEU B 1 143 ? 9.065 -16.408 -1.744 1 98.63 143 LEU B C 1
ATOM 3386 O O . LEU B 1 143 ? 9.355 -15.72 -0.762 1 98.63 143 LEU B O 1
ATOM 3390 N N . TYR B 1 144 ? 7.861 -16.483 -2.23 1 98.51 144 TYR B N 1
ATOM 3391 C CA . TYR B 1 144 ? 6.728 -15.77 -1.65 1 98.51 144 TYR B CA 1
ATOM 3392 C C . TYR B 1 144 ? 6.541 -16.145 -0.184 1 98.51 144 TYR B C 1
ATOM 3394 O O . TYR B 1 144 ? 6.406 -15.271 0.674 1 98.51 144 TYR B O 1
ATOM 3402 N N . THR B 1 145 ? 6.517 -17.379 0.041 1 98.31 145 THR B N 1
ATOM 3403 C CA . THR B 1 145 ? 6.32 -17.869 1.401 1 98.31 145 THR B CA 1
ATOM 3404 C C . THR B 1 145 ? 7.44 -17.386 2.318 1 98.31 145 THR B C 1
ATOM 3406 O O . THR B 1 145 ? 7.188 -16.988 3.458 1 98.31 145 THR B O 1
ATOM 3409 N N . THR B 1 146 ? 8.621 -17.407 1.809 1 98.4 146 THR B N 1
ATOM 3410 C CA . THR B 1 146 ? 9.767 -16.917 2.568 1 98.4 146 THR B CA 1
ATOM 3411 C C . THR B 1 146 ? 9.583 -15.447 2.934 1 98.4 146 THR B C 1
ATOM 3413 O O . THR B 1 146 ? 9.794 -15.057 4.084 1 98.4 146 THR B O 1
ATOM 3416 N N . ALA B 1 147 ? 9.202 -14.63 1.94 1 98.45 147 ALA B N 1
ATOM 3417 C CA . ALA B 1 147 ? 8.982 -13.204 2.166 1 98.45 147 ALA B CA 1
ATOM 3418 C C . ALA B 1 147 ? 7.865 -12.975 3.181 1 98.45 147 ALA B C 1
ATOM 3420 O O . ALA B 1 147 ? 8.001 -12.15 4.087 1 98.45 147 ALA B O 1
ATOM 3421 N N . MET B 1 148 ? 6.767 -13.729 3.071 1 97.51 148 MET B N 1
ATOM 3422 C CA . MET B 1 148 ? 5.623 -13.619 3.972 1 97.51 148 MET B CA 1
ATOM 3423 C C . MET B 1 148 ? 6.029 -13.934 5.408 1 97.51 148 MET B C 1
ATOM 3425 O O . MET B 1 148 ? 5.591 -13.262 6.343 1 97.51 148 MET B O 1
ATOM 3429 N N . ASN B 1 149 ? 6.851 -14.896 5.546 1 97.1 149 ASN B N 1
ATOM 3430 C CA . ASN B 1 149 ? 7.315 -15.307 6.867 1 97.1 149 ASN B CA 1
ATOM 3431 C C . ASN B 1 149 ? 8.226 -14.256 7.493 1 97.1 149 ASN B C 1
ATOM 3433 O O . ASN B 1 149 ? 8.456 -14.269 8.704 1 97.1 149 ASN B O 1
ATOM 3437 N N . CYS B 1 150 ? 8.756 -13.373 6.647 1 96.68 150 CYS B N 1
ATOM 3438 C CA . CYS B 1 150 ? 9.6 -12.287 7.133 1 96.68 150 CYS B CA 1
ATOM 3439 C C . CYS B 1 150 ? 8.781 -11.024 7.372 1 96.68 150 CYS B C 1
ATOM 3441 O O . CYS B 1 150 ? 9.337 -9.965 7.665 1 96.68 150 CYS B O 1
ATOM 3443 N N . GLY B 1 151 ? 7.463 -11.09 7.203 1 94.32 151 GLY B N 1
ATOM 3444 C CA . GLY B 1 151 ? 6.608 -9.954 7.508 1 94.32 151 GLY B CA 1
ATOM 3445 C C . GLY B 1 151 ? 6.259 -9.125 6.287 1 94.32 151 GLY B C 1
ATOM 3446 O O . GLY B 1 151 ? 5.685 -8.041 6.409 1 94.32 151 GLY B O 1
ATOM 3447 N N . PHE B 1 152 ? 6.623 -9.585 5.079 1 96.74 152 PHE B N 1
ATOM 3448 C CA . PHE B 1 152 ? 6.267 -8.877 3.855 1 96.74 152 PHE B CA 1
ATOM 3449 C C . PHE B 1 152 ? 4.867 -9.264 3.393 1 96.74 152 PHE B C 1
ATOM 3451 O O . PHE B 1 152 ? 4.703 -9.868 2.332 1 96.74 152 PHE B O 1
ATOM 3458 N N . ARG B 1 153 ? 3.895 -8.698 4.034 1 93.84 153 ARG B N 1
ATOM 3459 C CA . ARG B 1 153 ? 2.515 -9.167 3.952 1 93.84 153 ARG B CA 1
ATOM 3460 C C . ARG B 1 153 ? 1.807 -8.575 2.739 1 93.84 153 ARG B C 1
ATOM 3462 O O . ARG B 1 153 ? 0.685 -8.971 2.414 1 93.84 153 ARG B O 1
ATOM 3469 N N . GLU B 1 154 ? 2.418 -7.66 2.031 1 95.03 154 GLU B N 1
ATOM 3470 C CA . GLU B 1 154 ? 1.821 -7.059 0.842 1 95.03 154 GLU B CA 1
ATOM 3471 C C . GLU B 1 154 ? 2.361 -7.702 -0.432 1 95.03 154 GLU B C 1
ATOM 3473 O O . GLU B 1 154 ? 2.104 -7.216 -1.536 1 95.03 154 GLU B O 1
ATOM 3478 N N . SER B 1 155 ? 3.068 -8.768 -0.286 1 97.86 155 SER B N 1
ATOM 3479 C CA . SER B 1 155 ? 3.714 -9.422 -1.419 1 97.86 155 SER B CA 1
ATOM 3480 C C . SER B 1 155 ? 2.708 -10.21 -2.251 1 97.86 155 SER B C 1
ATOM 3482 O O . SER B 1 155 ? 1.61 -10.515 -1.781 1 97.86 155 SER B O 1
ATOM 3484 N N . GLY B 1 156 ? 3.034 -10.478 -3.462 1 97.67 156 GLY B N 1
ATOM 3485 C CA . GLY B 1 156 ? 2.193 -11.241 -4.37 1 97.67 156 GLY B CA 1
ATOM 3486 C C . GLY B 1 156 ? 2.941 -11.758 -5.585 1 97.67 156 GLY B C 1
ATOM 3487 O O . GLY B 1 156 ? 4.02 -11.26 -5.914 1 97.67 156 GLY B O 1
ATOM 3488 N N . ILE B 1 157 ? 2.369 -12.763 -6.241 1 98.36 157 ILE B N 1
ATOM 3489 C CA . ILE B 1 157 ? 2.901 -13.351 -7.465 1 98.36 157 ILE B CA 1
ATOM 3490 C C . ILE B 1 157 ? 2.055 -12.912 -8.658 1 98.36 157 ILE B C 1
ATOM 3492 O O . ILE B 1 157 ? 0.823 -12.921 -8.591 1 98.36 157 ILE B O 1
ATOM 3496 N N . ASN B 1 158 ? 2.691 -12.458 -9.682 1 96.93 158 ASN B N 1
ATOM 3497 C CA . ASN B 1 158 ? 1.913 -12.13 -10.872 1 96.93 158 ASN B CA 1
ATOM 3498 C C . ASN B 1 158 ? 1.865 -13.3 -11.85 1 96.93 158 ASN B C 1
ATOM 3500 O O . ASN B 1 158 ? 2.365 -14.386 -11.551 1 96.93 158 ASN B O 1
ATOM 3504 N N . VAL B 1 159 ? 1.272 -13.168 -13.02 1 95.37 159 VAL B N 1
ATOM 3505 C CA . VAL B 1 159 ? 0.965 -14.253 -13.947 1 95.37 159 VAL B CA 1
ATOM 3506 C C . VAL B 1 159 ? 2.242 -14.712 -14.647 1 95.37 159 VAL B C 1
ATOM 3508 O O . VAL B 1 159 ? 2.272 -15.781 -15.261 1 95.37 159 VAL B O 1
ATOM 3511 N N . HIS B 1 160 ? 3.336 -13.961 -14.568 1 95.59 160 HIS B N 1
ATOM 3512 C CA . HIS B 1 160 ? 4.607 -14.316 -15.191 1 95.59 160 HIS B CA 1
ATOM 3513 C C . HIS B 1 160 ? 5.597 -14.846 -14.159 1 95.59 160 HIS B C 1
ATOM 3515 O O . HIS B 1 160 ? 6.807 -14.837 -14.392 1 95.59 160 HIS B O 1
ATOM 3521 N N . ASN B 1 161 ? 5.126 -15.185 -12.967 1 96.63 161 ASN B N 1
ATOM 3522 C CA . ASN B 1 161 ? 5.914 -15.748 -11.875 1 96.63 161 ASN B CA 1
ATOM 3523 C C . ASN B 1 161 ? 6.893 -14.725 -11.306 1 96.63 161 ASN B C 1
ATOM 3525 O O . ASN B 1 161 ? 8.015 -15.074 -10.935 1 96.63 161 ASN B O 1
ATOM 3529 N N . ILE B 1 162 ? 6.517 -13.508 -11.408 1 98.22 162 ILE B N 1
ATOM 3530 C CA . ILE B 1 162 ? 7.275 -12.466 -10.725 1 98.22 162 ILE B CA 1
ATOM 3531 C C . ILE B 1 162 ? 6.736 -12.28 -9.308 1 98.22 162 ILE B C 1
ATOM 3533 O O . ILE B 1 162 ? 5.532 -12.095 -9.115 1 98.22 162 ILE B O 1
ATOM 3537 N N . VAL B 1 163 ? 7.59 -12.419 -8.386 1 98.67 163 VAL B N 1
ATOM 3538 C CA . VAL B 1 163 ? 7.234 -12.168 -6.993 1 98.67 163 VAL B CA 1
ATOM 3539 C C . VAL B 1 163 ? 7.545 -10.717 -6.634 1 98.67 163 VAL B C 1
ATOM 3541 O O . VAL B 1 163 ? 8.7 -10.289 -6.698 1 98.67 163 VAL B O 1
ATOM 3544 N N . ALA B 1 164 ? 6.522 -9.981 -6.378 1 98.42 164 ALA B N 1
ATOM 3545 C CA . ALA B 1 164 ? 6.695 -8.636 -5.837 1 98.42 164 ALA B CA 1
ATOM 3546 C C . ALA B 1 164 ? 6.74 -8.66 -4.311 1 98.42 164 ALA B C 1
ATOM 3548 O O . ALA B 1 164 ? 5.717 -8.878 -3.658 1 98.42 164 ALA B O 1
ATOM 3549 N N . ILE B 1 165 ? 7.876 -8.457 -3.744 1 98.37 165 ILE B N 1
ATOM 3550 C CA . ILE B 1 165 ? 8.072 -8.471 -2.298 1 98.37 165 ILE B CA 1
ATOM 3551 C C . ILE B 1 165 ? 7.932 -7.054 -1.746 1 98.37 165 ILE B C 1
ATOM 3553 O O . ILE B 1 165 ? 8.753 -6.182 -2.04 1 98.37 165 ILE B O 1
ATOM 3557 N N . LYS B 1 166 ? 6.897 -6.913 -0.973 1 96.55 166 LYS B N 1
ATOM 3558 C CA . LYS B 1 166 ? 6.538 -5.58 -0.496 1 96.55 166 LYS B CA 1
ATOM 3559 C C . LYS B 1 166 ? 6.082 -5.622 0.96 1 96.55 166 LYS B C 1
ATOM 3561 O O . LYS B 1 166 ? 5.602 -6.653 1.436 1 96.55 166 LYS B O 1
ATOM 3566 N N . ILE B 1 167 ? 6.209 -4.533 1.64 1 93.58 167 ILE B N 1
ATOM 3567 C CA . ILE B 1 167 ? 5.736 -4.386 3.013 1 93.58 167 ILE B CA 1
ATOM 3568 C C . ILE B 1 167 ? 4.977 -3.069 3.159 1 93.58 167 ILE B C 1
ATOM 3570 O O . ILE B 1 167 ? 5.158 -2.149 2.358 1 93.58 167 ILE B O 1
ATOM 3574 N N . SER B 1 168 ? 4.068 -3.015 4.15 1 88.31 168 SER B N 1
ATOM 3575 C CA . SER B 1 168 ? 3.249 -1.822 4.332 1 88.31 168 SER B CA 1
ATOM 3576 C C . SER B 1 168 ? 3.868 -0.878 5.358 1 88.31 168 SER B C 1
ATOM 3578 O O . SER B 1 168 ? 4.002 -1.23 6.532 1 88.31 168 SER B O 1
ATOM 3580 N N . MET B 1 169 ? 4.476 0.167 5.057 1 91.07 169 MET B N 1
ATOM 3581 C CA . MET B 1 169 ? 4.979 1.211 5.944 1 91.07 169 MET B CA 1
ATOM 3582 C C . MET B 1 169 ? 5.003 2.562 5.236 1 91.07 169 MET B C 1
ATOM 3584 O O . MET B 1 169 ? 5.88 3.388 5.496 1 91.07 169 MET B O 1
ATOM 3588 N N . LYS B 1 170 ? 4.14 2.731 4.386 1 93.89 170 LYS B N 1
ATOM 3589 C CA . LYS B 1 170 ? 4.13 3.914 3.529 1 93.89 170 LYS B CA 1
ATOM 3590 C C . LYS B 1 170 ? 3.622 5.137 4.286 1 93.89 170 LYS B C 1
ATOM 3592 O O . LYS B 1 170 ? 2.954 5.004 5.314 1 93.89 170 LYS B O 1
ATOM 3597 N N . LEU B 1 171 ? 4.046 6.255 3.925 1 97.12 171 LEU B N 1
ATOM 3598 C CA . LEU B 1 171 ? 3.433 7.543 4.232 1 97.12 171 LEU B CA 1
ATOM 3599 C C . LEU B 1 171 ? 2.917 8.215 2.964 1 97.12 171 LEU B C 1
ATOM 3601 O O . LEU B 1 171 ? 3.563 8.152 1.916 1 97.12 171 LEU B O 1
ATOM 3605 N N . ASP B 1 172 ? 1.812 8.697 2.994 1 97.26 172 ASP B N 1
ATOM 3606 C CA . ASP B 1 172 ? 1.173 9.473 1.936 1 97.26 172 ASP B CA 1
ATOM 3607 C C . ASP B 1 172 ? 0.437 10.682 2.508 1 97.26 172 ASP B C 1
ATOM 3609 O O . ASP B 1 172 ? -0.673 10.551 3.028 1 97.26 172 ASP B O 1
ATOM 3613 N N . ILE B 1 173 ? 1.091 11.834 2.361 1 98.49 173 ILE B N 1
ATOM 3614 C CA . ILE B 1 173 ? 0.684 12.984 3.162 1 98.49 173 ILE B CA 1
ATOM 3615 C C . ILE B 1 173 ? 0.526 14.209 2.265 1 98.49 173 ILE B C 1
ATOM 3617 O O . ILE B 1 173 ? 1.507 14.708 1.707 1 98.49 173 ILE B O 1
ATOM 3621 N N . PRO B 1 174 ? -0.684 14.726 2.127 1 97.66 174 PRO B N 1
ATOM 3622 C CA . PRO B 1 174 ? -0.803 16.033 1.477 1 97.66 174 PRO B CA 1
ATOM 3623 C C . PRO B 1 174 ? -0.194 17.162 2.305 1 97.66 174 PRO B C 1
ATOM 3625 O O . PRO B 1 174 ? -0.544 17.331 3.476 1 97.66 174 PRO B O 1
ATOM 3628 N N . ILE B 1 175 ? 0.716 17.94 1.7 1 98.38 175 ILE B N 1
ATOM 3629 C CA . ILE B 1 175 ? 1.405 18.934 2.516 1 98.38 175 ILE B CA 1
ATOM 3630 C C . ILE B 1 175 ? 1.247 20.317 1.888 1 98.38 175 ILE B C 1
ATOM 3632 O O . ILE B 1 175 ? 1.594 21.328 2.503 1 98.38 175 ILE B O 1
ATOM 3636 N N . GLY B 1 176 ? 0.755 20.363 0.644 1 97.78 176 GLY B N 1
ATOM 3637 C CA . GLY B 1 176 ? 0.618 21.635 -0.048 1 97.78 176 GLY B CA 1
ATOM 3638 C C . GLY B 1 176 ? -0.157 21.526 -1.348 1 97.78 176 GLY B C 1
ATOM 3639 O O . GLY B 1 176 ? -0.847 20.532 -1.584 1 97.78 176 GLY B O 1
ATOM 3640 N N . TYR B 1 177 ? -0.14 22.598 -2.124 1 96.77 177 TYR B N 1
ATOM 3641 C CA . TYR B 1 177 ? -0.853 22.646 -3.395 1 96.77 177 TYR B CA 1
ATOM 3642 C C . TYR B 1 177 ? -0.183 23.618 -4.359 1 96.77 177 TYR B C 1
ATOM 3644 O O . TYR B 1 177 ? 0.715 24.368 -3.97 1 96.77 177 TYR B O 1
ATOM 3652 N N . LEU B 1 178 ? -0.568 23.492 -5.575 1 96 178 LEU B N 1
ATOM 3653 C CA . LEU B 1 178 ? -0.143 24.458 -6.581 1 96 178 LEU B CA 1
ATOM 3654 C C . LEU B 1 178 ? -1.119 25.627 -6.66 1 96 178 LEU B C 1
ATOM 3656 O O . LEU B 1 178 ? -2.31 25.431 -6.912 1 96 178 LEU B O 1
ATOM 3660 N N . ASP B 1 179 ? -0.609 26.773 -6.364 1 94.63 179 ASP B N 1
ATOM 3661 C CA . ASP B 1 179 ? -1.378 27.976 -6.668 1 94.63 179 ASP B CA 1
ATOM 3662 C C . ASP B 1 179 ? -1.323 28.3 -8.159 1 94.63 179 ASP B C 1
ATOM 3664 O O . ASP B 1 179 ? -0.34 28.868 -8.64 1 94.63 179 ASP B O 1
ATOM 3668 N N . GLU B 1 180 ? -2.344 28.006 -8.867 1 89.44 180 GLU B N 1
ATOM 3669 C CA . GLU B 1 180 ? -2.36 28.129 -10.321 1 89.44 180 GLU B CA 1
ATOM 3670 C C . GLU B 1 180 ? -2.242 29.587 -10.753 1 89.44 180 GLU B C 1
ATOM 3672 O O . GLU B 1 180 ? -1.691 29.883 -11.816 1 89.44 180 GLU B O 1
ATOM 3677 N N . ALA B 1 181 ? -2.773 30.444 -9.934 1 91.34 181 ALA B N 1
ATOM 3678 C CA . ALA B 1 181 ? -2.727 31.865 -10.27 1 91.34 181 ALA B CA 1
ATOM 3679 C C . ALA B 1 181 ? -1.291 32.381 -10.279 1 91.34 181 ALA B C 1
ATOM 3681 O O . ALA B 1 181 ? -0.93 33.213 -11.115 1 91.34 181 ALA B O 1
ATOM 3682 N N . THR B 1 182 ? -0.428 31.905 -9.468 1 93.8 182 THR B N 1
ATOM 3683 C CA . THR B 1 182 ? 0.934 32.411 -9.337 1 93.8 182 THR B CA 1
ATOM 3684 C C . THR B 1 182 ? 1.947 31.352 -9.764 1 93.8 182 THR B C 1
ATOM 3686 O O . THR B 1 182 ? 3.147 31.626 -9.832 1 93.8 182 THR B O 1
ATOM 3689 N N . ASP B 1 183 ? 1.5 30.118 -10.009 1 93.21 183 ASP B N 1
ATOM 3690 C CA . ASP B 1 183 ? 2.33 28.97 -10.361 1 93.21 183 ASP B CA 1
ATOM 3691 C C . ASP B 1 183 ? 3.343 28.665 -9.26 1 93.21 183 ASP B C 1
ATOM 3693 O O . ASP B 1 183 ? 4.495 28.331 -9.544 1 93.21 183 ASP B O 1
ATOM 3697 N N . LYS B 1 184 ? 2.949 28.925 -8.024 1 96.2 184 LYS B N 1
ATOM 3698 C CA . LYS B 1 184 ? 3.819 28.668 -6.88 1 96.2 184 LYS B CA 1
ATOM 3699 C C . LYS B 1 184 ? 3.354 27.442 -6.1 1 96.2 184 LYS B C 1
ATOM 3701 O O . LYS B 1 184 ? 2.152 27.22 -5.94 1 96.2 184 LYS B O 1
ATOM 3706 N N . VAL B 1 185 ? 4.314 26.675 -5.626 1 97.19 185 VAL B N 1
ATOM 3707 C CA . VAL B 1 185 ? 4.031 25.565 -4.723 1 97.19 185 VAL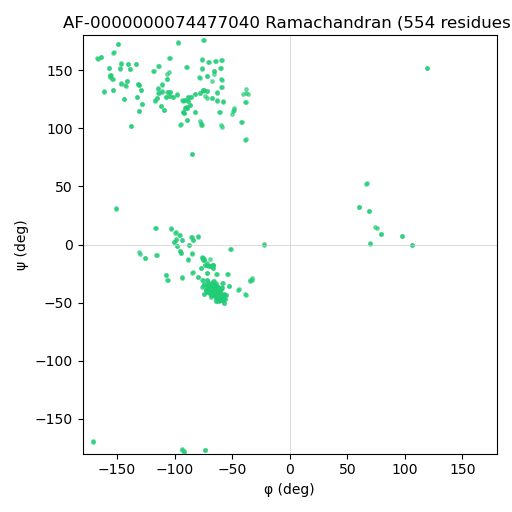 B CA 1
ATOM 3708 C C . VAL B 1 185 ? 3.892 26.083 -3.294 1 97.19 185 VAL B C 1
ATOM 3710 O O . VAL B 1 185 ? 4.86 26.575 -2.709 1 97.19 185 VAL B O 1
ATOM 3713 N N . VAL B 1 186 ? 2.711 25.976 -2.77 1 97.6 186 VAL B N 1
ATOM 3714 C CA . VAL B 1 186 ? 2.417 26.528 -1.452 1 97.6 186 VAL B CA 1
ATOM 3715 C C . VAL B 1 186 ? 2.165 25.393 -0.461 1 97.6 186 VAL B C 1
ATOM 3717 O O . VAL B 1 186 ? 1.274 24.565 -0.669 1 97.6 186 VAL B O 1
ATOM 3720 N N . LEU B 1 187 ? 2.983 25.333 0.567 1 97.95 187 LEU B N 1
ATOM 3721 C CA . LEU B 1 187 ? 2.776 24.371 1.643 1 97.95 187 LEU B CA 1
ATOM 3722 C C . LEU B 1 187 ? 1.818 24.926 2.692 1 97.95 187 LEU B C 1
ATOM 3724 O O . LEU B 1 187 ? 1.995 26.051 3.167 1 97.95 187 LEU B O 1
ATOM 3728 N N . PHE B 1 188 ? 0.764 24.146 3.009 1 97.36 188 PHE B N 1
ATOM 3729 C CA . PHE B 1 188 ? -0.208 24.63 3.981 1 97.36 188 PHE B CA 1
ATOM 3730 C C . PHE B 1 188 ? 0.062 24.035 5.358 1 97.36 188 PHE B C 1
ATOM 3732 O O . PHE B 1 188 ? -0.749 24.186 6.275 1 97.36 188 PHE B O 1
ATOM 3739 N N . VAL B 1 189 ? 1.15 23.264 5.538 1 97.03 189 VAL B N 1
ATOM 3740 C CA . VAL B 1 189 ? 1.662 22.799 6.824 1 97.03 189 VAL B CA 1
ATOM 3741 C C . VAL B 1 189 ? 2.908 23.595 7.202 1 97.03 189 VAL B C 1
ATOM 3743 O O . VAL B 1 189 ? 3.53 24.231 6.347 1 97.03 189 VAL B O 1
ATOM 3746 N N . ASP B 1 190 ? 3.258 23.594 8.425 1 96.14 190 ASP B N 1
ATOM 3747 C CA . ASP B 1 190 ? 4.413 24.382 8.845 1 96.14 190 ASP B CA 1
ATOM 3748 C C . ASP B 1 190 ? 5.667 23.515 8.931 1 96.14 190 ASP B C 1
ATOM 3750 O O . ASP B 1 190 ? 5.601 22.299 8.741 1 96.14 190 ASP B O 1
ATOM 3754 N N . GLU B 1 191 ? 6.785 24.1 9.173 1 95.97 191 GLU B N 1
ATOM 3755 C CA . GLU B 1 191 ? 8.068 23.406 9.223 1 95.97 191 GLU B CA 1
ATOM 3756 C C . GLU B 1 191 ? 8.099 22.383 10.355 1 95.97 191 GLU B C 1
ATOM 3758 O O . GLU B 1 191 ? 8.744 21.339 10.238 1 95.97 191 GLU B O 1
ATOM 3763 N N . ASN B 1 192 ? 7.466 22.762 11.396 1 96.33 192 ASN B N 1
ATOM 3764 C CA . ASN B 1 192 ? 7.424 21.843 12.529 1 96.33 192 ASN B CA 1
ATOM 3765 C C . ASN B 1 192 ? 6.787 20.51 12.147 1 96.33 192 ASN B C 1
ATOM 3767 O O . ASN B 1 192 ? 7.316 19.447 12.476 1 96.33 192 ASN B O 1
ATOM 3771 N N . TYR B 1 193 ? 5.699 20.562 11.462 1 97.19 193 TYR B N 1
ATOM 3772 C CA . TYR B 1 193 ? 5.048 19.343 10.996 1 97.19 193 TYR B CA 1
ATOM 3773 C C . TYR B 1 193 ? 5.952 18.573 10.041 1 97.19 193 TYR B C 1
ATOM 3775 O O . TYR B 1 193 ? 6.054 17.347 10.126 1 97.19 193 TYR B O 1
ATOM 3783 N N . LEU B 1 194 ? 6.585 19.251 9.159 1 98.05 194 LEU B N 1
ATOM 3784 C CA . LEU B 1 194 ? 7.452 18.608 8.178 1 98.05 194 LEU B CA 1
ATOM 3785 C C . LEU B 1 194 ? 8.641 17.938 8.858 1 98.05 194 LEU B C 1
ATOM 3787 O O . LEU B 1 194 ? 9.119 16.898 8.4 1 98.05 194 LEU B O 1
ATOM 3791 N N . GLU B 1 195 ? 9.077 18.548 9.919 1 97.36 195 GLU B N 1
ATOM 3792 C CA . GLU B 1 195 ? 10.13 17.916 10.707 1 97.36 195 GLU B CA 1
ATOM 3793 C C . GLU B 1 195 ? 9.639 16.621 11.348 1 97.36 195 GLU B C 1
ATOM 3795 O O . GLU B 1 195 ? 10.362 15.623 11.375 1 97.36 195 GLU B O 1
ATOM 3800 N N . ILE B 1 196 ? 8.464 16.598 11.837 1 96.7 196 ILE B N 1
ATOM 3801 C CA . ILE B 1 196 ? 7.883 15.405 12.443 1 96.7 196 ILE B CA 1
ATOM 3802 C C . ILE B 1 196 ? 7.82 14.28 11.412 1 96.7 196 ILE B C 1
ATOM 3804 O O . ILE B 1 196 ? 8.248 13.156 11.684 1 96.7 196 ILE B O 1
ATOM 3808 N N . VAL B 1 197 ? 7.323 14.576 10.226 1 96.83 197 VAL B N 1
ATOM 3809 C CA . VAL B 1 197 ? 7.174 13.564 9.185 1 96.83 197 VAL B CA 1
ATOM 3810 C C . VAL B 1 197 ? 8.55 13.105 8.709 1 96.83 197 VAL B C 1
ATOM 3812 O O . VAL B 1 197 ? 8.736 11.936 8.364 1 96.83 197 VAL B O 1
ATOM 3815 N N . THR B 1 198 ? 9.503 14.005 8.701 1 97.12 198 THR B N 1
ATOM 3816 C CA . THR B 1 198 ? 10.874 13.665 8.337 1 97.12 198 THR B CA 1
ATOM 3817 C C . THR B 1 198 ? 11.469 12.673 9.332 1 97.12 198 THR B C 1
ATOM 3819 O O . THR B 1 198 ? 12.043 11.657 8.937 1 97.12 198 THR B O 1
ATOM 3822 N N . GLN B 1 199 ? 11.292 12.93 10.573 1 95.2 199 GLN B N 1
ATOM 3823 C CA . GLN B 1 199 ? 11.785 12.021 11.603 1 95.2 199 GLN B CA 1
ATOM 3824 C C . GLN B 1 199 ? 11.112 10.656 11.499 1 95.2 199 GLN B C 1
ATOM 3826 O O . GLN B 1 199 ? 11.766 9.622 11.653 1 95.2 199 GLN B O 1
ATOM 3831 N N . GLY B 1 200 ? 9.825 10.714 11.281 1 94.41 200 GLY B N 1
ATOM 3832 C CA . GLY B 1 200 ? 9.115 9.464 11.058 1 94.41 200 GLY B CA 1
ATOM 3833 C C . GLY B 1 200 ? 9.646 8.679 9.874 1 94.41 200 GLY B C 1
ATOM 3834 O O . GLY B 1 200 ? 9.68 7.447 9.903 1 94.41 200 GLY B O 1
ATOM 3835 N N . SER B 1 201 ? 10.045 9.328 8.82 1 96.31 201 SER B N 1
ATOM 3836 C CA . SER B 1 201 ? 10.608 8.69 7.635 1 96.31 201 SER B CA 1
ATOM 3837 C C . SER B 1 201 ? 11.978 8.087 7.929 1 96.31 201 SER B C 1
ATOM 3839 O O . SER B 1 201 ? 12.309 7.011 7.427 1 96.31 201 SER B O 1
ATOM 3841 N N . LEU B 1 202 ? 12.734 8.807 8.758 1 94.93 202 LEU B N 1
ATOM 3842 C CA . LEU B 1 202 ? 14.037 8.282 9.153 1 94.93 202 LEU B CA 1
ATOM 3843 C C . LEU B 1 202 ? 13.885 6.967 9.91 1 94.93 202 LEU B C 1
ATOM 3845 O O . LEU B 1 202 ? 14.64 6.02 9.676 1 94.93 202 LEU B O 1
ATOM 3849 N N . THR B 1 203 ? 12.92 6.951 10.751 1 93.17 203 THR B N 1
ATOM 3850 C CA . THR B 1 203 ? 12.622 5.723 11.48 1 93.17 203 THR B CA 1
ATOM 3851 C C . THR B 1 203 ? 12.247 4.6 10.517 1 93.17 203 THR B C 1
ATOM 3853 O O . THR B 1 203 ? 12.678 3.457 10.689 1 93.17 203 THR B O 1
ATOM 3856 N N . ARG B 1 204 ? 11.525 4.895 9.498 1 94.74 204 ARG B N 1
ATOM 3857 C CA . ARG B 1 204 ? 11.096 3.904 8.517 1 94.74 204 ARG B CA 1
ATOM 3858 C C . ARG B 1 204 ? 12.273 3.42 7.677 1 94.74 204 ARG B C 1
ATOM 3860 O O . ARG B 1 204 ? 12.338 2.245 7.308 1 94.74 204 ARG B O 1
ATOM 3867 N N . PHE B 1 205 ? 13.192 4.324 7.379 1 95.01 205 PHE B N 1
ATOM 3868 C CA . PHE B 1 205 ? 14.412 3.915 6.692 1 95.01 205 PHE B CA 1
ATOM 3869 C C . PHE B 1 205 ? 15.172 2.878 7.51 1 95.01 205 PHE B C 1
ATOM 3871 O O . PHE B 1 205 ? 15.657 1.884 6.966 1 95.01 205 PHE B O 1
ATOM 3878 N N . ARG B 1 206 ? 15.267 3.086 8.755 1 93.11 206 ARG B N 1
ATOM 3879 C CA . ARG B 1 206 ? 15.965 2.147 9.627 1 93.11 206 ARG B CA 1
ATOM 3880 C C . ARG B 1 206 ? 15.233 0.81 9.689 1 93.11 206 ARG B C 1
ATOM 3882 O O . ARG B 1 206 ? 15.86 -0.25 9.643 1 93.11 206 ARG B O 1
ATOM 3889 N N . GLU B 1 207 ? 13.949 0.87 9.802 1 93.17 207 GLU B N 1
ATOM 3890 C CA . GLU B 1 207 ? 13.161 -0.36 9.785 1 93.17 207 GLU B CA 1
ATOM 3891 C C . GLU B 1 207 ? 13.343 -1.114 8.471 1 93.17 207 GLU B C 1
ATOM 3893 O O . GLU B 1 207 ? 13.424 -2.344 8.462 1 93.17 207 GLU B O 1
ATOM 3898 N N . ASN B 1 208 ? 13.389 -0.404 7.375 1 94.8 208 ASN B N 1
ATOM 3899 C CA . ASN B 1 208 ? 13.65 -1.016 6.077 1 94.8 208 ASN B CA 1
ATOM 3900 C C . ASN B 1 208 ? 14.966 -1.788 6.075 1 94.8 208 ASN B C 1
ATOM 3902 O O . ASN B 1 208 ? 15.037 -2.902 5.555 1 94.8 208 ASN B O 1
ATOM 3906 N N . GLU B 1 209 ? 15.978 -1.14 6.593 1 94.29 209 GLU B N 1
ATOM 3907 C CA . GLU B 1 209 ? 17.292 -1.775 6.637 1 94.29 209 GLU B CA 1
ATOM 3908 C C . GLU B 1 209 ? 17.25 -3.075 7.435 1 94.29 209 GLU B C 1
ATOM 3910 O O . GLU B 1 209 ? 17.803 -4.091 7.008 1 94.29 209 GLU B O 1
ATOM 3915 N N . ARG B 1 210 ? 16.602 -3.033 8.533 1 94.12 210 ARG B N 1
ATOM 3916 C CA . ARG B 1 210 ? 16.457 -4.218 9.372 1 94.12 210 ARG B CA 1
ATOM 3917 C C . ARG B 1 210 ? 15.706 -5.322 8.634 1 94.12 210 ARG B C 1
ATOM 3919 O O . ARG B 1 210 ? 16.14 -6.476 8.626 1 94.12 210 ARG B O 1
ATOM 3926 N N . LYS B 1 211 ? 14.573 -4.975 8.031 1 95.38 211 LYS B N 1
ATOM 3927 C CA . LYS B 1 211 ? 13.746 -5.938 7.309 1 95.38 211 LYS B CA 1
ATOM 3928 C C . LYS B 1 211 ? 14.495 -6.52 6.114 1 95.38 211 LYS B C 1
ATOM 3930 O O . LYS B 1 211 ? 14.321 -7.693 5.777 1 95.38 211 LYS B O 1
ATOM 3935 N N . LEU B 1 212 ? 15.281 -5.676 5.474 1 96.58 212 LEU B N 1
ATOM 3936 C CA . LEU B 1 212 ? 16.085 -6.127 4.343 1 96.58 212 LEU B CA 1
ATOM 3937 C C . LEU B 1 212 ? 17.078 -7.201 4.775 1 96.58 212 LEU B C 1
ATOM 3939 O O . LEU B 1 212 ? 17.241 -8.213 4.09 1 96.58 212 LEU B O 1
ATOM 3943 N N . LEU B 1 213 ? 17.733 -6.978 5.871 1 96.53 213 LEU B N 1
ATOM 3944 C CA . LEU B 1 213 ? 18.696 -7.947 6.383 1 96.53 213 LEU B CA 1
ATOM 3945 C C . LEU B 1 213 ? 18.005 -9.253 6.761 1 96.53 213 LEU B C 1
ATOM 3947 O O . LEU B 1 213 ? 18.509 -10.337 6.457 1 96.53 213 LEU B O 1
ATOM 3951 N N . GLN B 1 214 ? 16.863 -9.142 7.431 1 96.98 214 GLN B N 1
ATOM 3952 C CA . GLN B 1 214 ? 16.081 -10.322 7.782 1 96.98 214 GLN B CA 1
ATOM 3953 C C . GLN B 1 214 ? 15.692 -11.115 6.538 1 96.98 214 GLN B C 1
ATOM 3955 O O . GLN B 1 214 ? 15.811 -12.342 6.514 1 96.98 214 GLN B O 1
ATOM 3960 N N . LEU B 1 215 ? 15.227 -10.451 5.539 1 98.17 215 LEU B N 1
ATOM 3961 C CA . LEU B 1 215 ? 14.831 -11.076 4.282 1 98.17 215 LEU B CA 1
ATOM 3962 C C . LEU B 1 215 ? 16.029 -11.726 3.597 1 98.17 215 LEU B C 1
ATOM 3964 O O . LEU B 1 215 ? 15.921 -12.835 3.069 1 98.17 215 LEU B O 1
ATOM 3968 N N . HIS B 1 216 ? 17.154 -11.029 3.568 1 98.32 216 HIS B N 1
ATOM 3969 C CA . HIS B 1 216 ? 18.368 -11.552 2.953 1 98.32 216 HIS B CA 1
ATOM 3970 C C . HIS B 1 216 ? 18.784 -12.874 3.59 1 98.32 216 HIS B C 1
ATOM 3972 O O . HIS B 1 216 ? 19.094 -13.837 2.885 1 98.32 216 HIS B O 1
ATOM 3978 N N . ASP B 1 217 ? 18.759 -12.869 4.891 1 98.24 217 ASP B N 1
ATOM 3979 C CA . ASP B 1 217 ? 19.113 -14.093 5.603 1 98.24 217 ASP B CA 1
ATOM 3980 C C . ASP B 1 217 ? 18.177 -15.239 5.225 1 98.24 217 ASP B C 1
ATOM 3982 O O . ASP B 1 217 ? 18.628 -16.36 4.98 1 98.24 217 ASP B O 1
ATOM 3986 N N . ALA B 1 218 ? 16.92 -14.963 5.209 1 98.35 218 ALA B N 1
ATOM 3987 C CA . ALA B 1 218 ? 15.922 -15.983 4.895 1 98.35 218 ALA B CA 1
ATOM 3988 C C . ALA B 1 218 ? 16.095 -16.499 3.47 1 98.35 218 ALA B C 1
ATOM 3990 O O . ALA B 1 218 ? 15.975 -17.701 3.219 1 98.35 218 ALA B O 1
ATOM 3991 N N . ILE B 1 219 ? 16.397 -15.644 2.567 1 98.04 219 ILE B N 1
ATOM 3992 C CA . ILE B 1 219 ? 16.555 -16.031 1.169 1 98.04 219 ILE B CA 1
ATOM 3993 C C . ILE B 1 219 ? 17.854 -16.814 0.995 1 98.04 219 ILE B C 1
ATOM 3995 O O . ILE B 1 219 ? 17.915 -17.76 0.206 1 98.04 219 ILE B O 1
ATOM 3999 N N . THR B 1 220 ? 18.874 -16.387 1.688 1 97.82 220 THR B N 1
ATOM 4000 C CA . THR B 1 220 ? 20.123 -17.141 1.671 1 97.82 220 THR B CA 1
ATOM 4001 C C . THR B 1 220 ? 19.887 -18.588 2.093 1 97.82 220 THR B C 1
ATOM 4003 O O . THR B 1 220 ? 20.386 -19.516 1.454 1 97.82 220 THR B O 1
ATOM 4006 N N . ALA B 1 221 ? 19.101 -18.751 3.117 1 96.56 221 ALA B N 1
ATOM 4007 C CA . ALA B 1 221 ? 18.761 -20.093 3.584 1 96.56 221 ALA B CA 1
ATOM 4008 C C . ALA B 1 221 ? 17.964 -20.855 2.53 1 96.56 221 ALA B C 1
ATOM 4010 O O . ALA B 1 221 ? 18.176 -22.054 2.33 1 96.56 221 ALA B O 1
ATOM 4011 N N . LEU B 1 222 ? 17.071 -20.212 1.867 1 95.06 222 LEU B N 1
ATOM 4012 C CA . LEU B 1 222 ? 16.256 -20.813 0.816 1 95.06 222 LEU B CA 1
ATOM 4013 C C . LEU B 1 222 ? 17.128 -21.291 -0.341 1 95.06 222 LEU B C 1
ATOM 4015 O O . LEU B 1 222 ? 16.951 -22.407 -0.836 1 95.06 222 LEU B O 1
ATOM 4019 N N . VAL B 1 223 ? 18.077 -20.481 -0.751 1 93.13 223 VAL B N 1
ATOM 4020 C CA . VAL B 1 223 ? 18.95 -20.769 -1.884 1 93.13 223 VAL B CA 1
ATOM 4021 C C . VAL B 1 223 ? 19.881 -21.929 -1.538 1 93.13 223 VAL B C 1
ATOM 4023 O O . VAL B 1 223 ? 20.131 -22.803 -2.371 1 93.13 223 VAL B O 1
ATOM 4026 N N . GLN B 1 224 ? 20.366 -21.967 -0.364 1 90.57 224 GLN B N 1
ATOM 4027 C CA . GLN B 1 224 ? 21.27 -23.025 0.075 1 90.57 224 GLN B CA 1
ATOM 4028 C C . GLN B 1 224 ? 20.542 -24.362 0.183 1 90.57 224 GLN B C 1
ATOM 4030 O O . GLN B 1 224 ? 21.118 -25.413 -0.102 1 90.57 224 GLN B O 1
ATOM 4035 N N . SER B 1 225 ? 19.3 -24.346 0.62 1 85.06 225 SER B N 1
ATOM 4036 C CA . SER B 1 225 ? 18.516 -25.57 0.742 1 85.06 225 SER B CA 1
ATOM 4037 C C . SER B 1 225 ? 18.194 -26.16 -0.627 1 85.06 225 SER B C 1
ATOM 4039 O O . SER B 1 225 ? 18.088 -27.379 -0.775 1 85.06 225 SER B O 1
ATOM 4041 N N . SER B 1 226 ? 17.94 -25.369 -1.596 1 78.02 226 SER B N 1
ATOM 4042 C CA . SER B 1 226 ? 17.634 -25.818 -2.95 1 78.02 226 SER B CA 1
ATOM 4043 C C . SER B 1 226 ? 18.854 -26.447 -3.614 1 78.02 226 SER B C 1
ATOM 4045 O O . SER B 1 226 ? 18.722 -27.37 -4.42 1 78.02 226 SER B O 1
ATOM 4047 N N . SER B 1 227 ? 19.971 -25.884 -3.337 1 69.37 227 SER B N 1
ATOM 4048 C CA . SER B 1 227 ? 21.21 -26.423 -3.887 1 69.37 227 SER B CA 1
ATOM 4049 C C . SER B 1 227 ? 21.535 -27.787 -3.288 1 69.37 227 SER B C 1
ATOM 4051 O O . SER B 1 227 ? 22.077 -28.658 -3.971 1 69.37 227 SER B O 1
ATOM 4053 N N . ASN B 1 228 ? 21.116 -27.858 -1.966 1 61.63 228 ASN B N 1
ATOM 4054 C CA . ASN B 1 228 ? 21.359 -29.138 -1.309 1 61.63 228 ASN B CA 1
ATOM 4055 C C . ASN B 1 228 ? 20.407 -30.217 -1.817 1 61.63 228 ASN B C 1
ATOM 4057 O O . ASN B 1 228 ? 20.778 -31.39 -1.899 1 61.63 228 ASN B O 1
ATOM 4061 N N . LYS B 1 229 ? 19.144 -29.904 -2.072 1 56.45 229 LYS B N 1
ATOM 4062 C CA . LYS B 1 229 ? 18.188 -30.873 -2.601 1 56.45 229 LYS B CA 1
ATOM 4063 C C . LYS B 1 229 ? 18.596 -31.343 -3.994 1 56.45 229 LYS B C 1
ATOM 4065 O O . LYS B 1 229 ? 18.413 -32.513 -4.339 1 56.45 229 LYS B O 1
ATOM 4070 N N . GLN B 1 230 ? 19.053 -30.473 -4.749 1 52.41 230 GLN B N 1
ATOM 4071 C CA . GLN B 1 230 ? 19.552 -30.876 -6.06 1 52.41 230 GLN B CA 1
ATOM 4072 C C . GLN B 1 230 ? 20.771 -31.785 -5.929 1 52.41 230 GLN B C 1
ATOM 4074 O O . GLN B 1 230 ? 20.938 -32.725 -6.71 1 52.41 230 GLN B O 1
ATOM 4079 N N . SER B 1 231 ? 21.584 -31.391 -4.878 1 48.49 231 SER B N 1
ATOM 4080 C CA . SER B 1 231 ? 22.698 -32.303 -4.643 1 48.49 231 SER B CA 1
ATOM 4081 C C . SER B 1 231 ? 22.218 -33.619 -4.04 1 48.49 231 SER B C 1
ATOM 4083 O O . SER B 1 231 ? 22.791 -34.677 -4.309 1 48.49 231 SER B O 1
ATOM 4085 N N . LYS B 1 232 ? 21.167 -33.596 -3.157 1 49.18 232 LYS B N 1
ATOM 4086 C CA . LYS B 1 232 ? 20.674 -34.802 -2.498 1 49.18 232 LYS B CA 1
ATOM 4087 C C . LYS B 1 232 ? 19.955 -35.714 -3.487 1 49.18 232 LYS B C 1
ATOM 4089 O O . LYS B 1 232 ? 19.747 -36.897 -3.21 1 49.18 232 LYS B O 1
ATOM 4094 N N . ASP B 1 233 ? 19.21 -35.217 -4.367 1 47.73 233 ASP B N 1
ATOM 4095 C CA . ASP B 1 233 ? 18.588 -36.108 -5.341 1 47.73 233 ASP B CA 1
ATOM 4096 C C . ASP B 1 233 ? 19.625 -37.023 -5.989 1 47.73 233 ASP B C 1
ATOM 4098 O O . ASP B 1 233 ? 19.277 -37.904 -6.778 1 47.73 233 ASP B O 1
ATOM 4102 N N . ARG B 1 234 ? 20.881 -36.892 -5.703 1 49.14 234 ARG B N 1
ATOM 4103 C CA . ARG B 1 234 ? 21.904 -37.906 -5.938 1 49.14 234 ARG B CA 1
ATOM 4104 C C . ARG B 1 234 ? 21.972 -38.893 -4.778 1 49.14 234 ARG B C 1
ATOM 4106 O O . ARG B 1 234 ? 22.911 -39.686 -4.685 1 49.14 234 ARG B O 1
ATOM 4113 N N . GLU B 1 235 ? 21.039 -38.788 -3.806 1 51.28 235 GLU B N 1
ATOM 4114 C CA . GLU B 1 235 ? 20.94 -39.733 -2.697 1 51.28 235 GLU B CA 1
ATOM 4115 C C . GLU B 1 235 ? 20.407 -41.083 -3.168 1 51.28 235 GLU B C 1
ATOM 4117 O O . GLU B 1 235 ? 19.495 -41.142 -3.996 1 51.28 235 GLU B O 1
ATOM 4122 N N . THR B 1 236 ? 21.104 -42.16 -2.897 1 51.93 236 THR B N 1
ATOM 4123 C CA . THR B 1 236 ? 20.682 -43.522 -3.204 1 51.93 236 THR B CA 1
ATOM 4124 C C . THR B 1 236 ? 19.358 -43.846 -2.517 1 51.93 236 THR B C 1
ATOM 4126 O O . THR B 1 236 ? 18.949 -43.148 -1.586 1 51.93 236 THR B O 1
ATOM 4129 N N . PHE B 1 237 ? 18.567 -44.83 -2.958 1 49.99 237 PHE B N 1
ATOM 4130 C CA . PHE B 1 237 ? 17.288 -45.302 -2.441 1 49.99 237 PHE B CA 1
ATOM 4131 C C . PHE B 1 237 ? 17.33 -45.426 -0.923 1 49.99 237 PHE B C 1
ATOM 4133 O O . PHE B 1 237 ? 16.394 -45.013 -0.235 1 49.99 237 PHE B O 1
ATOM 4140 N N . GLU B 1 238 ? 18.379 -45.845 -0.38 1 55.52 238 GLU B N 1
ATOM 4141 C CA . GLU B 1 238 ? 18.495 -46.119 1.049 1 55.52 238 GLU B CA 1
ATOM 4142 C C . GLU B 1 238 ? 18.62 -44.826 1.85 1 55.52 238 GLU B C 1
ATOM 4144 O O . GLU B 1 238 ? 18.008 -44.686 2.911 1 55.52 238 GLU B O 1
ATOM 4149 N N . GLU B 1 239 ? 19.275 -43.834 1.387 1 59.67 239 GLU B N 1
ATOM 4150 C CA . GLU B 1 239 ? 19.499 -42.582 2.103 1 59.67 239 GLU B CA 1
ATOM 4151 C C . GLU B 1 239 ? 18.232 -41.732 2.138 1 59.67 239 GLU B C 1
ATOM 4153 O O . GLU B 1 239 ? 17.952 -41.067 3.137 1 59.67 239 GLU B O 1
ATOM 4158 N N . ARG B 1 240 ? 17.514 -41.868 1.043 1 55.73 240 ARG B N 1
ATOM 4159 C CA . ARG B 1 240 ? 16.223 -41.194 0.949 1 55.73 240 ARG B CA 1
ATOM 4160 C C . ARG B 1 240 ? 15.22 -41.793 1.929 1 55.73 240 ARG B C 1
ATOM 4162 O O . ARG B 1 240 ? 14.452 -41.066 2.562 1 55.73 240 ARG B O 1
ATOM 4169 N N . ARG B 1 241 ? 15.195 -43.128 2.114 1 58.03 241 ARG B N 1
ATOM 4170 C CA . ARG B 1 241 ? 14.33 -43.823 3.062 1 58.03 241 ARG B CA 1
ATOM 4171 C C . ARG B 1 241 ? 14.632 -43.395 4.494 1 58.03 241 ARG B C 1
ATOM 4173 O O . ARG B 1 241 ? 13.716 -43.138 5.277 1 58.03 241 ARG B O 1
ATOM 4180 N N . GLU B 1 242 ? 15.87 -43.305 4.849 1 63.17 242 GLU B N 1
ATOM 4181 C CA . GLU B 1 242 ? 16.273 -42.921 6.198 1 63.17 242 GLU B CA 1
ATOM 4182 C C . GLU B 1 242 ? 15.946 -41.457 6.477 1 63.17 242 GLU B C 1
ATOM 4184 O O . GLU B 1 242 ? 15.499 -41.114 7.573 1 63.17 242 GLU B O 1
ATOM 4189 N N . ARG B 1 243 ? 16.132 -40.579 5.482 1 60.86 243 ARG B N 1
ATOM 4190 C CA . ARG B 1 243 ? 15.843 -39.158 5.643 1 60.86 243 ARG B CA 1
ATOM 4191 C C . ARG B 1 243 ? 14.342 -38.915 5.763 1 60.86 243 ARG B C 1
ATOM 4193 O O . ARG B 1 243 ? 13.898 -38.156 6.627 1 60.86 243 ARG B O 1
ATOM 4200 N N . LYS B 1 244 ? 13.514 -39.617 4.921 1 62 244 LYS B N 1
ATOM 4201 C CA . LYS B 1 244 ? 12.061 -39.494 5.001 1 62 244 LYS B CA 1
ATOM 4202 C C . LYS B 1 244 ? 11.542 -39.98 6.352 1 62 244 LYS B C 1
ATOM 4204 O O . LYS B 1 244 ? 10.623 -39.386 6.919 1 62 244 LYS B O 1
ATOM 4209 N N . LYS B 1 245 ? 12.09 -41.085 6.905 1 63.59 245 LYS B N 1
ATOM 4210 C CA . LYS B 1 245 ? 11.754 -41.569 8.241 1 63.59 245 LYS B CA 1
ATOM 4211 C C . LYS B 1 245 ? 12.09 -40.527 9.303 1 63.59 245 LYS B C 1
ATOM 4213 O O . LYS B 1 245 ? 11.289 -40.272 10.205 1 63.59 245 LYS B O 1
ATOM 4218 N N . ARG B 1 246 ? 13.253 -39.857 9.271 1 59.8 246 ARG B N 1
ATOM 4219 C CA . ARG B 1 246 ? 13.662 -38.843 10.237 1 59.8 246 ARG B CA 1
ATOM 4220 C C . ARG B 1 246 ? 12.8 -37.591 10.114 1 59.8 246 ARG B C 1
ATOM 4222 O O . ARG B 1 246 ? 12.366 -37.028 11.122 1 59.8 246 ARG B O 1
ATOM 4229 N N . GLU B 1 247 ? 12.558 -37.214 8.859 1 63.97 247 GLU B N 1
ATOM 4230 C CA . GLU B 1 247 ? 11.741 -36.028 8.618 1 63.97 247 GLU B CA 1
ATOM 4231 C C . GLU B 1 247 ? 10.292 -36.262 9.036 1 63.97 247 GLU B C 1
ATOM 4233 O O . GLU B 1 247 ? 9.635 -35.356 9.553 1 63.97 247 GLU B O 1
ATOM 4238 N N . GLY B 1 248 ? 9.724 -37.46 8.807 1 60.92 248 GLY B N 1
ATOM 4239 C CA . GLY B 1 248 ? 8.413 -37.854 9.299 1 60.92 248 GLY B CA 1
ATOM 4240 C C . GLY B 1 248 ? 8.305 -37.807 10.811 1 60.92 248 GLY B C 1
ATOM 4241 O O . GLY B 1 248 ? 7.318 -37.304 11.353 1 60.92 248 GLY B O 1
ATOM 4242 N N . LEU B 1 249 ? 9.319 -38.335 11.495 1 63.38 249 LEU B N 1
ATOM 4243 C CA . LEU B 1 249 ? 9.357 -38.304 12.953 1 63.38 249 LEU B CA 1
ATOM 4244 C C . LEU B 1 249 ? 9.465 -36.871 13.464 1 63.38 249 LEU B C 1
ATOM 4246 O O . LEU B 1 249 ? 8.826 -36.511 14.455 1 63.38 249 LEU B O 1
ATOM 4250 N N . GLU B 1 250 ? 10.224 -36.025 12.761 1 61.68 250 GLU B N 1
ATOM 4251 C CA . GLU B 1 250 ? 10.348 -34.627 13.161 1 61.68 250 GLU B CA 1
ATOM 4252 C C . GLU B 1 250 ? 9.057 -33.859 12.891 1 61.68 250 GLU B C 1
ATOM 4254 O O . GLU B 1 250 ? 8.645 -33.024 13.699 1 61.68 250 GLU B O 1
ATOM 4259 N N . ARG B 1 251 ? 8.389 -34.157 11.794 1 60.06 251 ARG B N 1
ATOM 4260 C CA . ARG B 1 251 ? 7.096 -33.544 11.507 1 60.06 251 ARG B CA 1
ATOM 4261 C C . ARG B 1 251 ? 6.04 -33.998 12.51 1 60.06 251 ARG B C 1
ATOM 4263 O O . ARG B 1 251 ? 5.224 -33.194 12.966 1 60.06 251 ARG B O 1
ATOM 4270 N N . GLN B 1 252 ? 6.014 -35.241 12.904 1 58.67 252 GLN B N 1
ATOM 4271 C CA . GLN B 1 252 ? 5.1 -35.719 13.937 1 58.67 252 GLN B CA 1
ATOM 4272 C C . GLN B 1 252 ? 5.339 -34.997 15.26 1 58.67 252 GLN B C 1
ATOM 4274 O O . GLN B 1 252 ? 4.388 -34.606 15.94 1 58.67 252 GLN B O 1
ATOM 4279 N N . LYS B 1 253 ? 6.593 -34.713 15.589 1 55.81 253 LYS B N 1
ATOM 4280 C CA . LYS B 1 253 ? 6.904 -33.948 16.793 1 55.81 253 LYS B CA 1
ATOM 4281 C C . LYS B 1 253 ? 6.455 -32.496 16.654 1 55.81 253 LYS B C 1
ATOM 4283 O O . LYS B 1 253 ? 5.91 -31.917 17.596 1 55.81 253 LYS B O 1
ATOM 4288 N N . GLN B 1 254 ? 6.68 -31.984 15.503 1 53.83 254 GLN B N 1
ATOM 4289 C CA . GLN B 1 254 ? 6.293 -30.594 15.292 1 53.83 254 GLN B CA 1
ATOM 4290 C C . GLN B 1 254 ? 4.775 -30.439 15.299 1 53.83 254 GLN B C 1
ATOM 4292 O O . GLN B 1 254 ? 4.246 -29.486 15.874 1 53.83 254 GLN B O 1
ATOM 4297 N N . ILE B 1 255 ? 4.017 -31.377 14.72 1 57.38 255 ILE B N 1
ATOM 4298 C CA . ILE B 1 255 ? 2.559 -31.371 14.782 1 57.38 255 ILE B CA 1
ATOM 4299 C C . ILE B 1 255 ? 2.104 -31.515 16.233 1 57.38 255 ILE B C 1
ATOM 4301 O O . ILE B 1 255 ? 1.162 -30.846 16.664 1 57.38 255 ILE B O 1
ATOM 4305 N N . GLN B 1 256 ? 2.737 -32.304 16.98 1 58.21 256 GLN B N 1
ATOM 4306 C CA . GLN B 1 256 ? 2.399 -32.463 18.391 1 58.21 256 GLN B CA 1
ATOM 4307 C C . GLN B 1 256 ? 2.657 -31.174 19.167 1 58.21 256 GLN B C 1
ATOM 4309 O O . GLN B 1 256 ? 1.849 -30.778 20.009 1 58.21 256 GLN B O 1
ATOM 4314 N N . VAL B 1 257 ? 3.734 -30.471 18.802 1 54.58 257 VAL B N 1
ATOM 4315 C CA . VAL B 1 257 ? 4.005 -29.195 19.456 1 54.58 257 VAL B CA 1
ATOM 4316 C C . VAL B 1 257 ? 2.992 -28.151 18.991 1 54.58 257 VAL B C 1
ATOM 4318 O O . VAL B 1 257 ? 2.469 -27.382 19.801 1 54.58 257 VAL B O 1
ATOM 4321 N N . GLU B 1 258 ? 2.708 -28.185 17.724 1 50.26 258 GLU B N 1
ATOM 4322 C CA . GLU B 1 258 ? 1.735 -27.219 17.221 1 50.26 258 GLU B CA 1
ATOM 4323 C C . GLU B 1 258 ? 0.348 -27.48 17.801 1 50.26 258 GLU B C 1
ATOM 4325 O O . GLU B 1 258 ? -0.376 -26.542 18.139 1 50.26 258 GLU B O 1
ATOM 4330 N N . ARG B 1 259 ? -0.063 -28.679 17.989 1 55.86 259 ARG B N 1
ATOM 4331 C CA . ARG B 1 259 ? -1.32 -29.005 18.654 1 55.86 259 ARG B CA 1
ATOM 4332 C C . ARG B 1 259 ? -1.305 -28.546 20.108 1 55.86 259 ARG B C 1
ATOM 4334 O O . ARG B 1 259 ? -2.294 -28.003 20.604 1 55.86 259 ARG B O 1
ATOM 4341 N N . VAL B 1 260 ? -0.198 -28.692 20.74 1 54.66 260 VAL B N 1
ATOM 4342 C CA . VAL B 1 260 ? -0.095 -28.262 22.131 1 54.66 260 VAL B CA 1
ATOM 4343 C C . VAL B 1 260 ? -0.149 -26.738 22.206 1 54.66 260 VAL B C 1
ATOM 4345 O O . VAL B 1 260 ? -0.828 -26.176 23.068 1 54.66 260 VAL B O 1
ATOM 4348 N N . VAL B 1 261 ? 0.495 -26.103 21.268 1 50.68 261 VAL B N 1
ATOM 4349 C CA . VAL B 1 261 ? 0.471 -24.644 21.264 1 50.68 261 VAL B CA 1
ATOM 4350 C C . VAL B 1 261 ? -0.93 -24.152 20.908 1 50.68 261 VAL B C 1
ATOM 4352 O O . VAL B 1 261 ? -1.434 -23.203 21.513 1 50.68 261 VAL B O 1
ATOM 4355 N N . GLU B 1 262 ? -1.561 -24.801 19.988 1 51.81 262 GLU B N 1
ATOM 4356 C CA . GLU B 1 262 ? -2.936 -24.437 19.659 1 51.81 262 GLU B CA 1
ATOM 4357 C C . GLU B 1 262 ? -3.874 -24.71 20.831 1 51.81 262 GLU B C 1
ATOM 4359 O O . GLU B 1 262 ? -4.746 -23.895 21.139 1 51.81 262 GLU B O 1
ATOM 4364 N N . GLU B 1 263 ? -3.728 -25.722 21.425 1 53.34 263 GLU B N 1
ATOM 4365 C CA . GLU B 1 263 ? -4.512 -26.032 22.617 1 53.34 263 GLU B CA 1
ATOM 4366 C C . GLU B 1 263 ? -4.225 -25.038 23.739 1 53.34 263 GLU B C 1
ATOM 4368 O O . GLU B 1 263 ? -5.143 -24.595 24.433 1 53.34 263 GLU B O 1
ATOM 4373 N N . MET B 1 264 ? -2.971 -24.664 23.82 1 51.88 264 MET B N 1
ATOM 4374 C CA . MET B 1 264 ? -2.616 -23.683 24.841 1 51.88 264 MET B CA 1
ATOM 4375 C C . MET B 1 264 ? -3.163 -22.305 24.484 1 51.88 264 MET B C 1
ATOM 4377 O O . MET B 1 264 ? -3.646 -21.579 25.355 1 51.88 264 MET B O 1
ATOM 4381 N N . ARG B 1 265 ? -3.13 -22.056 23.236 1 47.76 265 ARG B N 1
ATOM 4382 C CA . ARG B 1 265 ? -3.72 -20.799 22.784 1 47.76 265 ARG B CA 1
ATOM 4383 C C . ARG B 1 265 ? -5.234 -20.809 22.966 1 47.76 265 ARG B C 1
ATOM 4385 O O . ARG B 1 265 ? -5.815 -19.827 23.433 1 47.76 265 ARG B O 1
ATOM 4392 N N . GLU B 1 266 ? -5.887 -21.814 22.633 1 51.08 266 GLU B N 1
ATOM 4393 C CA . GLU B 1 266 ? -7.322 -21.934 22.877 1 51.08 266 GLU B CA 1
ATOM 4394 C C . GLU B 1 266 ? -7.638 -21.843 24.367 1 51.08 266 GLU B C 1
ATOM 4396 O O . GLU B 1 266 ? -8.609 -21.194 24.762 1 51.08 266 GLU B O 1
ATOM 4401 N N . ALA B 1 267 ? -6.794 -22.428 25.13 1 51.49 267 ALA B N 1
ATOM 4402 C CA . ALA B 1 267 ? -6.997 -22.368 26.575 1 51.49 267 ALA B CA 1
ATOM 4403 C C . ALA B 1 267 ? -6.783 -20.951 27.1 1 51.49 267 ALA B C 1
ATOM 4405 O O . ALA B 1 267 ? -7.552 -20.469 27.936 1 51.49 267 ALA B O 1
ATOM 4406 N N . ILE B 1 268 ? -5.81 -20.366 26.571 1 47.86 268 ILE B N 1
ATOM 4407 C CA . ILE B 1 268 ? -5.545 -18.996 26.995 1 47.86 268 ILE B CA 1
ATOM 4408 C C . ILE B 1 268 ? -6.66 -18.078 26.5 1 47.86 268 ILE B C 1
ATOM 4410 O O . ILE B 1 268 ? -7.137 -17.215 27.242 1 47.86 268 ILE B O 1
ATOM 4414 N N . GLU B 1 269 ? -7.079 -18.389 25.352 1 45.48 269 GLU B N 1
ATOM 4415 C CA . GLU B 1 269 ? -8.205 -17.624 24.825 1 45.48 269 GLU B CA 1
ATOM 4416 C C . GLU B 1 269 ? -9.478 -17.896 25.62 1 45.48 269 GLU B C 1
ATOM 4418 O O . GLU B 1 269 ? -10.243 -16.974 25.911 1 45.48 269 GLU B O 1
ATOM 4423 N N . GLU B 1 270 ? -9.709 -19.006 25.97 1 49.4 270 GLU B N 1
ATOM 4424 C CA . GLU B 1 270 ? -10.853 -19.33 26.817 1 49.4 270 GLU B CA 1
ATOM 4425 C C . GLU B 1 270 ? -10.715 -18.695 28.198 1 49.4 270 GLU B C 1
ATOM 4427 O O . GLU B 1 270 ? -11.688 -18.175 28.748 1 49.4 270 GLU B O 1
ATOM 4432 N N . ASP B 1 271 ? -9.521 -18.705 28.668 1 47.6 271 ASP B N 1
ATOM 4433 C CA . ASP B 1 271 ? -9.302 -18.084 29.971 1 47.6 271 ASP B CA 1
ATOM 4434 C C . ASP B 1 271 ? -9.526 -16.575 29.905 1 47.6 271 ASP B C 1
ATOM 4436 O O . ASP B 1 271 ? -10.126 -15.99 30.81 1 47.6 271 ASP B O 1
ATOM 4440 N N . ILE B 1 272 ? -9.104 -16.026 28.891 1 39.47 272 ILE B N 1
ATOM 4441 C CA . ILE B 1 272 ? -9.295 -14.587 28.75 1 39.47 272 ILE B CA 1
ATOM 4442 C C . ILE B 1 272 ? -10.772 -14.284 28.509 1 39.47 272 ILE B C 1
ATOM 4444 O O . ILE B 1 272 ? -11.326 -13.353 29.099 1 39.47 272 ILE B O 1
ATOM 4448 N N . LEU B 1 273 ? -11.41 -15.078 27.815 1 41.67 273 LEU B N 1
ATOM 4449 C CA . LEU B 1 273 ? -12.846 -14.903 27.628 1 41.67 273 LEU B CA 1
ATOM 4450 C C . LEU B 1 273 ? -13.596 -15.122 28.937 1 41.67 273 LEU B C 1
ATOM 4452 O O . LEU B 1 273 ? -14.544 -14.396 29.244 1 41.67 273 LEU B O 1
ATOM 4456 N N . GLU B 1 274 ? -13.221 -16.041 29.681 1 44.37 274 GLU B N 1
ATOM 4457 C CA . GLU B 1 274 ? -13.872 -16.228 30.975 1 44.37 274 GLU B CA 1
ATOM 4458 C C . GLU B 1 274 ? -13.624 -15.036 31.895 1 44.37 274 GLU B C 1
ATOM 4460 O O . GLU B 1 274 ? -14.523 -14.609 32.623 1 44.37 274 GLU B O 1
ATOM 4465 N N . ASP B 1 275 ? -12.486 -14.454 31.8 1 39.92 275 ASP B N 1
ATOM 4466 C CA . ASP B 1 275 ? -12.252 -13.278 32.633 1 39.92 275 ASP B CA 1
ATOM 4467 C C . ASP B 1 275 ? -13.07 -12.086 32.143 1 39.92 275 ASP B C 1
ATOM 4469 O O . ASP B 1 275 ? -13.556 -11.287 32.946 1 39.92 275 ASP B O 1
ATOM 4473 N N . LEU B 1 276 ? -13.304 -11.94 30.927 1 35.17 276 LEU B N 1
ATOM 4474 C CA . LEU B 1 276 ? -14.087 -10.815 30.426 1 35.17 276 LEU B CA 1
ATOM 4475 C C . LEU B 1 276 ? -15.571 -11.017 30.712 1 35.17 276 LEU B C 1
ATOM 4477 O O . LEU B 1 276 ? -16.307 -10.047 30.91 1 35.17 276 LEU B O 1
ATOM 4481 N N . ASN B 1 277 ? -16.129 -12.174 30.771 1 36.43 277 ASN B N 1
ATOM 4482 C CA . ASN B 1 277 ? -17.529 -12.367 31.134 1 36.43 277 ASN B CA 1
ATOM 4483 C C . ASN B 1 277 ? -17.763 -12.114 32.621 1 36.43 277 ASN B C 1
ATOM 4485 O O . ASN B 1 277 ? -18.9 -12.168 33.092 1 36.43 277 ASN B O 1
ATOM 4489 N N . GLN B 1 278 ? -16.737 -12.078 33.422 1 33.92 278 GLN B N 1
ATOM 4490 C CA . GLN B 1 278 ? -17.015 -11.797 34.827 1 33.92 278 GLN B CA 1
ATOM 4491 C C . GLN B 1 278 ? -17.088 -10.295 35.084 1 33.92 278 GLN B C 1
ATOM 4493 O O . GLN B 1 278 ? -17.486 -9.864 36.168 1 33.92 278 GLN B O 1
ATOM 4498 N N . PHE B 1 279 ? -16.502 -9.351 34.339 1 27.72 279 PHE B N 1
ATOM 4499 C CA . PHE B 1 279 ? -16.84 -7.976 34.686 1 27.72 279 PHE B CA 1
ATOM 4500 C C . PHE B 1 279 ? -18.022 -7.484 33.859 1 27.72 279 PHE B C 1
ATOM 4502 O O . PHE B 1 279 ? -18.204 -7.905 32.715 1 27.72 279 PHE B O 1
#

Radius of gyration: 26.57 Å; Cα contacts (8 Å, |Δi|>4): 826; chains: 2; bounding box: 59×78×74 Å